Protein AF-A0A7S2XRQ2-F1 (afdb_monomer)

Sequence (479 aa):
PCLMNPASAMLLVVMCGLSLVGMILHLPEMLIGLLMAPVLRRGIWLVEFLYPTGIARWGHFYLLKWSDKSKNKLNPRHGIMESHSRSIEQRTEVIKGRVYIHPIPQLLDNIGYLIVCCPPPEQRLESANPPSTVCVLVDCGDANAALYQLRKINMTHYPGDTLELHAVLCTHKHHDHTAGNKGLLASPKVNQTLKHIYGGVVEKVPYANRFVRNGDIIDLPKVNGNDMNDFIAIEAISVPSHTRGSIVYALHNKQVHVVNYENADVRWDVPSSKPVTYLFTGDTIFSAGGGVPFESDLQTKSDQQETNKRSTTLIKAAAGTNSVERCFAEVLVRAAEQVGNHFADCSRMLIFPGHEYTSELMSRQFQSGENATQWHKMTPAVFFESVSQLYISNHRRTLPKGGRLLTVPSTMTRELKINPHYRSLVKRGEHIRAAIRLWYKHFAQGVMEQKQQEPTIENNNGISPAPSFVTASPAPSFV

pLDDT: mean 79.93, std 19.62, range [33.44, 98.88]

Mean predicted aligned error: 12.3 Å

Secondary structure (DSSP, 8-state):
-----HHHHHHHHHHHHHHHHHHHHHHHHHHHHHHHHHHHHSHHHHHHHHTTSHHHHHHHHHHHHHHHHHH----TTT-----SS--TT--EEEETTTEEEEEEEETTTEEEEEEEEPPPHHHHHH-SSPPPEEEEEE--S-HHHHHHHHHHHHHHH-TT--EEEEEEE-SSS-HHHHTTHHHHHH-TTTTTT--EEEEETTS--TT--EEE-TTPBP---EETTEEGGGTEEEEEEE-TTSSTT-EEEEEEE--------TT-S-----------EEEEEETTEETTEE---TTTT---HHHHH-TT--GGG---SSHHHHHHHHHHHHHHHHHH--STTSPP-GGGEEEEESB--HHHHHHHHHS-STT---GGGS-HHHHHHHHHHHHHHHHHHHSPTTTPPP---EEHHHHHHH-HHHHHHHHHHHHH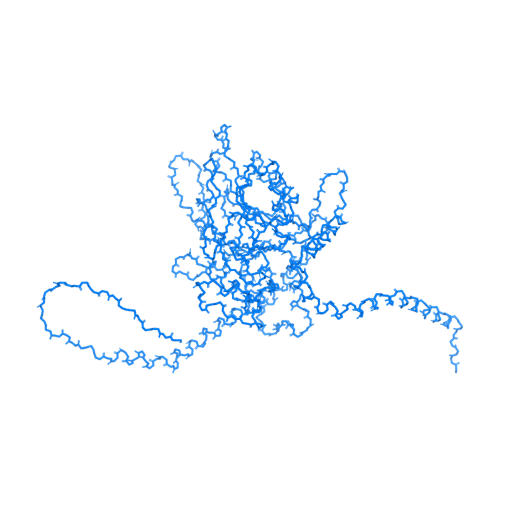HHHHHHHIIIIIHHHHHHHHSS-----------------PPPPPPP-

Foldseek 3Di:
DPDDDVVVVVVVVVVVVVVVVVCVVCVVVVVCCVVCVVCVVCVLVVCLVCVVDPVVLVVVLVVLVVVLCVVQPPPVVPNDRQALAPQLPPWDPQFPPFWIKTWQGDGNWFIKIKIWGADDPVQQPPDPDRWATEIEIEFDLAQVSVVVSQVSNCVPPPPPHDYAYAEYEYQAARNSRQVNVVVQCVDPRHVVRHDAYEFDPVDDRPPGPHHDDAFDKDCDDDTPNRHPVLFKIWGWHQQPFLHHRGTKIKIKTDQDDDPPPVPDPDPPPRPSDDIFIEIEREQLDDQLEGHQRSHQADDDPVNVVPPPDDPPNDDHDVRNLVSSLVSVVSCCVVNQDDDPPDGRDLQRYKYRYGGQCNLVSLVVQCDDDPNHDPVVPDDPVLVVLSVVLNVVSVVLSPDPRSRRHGSDTDGSVSSCRRHPSNVVVVVVVVVVVVVVVVCCVPPVPVVVVVVVPPDPPPPDDDDDDDDDDDDDDDDDDDD

Structure (mmCIF, N/CA/C/O backbone):
data_AF-A0A7S2XRQ2-F1
#
_entry.id   AF-A0A7S2XRQ2-F1
#
loop_
_atom_site.group_PDB
_atom_site.id
_atom_site.type_symbol
_atom_site.label_atom_id
_atom_site.label_alt_id
_atom_site.label_comp_id
_atom_site.label_asym_id
_atom_site.label_entity_id
_atom_site.label_seq_id
_atom_site.pdbx_PDB_ins_code
_atom_site.Cartn_x
_atom_site.Cartn_y
_atom_site.Cartn_z
_atom_site.occupancy
_atom_site.B_iso_or_equiv
_atom_site.auth_seq_id
_atom_site.auth_comp_id
_atom_site.auth_asym_id
_atom_site.auth_atom_id
_atom_site.pdbx_PDB_model_num
ATOM 1 N N . PRO A 1 1 ? 30.742 61.004 -24.848 1.00 49.81 1 PRO A N 1
ATOM 2 C CA . PRO A 1 1 ? 30.749 60.621 -23.418 1.00 49.81 1 PRO A CA 1
ATOM 3 C C . PRO A 1 1 ? 29.341 60.763 -22.822 1.00 49.81 1 PRO A C 1
ATOM 5 O O . PRO A 1 1 ? 28.951 61.837 -22.377 1.00 49.81 1 PRO A O 1
ATOM 8 N N . CYS A 1 2 ? 28.546 59.695 -22.903 1.00 47.94 2 CYS A N 1
ATOM 9 C CA . CYS A 1 2 ? 27.214 59.646 -22.305 1.00 47.94 2 CYS A CA 1
ATOM 10 C C . CYS A 1 2 ? 27.369 59.509 -20.787 1.00 47.94 2 CYS A C 1
ATOM 12 O O . CYS A 1 2 ? 27.444 58.402 -20.261 1.00 47.94 2 CYS A O 1
ATOM 14 N N . LEU A 1 3 ? 27.492 60.645 -20.099 1.00 54.97 3 LEU A N 1
ATOM 15 C CA . LEU A 1 3 ? 27.375 60.720 -18.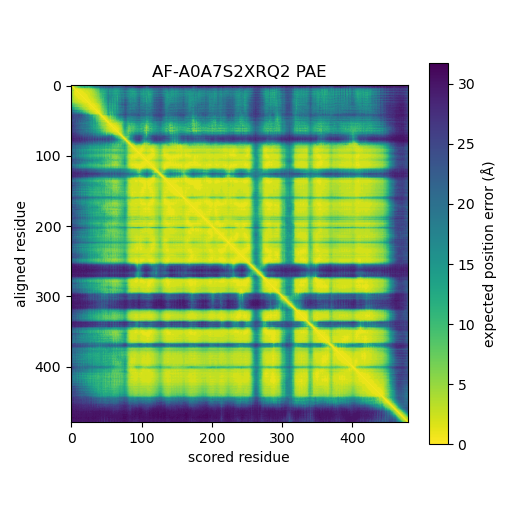647 1.00 54.97 3 LEU A CA 1
ATOM 16 C C . LEU A 1 3 ? 26.004 60.153 -18.277 1.00 54.97 3 LEU A C 1
ATOM 18 O O . LEU A 1 3 ? 24.978 60.743 -18.617 1.00 54.97 3 LEU A O 1
ATOM 22 N N . MET A 1 4 ? 25.985 58.980 -17.637 1.00 56.06 4 MET A N 1
ATOM 23 C CA . MET A 1 4 ? 24.766 58.475 -17.017 1.00 56.06 4 MET A CA 1
ATOM 24 C C . MET A 1 4 ? 24.209 59.580 -16.124 1.00 56.06 4 MET A C 1
ATOM 26 O O . MET A 1 4 ? 24.945 60.167 -15.329 1.00 56.06 4 MET A O 1
ATOM 30 N N . ASN A 1 5 ? 22.917 59.871 -16.281 1.00 80.38 5 ASN A N 1
ATOM 31 C CA . ASN A 1 5 ? 22.214 60.801 -15.412 1.00 80.38 5 ASN A CA 1
ATOM 32 C C . ASN A 1 5 ? 22.509 60.394 -13.950 1.00 80.38 5 ASN A C 1
ATOM 34 O O . ASN A 1 5 ? 22.390 59.202 -13.641 1.00 80.38 5 ASN A O 1
ATOM 38 N N . PRO A 1 6 ? 22.911 61.322 -13.062 1.00 85.88 6 PRO A N 1
ATOM 39 C CA . PRO A 1 6 ? 23.207 61.028 -11.659 1.00 85.88 6 PRO A CA 1
ATOM 40 C C . PRO A 1 6 ? 22.143 60.157 -10.974 1.00 85.88 6 PRO A C 1
ATOM 42 O O . PRO A 1 6 ? 22.474 59.297 -10.159 1.00 85.88 6 PRO A O 1
ATOM 45 N N . ALA A 1 7 ? 20.875 60.301 -11.375 1.00 78.31 7 ALA A N 1
ATOM 46 C CA . ALA A 1 7 ? 19.777 59.461 -10.906 1.00 78.31 7 ALA A CA 1
ATOM 47 C C . ALA A 1 7 ? 19.937 57.972 -11.280 1.00 78.31 7 ALA A C 1
ATOM 49 O O . ALA A 1 7 ? 19.701 57.097 -10.450 1.00 78.31 7 ALA A O 1
ATOM 50 N N . SER A 1 8 ? 20.378 57.663 -12.502 1.00 82.50 8 SER A N 1
ATOM 51 C CA . SER A 1 8 ? 20.626 56.289 -12.956 1.00 82.50 8 SER A CA 1
ATOM 52 C C . SER A 1 8 ? 21.818 55.654 -12.237 1.00 82.50 8 SER A C 1
ATOM 54 O O . SER A 1 8 ? 21.774 54.469 -11.917 1.00 82.50 8 SER A O 1
ATOM 56 N N . ALA A 1 9 ? 22.861 56.436 -11.943 1.00 85.12 9 ALA A N 1
ATOM 57 C CA . ALA A 1 9 ? 23.997 55.968 -11.150 1.00 85.12 9 ALA A CA 1
ATOM 58 C C . ALA A 1 9 ? 23.579 55.661 -9.702 1.00 85.12 9 ALA A C 1
ATOM 60 O O . ALA A 1 9 ? 23.925 54.608 -9.170 1.00 85.12 9 ALA A O 1
ATOM 61 N N . MET A 1 10 ? 22.767 56.530 -9.091 1.00 90.38 10 MET A N 1
ATOM 62 C CA . MET A 1 10 ? 22.230 56.308 -7.746 1.00 90.38 10 MET A CA 1
ATOM 63 C C . MET A 1 10 ? 21.337 55.062 -7.686 1.00 90.38 10 MET A C 1
ATOM 65 O O . MET A 1 10 ? 21.480 54.250 -6.774 1.00 90.38 10 MET A O 1
ATOM 69 N N . LEU A 1 11 ? 20.462 54.863 -8.678 1.00 89.94 11 LEU A N 1
ATOM 70 C CA . LEU A 1 11 ? 19.610 53.675 -8.762 1.00 89.94 11 LEU A CA 1
ATOM 71 C C . LEU A 1 11 ? 20.437 52.387 -8.871 1.00 89.94 11 LEU A C 1
ATOM 73 O O . LEU A 1 11 ? 20.139 51.412 -8.184 1.00 89.94 11 LEU A O 1
ATOM 77 N N . LEU A 1 12 ? 21.499 52.393 -9.681 1.00 89.50 12 LEU A N 1
ATOM 78 C CA . LEU A 1 12 ? 22.399 51.249 -9.818 1.00 89.50 12 LEU A CA 1
ATOM 79 C C . LEU A 1 12 ? 23.089 50.917 -8.486 1.00 89.50 12 LEU A C 1
ATOM 81 O O . LEU A 1 12 ? 23.140 49.753 -8.098 1.00 89.50 12 LEU A O 1
ATOM 85 N N . VAL A 1 13 ? 23.561 51.929 -7.753 1.00 93.25 13 VAL A N 1
ATOM 86 C CA . VAL A 1 13 ? 24.171 51.744 -6.426 1.00 93.25 13 VAL A CA 1
ATOM 87 C C . VAL A 1 13 ? 23.168 51.151 -5.435 1.00 93.25 13 VAL A C 1
ATOM 89 O O . VAL A 1 13 ? 23.513 50.221 -4.706 1.00 93.25 13 VAL A O 1
ATOM 92 N N . VAL A 1 14 ? 21.915 51.617 -5.441 1.00 93.81 14 VAL A N 1
ATOM 93 C CA . VAL A 1 14 ? 20.849 51.058 -4.594 1.00 93.81 14 VAL A CA 1
ATOM 94 C C . VAL A 1 14 ? 20.552 49.603 -4.963 1.00 93.81 14 VAL A C 1
ATOM 96 O O . VAL A 1 14 ? 20.467 48.760 -4.073 1.00 93.81 14 VAL A O 1
ATOM 99 N N . MET A 1 15 ? 20.453 49.271 -6.254 1.00 92.31 15 MET A N 1
ATOM 100 C CA . MET A 1 15 ? 20.236 47.890 -6.705 1.00 92.31 15 MET A CA 1
ATOM 101 C C . MET A 1 15 ? 21.392 46.965 -6.311 1.00 92.31 15 MET A C 1
ATOM 103 O O . MET A 1 15 ? 21.150 45.869 -5.806 1.00 92.31 15 MET A O 1
ATOM 107 N N . CYS A 1 16 ? 22.639 47.413 -6.472 1.00 92.56 16 CYS A N 1
ATOM 108 C CA . CYS A 1 16 ? 23.817 46.672 -6.022 1.00 92.56 16 CYS A CA 1
ATOM 109 C C . CYS A 1 16 ? 23.813 46.478 -4.500 1.00 92.56 16 CYS A C 1
ATOM 111 O O . CYS A 1 16 ? 24.099 45.380 -4.026 1.00 92.56 16 CYS A O 1
ATOM 113 N N . GLY A 1 17 ? 23.432 47.506 -3.735 1.00 95.31 17 GLY A N 1
ATOM 114 C CA . GLY A 1 17 ? 23.296 47.428 -2.280 1.00 95.31 17 GLY A CA 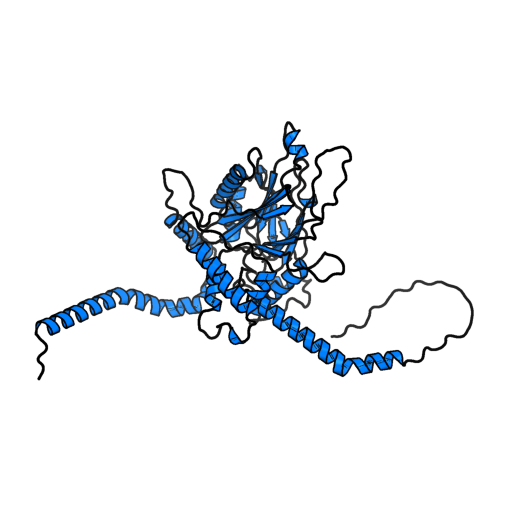1
ATOM 115 C C . GLY A 1 17 ? 22.238 46.415 -1.841 1.00 95.31 17 GLY A C 1
ATOM 116 O O . GLY A 1 17 ? 22.517 45.555 -1.009 1.00 95.31 17 GLY A O 1
ATOM 117 N N . LEU A 1 18 ? 21.047 46.448 -2.445 1.00 91.00 18 LEU A N 1
ATOM 118 C CA . LEU A 1 18 ? 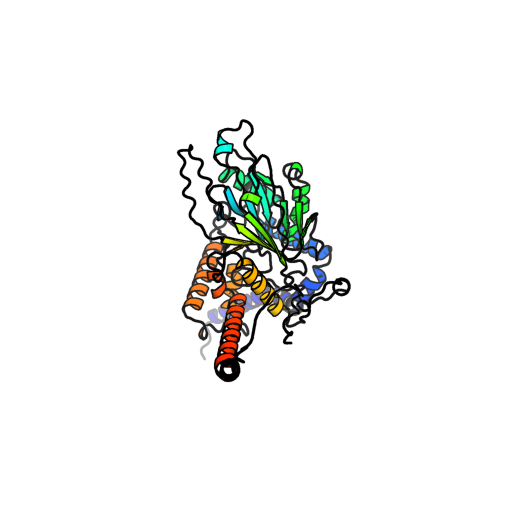19.973 45.491 -2.157 1.00 91.00 18 LEU A CA 1
ATOM 119 C C . LEU A 1 18 ? 20.356 44.060 -2.554 1.00 91.00 18 LEU A C 1
ATOM 121 O O . LEU A 1 18 ? 20.090 43.124 -1.802 1.00 91.00 18 LEU A O 1
ATOM 125 N N . SER A 1 19 ? 21.030 43.884 -3.694 1.00 86.94 19 SER A N 1
ATOM 126 C CA . SER A 1 19 ? 21.531 42.575 -4.125 1.00 86.94 19 SER A CA 1
ATOM 127 C C . SER A 1 19 ? 22.601 42.030 -3.176 1.00 86.94 19 SER A C 1
ATOM 129 O O . SER A 1 19 ? 22.612 40.833 -2.893 1.00 86.94 19 SER A O 1
ATOM 131 N N . LEU A 1 20 ? 23.487 42.890 -2.662 1.00 93.50 20 LEU A N 1
ATOM 132 C CA . LEU A 1 20 ? 24.506 42.513 -1.683 1.00 93.50 20 LEU A CA 1
ATOM 133 C C . LEU A 1 20 ? 23.872 42.098 -0.351 1.00 93.50 20 LEU A C 1
ATOM 135 O O . LEU A 1 20 ? 24.254 41.074 0.210 1.00 93.50 20 LEU A O 1
ATOM 139 N N . VAL A 1 21 ? 22.866 42.838 0.126 1.00 92.25 21 VAL A N 1
ATOM 140 C CA . VAL A 1 21 ? 22.102 42.473 1.330 1.00 92.25 21 VAL A CA 1
ATOM 141 C C . VAL A 1 21 ? 21.395 41.131 1.136 1.00 92.25 21 VAL A C 1
ATOM 143 O O . VAL A 1 21 ? 21.508 40.265 1.999 1.00 92.25 21 VAL A O 1
ATOM 146 N N . GLY A 1 22 ? 20.736 40.913 -0.006 1.00 89.44 22 GLY A N 1
ATOM 147 C CA . GLY A 1 22 ? 20.115 39.625 -0.329 1.00 89.44 22 GLY A CA 1
ATOM 148 C C . GLY A 1 22 ? 21.122 38.472 -0.305 1.00 89.44 22 GLY A C 1
ATOM 149 O O . GLY A 1 22 ? 20.876 37.443 0.319 1.00 89.44 22 GLY A O 1
ATOM 150 N N . MET A 1 23 ? 22.300 38.664 -0.901 1.00 89.62 23 MET A N 1
ATOM 151 C CA . MET A 1 23 ? 23.373 37.668 -0.883 1.00 89.62 23 MET A CA 1
ATOM 152 C C . MET A 1 23 ? 23.890 37.386 0.535 1.00 89.62 23 MET A C 1
ATOM 154 O O . MET A 1 23 ? 24.097 36.226 0.878 1.00 89.62 23 MET A O 1
ATOM 158 N N . ILE A 1 24 ? 24.058 38.411 1.377 1.00 90.25 24 ILE A N 1
ATOM 159 C CA . ILE A 1 24 ? 24.473 38.246 2.781 1.00 90.25 24 ILE A CA 1
ATOM 160 C C . ILE A 1 24 ? 23.419 37.464 3.573 1.00 90.25 24 ILE A C 1
ATOM 162 O O . ILE A 1 24 ? 23.779 36.587 4.354 1.00 90.25 24 ILE A O 1
ATOM 166 N N . LEU A 1 25 ? 22.130 37.734 3.350 1.00 88.25 25 LEU A N 1
ATOM 167 C CA . LEU A 1 25 ? 21.037 37.026 4.021 1.00 88.25 25 LEU A CA 1
ATOM 168 C C . LEU A 1 25 ? 20.930 35.554 3.590 1.00 88.25 25 LEU A C 1
ATOM 170 O O . LEU A 1 25 ? 20.587 34.715 4.418 1.00 88.25 25 LEU A O 1
ATOM 174 N N . HIS A 1 26 ? 21.276 35.225 2.341 1.00 85.44 26 HIS A N 1
ATOM 175 C CA . HIS A 1 26 ? 21.305 33.843 1.838 1.00 85.44 26 HIS A CA 1
ATOM 176 C C . HIS A 1 26 ? 22.642 33.117 2.065 1.00 85.44 26 HIS A C 1
ATOM 178 O O . HIS A 1 26 ? 22.712 31.895 1.914 1.00 85.44 26 HIS A O 1
ATOM 184 N N . LEU A 1 27 ? 23.711 33.819 2.457 1.00 89.12 27 LEU A N 1
ATOM 185 C CA . LEU A 1 27 ? 25.024 33.217 2.708 1.00 89.12 27 LEU A CA 1
ATOM 186 C C . LEU A 1 27 ? 24.979 32.094 3.767 1.00 89.12 27 LEU A C 1
ATOM 188 O O . LEU A 1 27 ? 25.591 31.053 3.524 1.00 89.12 27 LEU A O 1
ATOM 192 N N . PRO A 1 28 ? 24.244 32.216 4.895 1.00 87.00 28 PRO A N 1
ATOM 193 C CA . PRO A 1 28 ? 24.102 31.124 5.856 1.00 87.00 28 PRO A CA 1
ATOM 194 C C . PRO A 1 28 ? 23.417 29.894 5.256 1.00 87.00 28 PRO A C 1
ATOM 196 O O . PRO A 1 28 ? 23.878 28.780 5.487 1.00 87.00 28 PRO A O 1
ATOM 199 N N . GLU A 1 29 ? 22.366 30.074 4.449 1.00 72.81 29 GLU A N 1
ATOM 200 C CA . GLU A 1 29 ? 21.688 28.967 3.759 1.00 72.81 29 GLU A CA 1
ATOM 201 C C . GLU A 1 29 ? 22.628 28.273 2.772 1.00 72.81 29 GLU A C 1
ATOM 203 O O . GLU A 1 29 ? 22.673 27.046 2.724 1.00 72.81 29 GLU A O 1
ATOM 208 N N . MET A 1 30 ? 23.428 29.044 2.031 1.00 82.50 30 MET A N 1
ATOM 209 C CA . MET A 1 30 ? 24.426 28.511 1.107 1.00 82.50 30 MET A CA 1
ATOM 210 C C . MET A 1 30 ? 25.542 27.762 1.843 1.00 82.50 30 MET A C 1
ATOM 212 O O . MET A 1 30 ? 25.926 26.681 1.409 1.00 82.50 30 MET A O 1
ATOM 216 N N . LEU A 1 31 ? 26.052 28.291 2.959 1.00 82.56 31 LEU A N 1
ATOM 217 C CA . LEU A 1 31 ? 27.098 27.649 3.763 1.00 82.56 31 LEU A CA 1
ATOM 218 C C . LEU A 1 31 ? 26.589 26.377 4.443 1.00 82.56 31 LEU A C 1
ATOM 220 O O . LEU A 1 31 ? 27.259 25.346 4.385 1.00 82.56 31 LEU A O 1
ATOM 224 N N . ILE A 1 32 ? 25.388 26.416 5.027 1.00 81.56 32 ILE A N 1
ATOM 225 C CA . ILE A 1 32 ? 24.713 25.225 5.555 1.00 81.56 32 ILE A CA 1
ATOM 226 C C . ILE A 1 32 ? 24.488 24.232 4.419 1.00 81.56 32 ILE A C 1
ATOM 228 O O . ILE A 1 32 ? 24.799 23.060 4.582 1.00 81.56 32 ILE A O 1
ATOM 232 N N . GLY A 1 33 ? 24.027 24.684 3.254 1.00 71.38 33 GLY A N 1
ATOM 233 C CA . GLY A 1 33 ? 23.847 23.861 2.065 1.00 71.38 33 GLY A CA 1
ATOM 234 C C . GLY A 1 33 ? 25.148 23.216 1.590 1.00 71.38 33 GLY A C 1
ATOM 235 O O . GLY A 1 33 ? 25.151 22.028 1.305 1.00 71.38 33 GLY A O 1
ATOM 236 N N . LEU A 1 34 ? 26.267 23.941 1.564 1.00 79.50 34 LEU A N 1
ATOM 237 C CA . LEU A 1 34 ? 27.574 23.433 1.139 1.00 79.50 34 LEU A CA 1
ATOM 238 C C . LEU A 1 34 ? 28.161 22.437 2.151 1.00 79.50 34 LEU A C 1
ATOM 240 O O . LEU A 1 34 ? 28.745 21.433 1.753 1.00 79.50 34 LEU A O 1
ATOM 244 N N . LEU A 1 35 ? 27.984 22.691 3.452 1.00 77.31 35 LEU A N 1
ATOM 245 C CA . LEU A 1 35 ? 28.432 21.802 4.528 1.00 77.31 35 LEU A CA 1
ATOM 246 C C . LEU A 1 35 ? 27.547 20.558 4.647 1.00 77.31 35 LEU A C 1
ATOM 248 O O . LEU A 1 35 ? 28.042 19.455 4.882 1.00 77.31 35 LEU A O 1
ATOM 252 N N . MET A 1 36 ? 26.237 20.719 4.465 1.00 70.81 36 MET A N 1
ATOM 253 C CA . MET A 1 36 ? 25.266 19.636 4.559 1.00 70.81 36 MET A CA 1
ATOM 254 C C . MET A 1 36 ? 25.139 18.858 3.257 1.00 70.81 36 MET A C 1
ATOM 256 O O . MET A 1 36 ? 24.827 17.682 3.325 1.00 70.81 36 MET A O 1
ATOM 260 N N . ALA A 1 37 ? 25.416 19.416 2.077 1.00 66.75 37 ALA A N 1
ATOM 261 C CA . ALA A 1 37 ? 25.260 18.702 0.805 1.00 66.75 37 ALA A CA 1
ATOM 262 C C . ALA A 1 37 ? 26.094 17.412 0.714 1.00 66.75 37 ALA A C 1
ATOM 264 O O . ALA A 1 37 ? 25.539 16.407 0.271 1.00 66.75 37 ALA A O 1
ATOM 265 N N . PRO A 1 38 ? 27.367 17.355 1.154 1.00 67.69 38 PRO A N 1
ATOM 266 C CA . PRO A 1 38 ? 28.119 16.103 1.223 1.00 67.69 38 PRO A CA 1
ATOM 267 C C . PRO A 1 38 ? 27.503 15.107 2.211 1.00 67.69 38 PRO A C 1
ATOM 269 O O . PRO A 1 38 ? 27.452 13.912 1.923 1.00 67.69 38 PRO A O 1
ATOM 272 N N . VAL A 1 39 ? 27.002 15.599 3.349 1.00 62.88 39 VAL A N 1
ATOM 273 C CA . VAL A 1 39 ? 26.363 14.789 4.398 1.00 62.88 39 VAL A CA 1
ATOM 274 C C . VAL A 1 39 ? 25.004 14.263 3.944 1.00 62.88 39 VAL A C 1
ATOM 276 O O . VAL A 1 39 ? 24.698 13.113 4.207 1.00 62.88 39 VAL A O 1
ATOM 279 N N . LEU A 1 40 ? 24.221 15.055 3.212 1.00 56.19 40 LEU A N 1
ATOM 280 C CA . LEU A 1 40 ? 22.906 14.712 2.670 1.00 56.19 40 LEU A CA 1
ATOM 281 C C . LEU A 1 40 ? 23.029 13.825 1.425 1.00 56.19 40 LEU A C 1
ATOM 283 O O . LEU A 1 40 ? 22.291 12.851 1.310 1.00 56.19 40 LEU A O 1
ATOM 287 N N . ARG A 1 41 ? 24.009 14.070 0.538 1.00 56.94 41 ARG A N 1
ATOM 288 C CA . ARG A 1 41 ? 24.328 13.172 -0.593 1.00 56.94 41 ARG A CA 1
ATOM 289 C C . ARG A 1 41 ? 24.818 11.806 -0.122 1.00 56.94 41 ARG A C 1
ATOM 291 O O . ARG A 1 41 ? 24.497 10.806 -0.751 1.00 56.94 41 ARG A O 1
ATOM 298 N N . ARG A 1 42 ? 25.572 11.749 0.981 1.00 56.53 42 ARG A N 1
ATOM 299 C CA . ARG A 1 42 ? 25.939 10.492 1.660 1.00 56.53 42 ARG A CA 1
ATOM 300 C C . ARG A 1 42 ? 24.897 10.052 2.699 1.00 56.53 42 ARG A C 1
ATOM 302 O O . ARG A 1 42 ? 25.041 8.993 3.297 1.00 56.53 42 ARG A O 1
ATOM 309 N N . GLY A 1 43 ? 23.844 10.842 2.897 1.00 46.56 43 GLY A N 1
ATOM 310 C CA . GLY A 1 43 ? 22.916 10.753 4.025 1.00 46.56 43 GLY A CA 1
ATOM 311 C C . GLY A 1 43 ? 21.961 9.576 3.947 1.00 46.56 43 GLY A C 1
ATOM 312 O O . GLY A 1 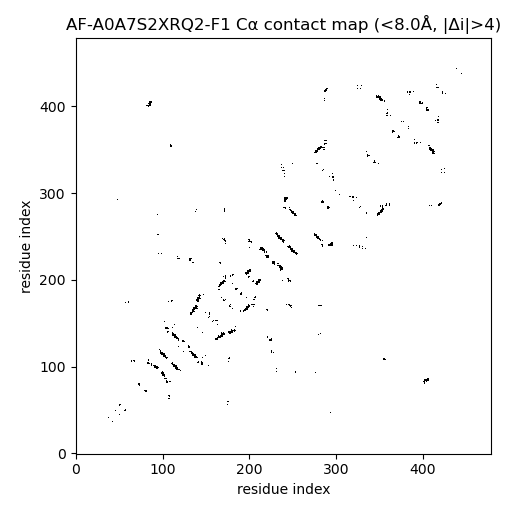43 ? 21.497 9.122 4.984 1.00 46.56 43 GLY A O 1
ATOM 313 N N . ILE A 1 44 ? 21.741 9.029 2.748 1.00 53.38 44 ILE A N 1
ATOM 314 C CA . ILE A 1 44 ? 21.007 7.769 2.558 1.00 53.38 44 ILE A CA 1
ATOM 315 C C . ILE A 1 44 ? 21.624 6.659 3.423 1.00 53.38 44 ILE A C 1
ATOM 317 O O . ILE A 1 44 ? 20.901 5.981 4.146 1.00 53.38 44 ILE A O 1
ATOM 321 N N . TRP A 1 45 ? 22.958 6.570 3.459 1.00 48.50 45 TRP A N 1
ATOM 322 C CA . TRP A 1 45 ? 23.678 5.624 4.317 1.00 48.50 45 TRP A CA 1
ATOM 323 C C . TRP A 1 45 ? 23.571 5.977 5.801 1.00 48.50 45 TRP A C 1
ATOM 325 O O . TRP A 1 45 ? 23.504 5.097 6.652 1.00 48.50 45 TRP A O 1
ATOM 335 N N . LEU A 1 46 ? 23.555 7.268 6.140 1.00 53.44 46 LEU A N 1
ATOM 336 C CA . LEU A 1 46 ? 23.441 7.706 7.532 1.00 53.44 46 LEU A CA 1
ATOM 337 C C . LEU A 1 46 ? 22.059 7.372 8.104 1.00 53.44 46 LEU A C 1
ATOM 339 O O . LEU A 1 46 ? 21.964 6.969 9.258 1.00 53.44 46 LEU A O 1
ATOM 343 N N . VAL A 1 47 ? 21.001 7.505 7.300 1.00 55.19 47 VAL A N 1
ATOM 344 C CA . VAL A 1 47 ? 19.655 7.045 7.656 1.00 55.19 47 VAL A CA 1
ATOM 345 C C . VAL A 1 47 ? 19.674 5.529 7.837 1.00 55.19 47 VAL A C 1
ATOM 347 O O . VAL A 1 47 ? 19.267 5.063 8.890 1.00 55.19 47 VAL A O 1
ATOM 350 N N . GLU A 1 48 ? 20.249 4.763 6.912 1.00 53.88 48 GLU A N 1
ATOM 351 C CA . GLU A 1 48 ? 20.362 3.299 7.028 1.00 53.88 48 GLU A CA 1
ATOM 352 C C . GLU A 1 48 ? 21.114 2.835 8.296 1.00 53.88 48 GLU A C 1
ATOM 354 O O . GLU A 1 48 ? 20.691 1.885 8.950 1.00 53.88 48 GLU A O 1
ATOM 359 N N . PHE A 1 49 ? 22.182 3.530 8.708 1.00 56.84 49 PHE A N 1
ATOM 360 C CA . PHE A 1 49 ? 22.972 3.180 9.900 1.00 56.84 49 PHE A CA 1
ATOM 361 C C . PHE A 1 49 ? 22.410 3.727 11.216 1.00 56.84 49 PHE A C 1
ATOM 363 O O . PHE A 1 49 ? 22.528 3.076 12.258 1.00 56.84 49 PHE A O 1
ATOM 370 N N . LEU A 1 50 ? 21.816 4.923 11.206 1.00 61.69 50 LEU A N 1
ATOM 371 C CA . LEU A 1 50 ? 21.285 5.545 12.417 1.00 61.69 50 LEU A CA 1
ATOM 372 C C . LEU A 1 50 ? 19.869 5.077 12.721 1.00 61.69 50 LEU A C 1
ATOM 374 O O . LEU A 1 50 ? 19.557 4.909 13.896 1.00 61.69 50 LEU A O 1
ATOM 378 N N . TYR A 1 51 ? 19.025 4.824 11.720 1.00 59.72 51 TYR A N 1
ATOM 379 C CA . TYR A 1 51 ? 17.628 4.412 11.910 1.00 59.72 51 TYR A CA 1
ATOM 380 C C . TYR A 1 51 ? 17.458 3.095 12.697 1.00 59.72 51 TYR A C 1
ATOM 382 O O . TYR A 1 51 ? 16.493 2.966 13.451 1.00 59.72 51 TYR A O 1
ATOM 390 N N . PRO A 1 52 ? 18.397 2.129 12.672 1.00 62.94 52 PRO A N 1
ATOM 391 C CA . PRO A 1 52 ? 18.387 1.005 13.603 1.00 62.94 52 PRO A CA 1
ATOM 392 C C . PRO A 1 52 ? 18.516 1.410 15.079 1.00 62.94 52 PRO A C 1
ATOM 394 O O . PRO A 1 52 ? 18.056 0.660 15.941 1.00 62.94 52 PRO A O 1
ATOM 397 N N . THR A 1 53 ? 19.089 2.571 15.405 1.00 73.06 53 THR A N 1
ATOM 398 C CA . THR A 1 53 ? 19.232 3.033 16.793 1.00 73.06 53 THR A CA 1
ATOM 399 C C . THR A 1 53 ? 17.902 3.529 17.363 1.00 73.06 53 THR A C 1
ATOM 401 O O . THR A 1 53 ? 17.131 4.220 16.697 1.00 73.06 53 THR A O 1
ATOM 404 N N . GLY A 1 54 ? 17.630 3.225 18.637 1.00 73.00 54 GLY A N 1
ATOM 405 C CA . GLY A 1 54 ? 16.399 3.673 19.302 1.00 73.00 54 GLY A CA 1
ATOM 406 C C . GLY A 1 54 ? 16.232 5.199 19.320 1.00 73.00 54 GLY A C 1
ATOM 407 O O . GLY A 1 54 ? 15.109 5.690 19.221 1.00 73.00 54 GLY A O 1
ATOM 408 N N . ILE A 1 55 ? 17.343 5.945 19.375 1.00 74.12 55 ILE A N 1
ATOM 409 C CA . ILE A 1 55 ? 17.355 7.415 19.387 1.00 74.12 55 ILE A CA 1
ATOM 410 C C . ILE A 1 55 ? 16.912 7.977 18.036 1.00 74.12 55 ILE A C 1
ATOM 412 O O . ILE A 1 55 ? 16.070 8.871 18.007 1.00 74.12 55 ILE A O 1
ATOM 416 N N . ALA A 1 56 ? 17.422 7.448 16.919 1.00 71.88 56 ALA A N 1
ATOM 417 C CA . ALA A 1 56 ? 17.025 7.932 15.600 1.00 71.88 56 ALA A CA 1
ATOM 418 C C . ALA A 1 56 ? 15.560 7.608 15.292 1.00 71.88 56 ALA A C 1
ATOM 420 O O . ALA A 1 56 ? 14.860 8.471 14.770 1.00 71.88 56 ALA A O 1
ATOM 421 N N . ARG A 1 57 ? 15.062 6.420 15.673 1.00 69.38 57 ARG A N 1
ATOM 422 C CA . ARG A 1 57 ? 13.633 6.078 15.519 1.00 69.38 57 ARG A CA 1
ATOM 423 C C . ARG A 1 57 ? 12.747 7.003 16.337 1.00 69.38 57 ARG A C 1
ATOM 425 O O . ARG A 1 57 ? 11.752 7.513 15.828 1.00 69.38 57 ARG A O 1
ATOM 432 N N . TRP A 1 58 ? 13.121 7.243 17.595 1.00 77.69 58 TRP A N 1
ATOM 433 C CA . TRP A 1 58 ? 12.412 8.174 18.467 1.00 77.69 58 TRP A CA 1
ATOM 434 C C . TRP A 1 58 ? 12.433 9.597 17.902 1.00 77.69 58 TRP A C 1
ATOM 436 O O . TRP A 1 58 ? 11.381 10.221 17.814 1.00 77.69 58 TRP A O 1
ATOM 446 N N . GLY A 1 59 ? 13.595 10.082 17.457 1.00 74.50 59 GLY A N 1
ATOM 447 C CA . GLY A 1 59 ? 13.764 11.410 16.872 1.00 74.50 59 GLY A CA 1
ATOM 448 C C . GLY A 1 59 ? 12.988 11.582 15.568 1.00 74.50 59 GLY A C 1
ATOM 449 O O . GLY A 1 59 ? 12.254 12.553 15.425 1.00 74.50 59 GLY A O 1
ATOM 450 N N . HIS A 1 60 ? 13.074 10.616 14.650 1.00 73.50 60 HIS A N 1
ATOM 451 C CA . HIS A 1 60 ? 12.322 10.607 13.395 1.00 73.50 60 HIS A CA 1
ATOM 452 C C . HIS A 1 60 ? 10.812 10.624 13.656 1.00 73.50 60 HIS A C 1
ATOM 454 O O . HIS A 1 60 ? 10.102 11.485 13.144 1.00 73.50 60 HIS A O 1
ATOM 460 N N . PHE A 1 61 ? 10.318 9.743 14.528 1.00 73.44 61 PHE A N 1
ATOM 461 C CA . PHE A 1 61 ? 8.903 9.709 14.894 1.00 73.44 61 PHE A CA 1
ATOM 462 C C . PHE A 1 61 ? 8.447 10.989 15.607 1.00 73.44 61 PHE A C 1
ATOM 464 O O . PHE A 1 61 ? 7.352 11.490 15.354 1.00 73.44 61 PHE A O 1
ATOM 471 N N . TYR A 1 62 ? 9.282 11.550 16.484 1.00 75.81 62 TYR A N 1
ATOM 472 C CA . TYR A 1 62 ? 8.998 12.815 17.153 1.00 75.81 62 TYR A CA 1
ATOM 473 C C . TYR A 1 62 ? 8.932 13.973 16.152 1.00 75.81 62 TYR A C 1
ATOM 475 O O . TYR A 1 62 ? 8.012 14.783 16.235 1.00 75.81 62 TYR A O 1
ATOM 483 N N . LEU A 1 63 ? 9.838 14.021 15.170 1.00 74.19 63 LEU A N 1
ATOM 484 C CA . LEU A 1 63 ? 9.821 15.001 14.082 1.00 74.19 63 LEU A CA 1
ATOM 485 C C . LEU A 1 63 ? 8.575 14.856 13.202 1.00 74.19 63 LEU A C 1
ATOM 487 O O . LEU A 1 63 ? 7.941 15.867 12.899 1.00 74.19 63 LEU A O 1
ATOM 491 N N . LEU A 1 64 ? 8.174 13.628 12.854 1.00 72.94 64 LEU A N 1
ATOM 492 C CA . LEU A 1 64 ? 6.927 13.369 12.126 1.00 72.94 64 LEU A CA 1
ATOM 493 C C . LEU A 1 64 ? 5.715 13.870 12.918 1.00 72.94 64 LEU A C 1
ATOM 495 O O . LEU A 1 64 ? 4.918 14.646 12.395 1.00 72.94 64 LEU A O 1
ATOM 499 N N . LYS A 1 65 ? 5.616 13.516 14.206 1.00 72.56 65 LYS A N 1
ATOM 500 C CA . LYS A 1 65 ? 4.537 13.989 15.087 1.00 72.56 65 LYS A CA 1
ATOM 501 C C . LYS A 1 65 ? 4.551 15.495 15.297 1.00 72.56 65 LYS A C 1
ATOM 503 O O . LYS A 1 65 ? 3.493 16.102 15.429 1.00 72.56 65 LYS A O 1
ATOM 508 N N . TRP A 1 66 ? 5.724 16.111 15.372 1.00 72.75 66 TRP A N 1
ATOM 509 C CA . TRP A 1 66 ? 5.846 17.553 15.542 1.00 72.75 66 TRP A CA 1
ATOM 510 C C . TRP A 1 66 ? 5.451 18.304 14.266 1.00 72.75 66 TRP A C 1
ATOM 512 O O . TRP A 1 66 ? 4.705 19.279 14.344 1.00 72.75 66 TRP A O 1
ATOM 522 N N . SER A 1 67 ? 5.859 17.803 13.096 1.00 64.88 67 SER A N 1
ATOM 523 C CA . SER A 1 67 ? 5.421 18.307 11.789 1.00 64.88 67 SER A CA 1
ATOM 524 C C . SER A 1 67 ? 3.908 18.170 11.618 1.00 64.88 67 SER A C 1
ATOM 526 O O . SER A 1 67 ? 3.249 19.115 11.181 1.00 64.88 67 SER A O 1
ATOM 528 N N . ASP A 1 68 ? 3.344 17.038 12.046 1.00 63.41 68 ASP A N 1
ATOM 529 C CA . ASP A 1 68 ? 1.903 16.806 12.025 1.00 63.41 68 ASP A CA 1
ATOM 530 C C . ASP A 1 68 ? 1.159 17.760 12.972 1.00 63.41 68 ASP A C 1
ATOM 532 O O . ASP A 1 68 ? 0.240 18.450 12.548 1.00 63.41 68 ASP A O 1
ATOM 536 N N . LYS A 1 69 ? 1.619 17.935 14.220 1.00 63.31 69 LYS A N 1
ATOM 537 C CA . LYS A 1 69 ? 1.047 18.914 15.169 1.00 63.31 69 LYS A CA 1
ATOM 538 C C . LYS A 1 69 ? 1.136 20.362 14.682 1.00 63.31 69 LYS A C 1
ATOM 540 O O . LYS A 1 69 ? 0.228 21.147 14.939 1.00 63.31 69 LYS A O 1
ATOM 545 N N . SER A 1 70 ? 2.222 20.727 14.002 1.00 56.91 70 SER A N 1
ATOM 546 C CA . SER A 1 70 ? 2.408 22.069 13.436 1.00 56.91 70 SER A CA 1
ATOM 547 C C . SER A 1 70 ? 1.413 22.347 12.301 1.00 56.91 70 SER A C 1
ATOM 549 O O . SER A 1 70 ? 0.900 23.461 12.172 1.00 56.91 70 SER A O 1
ATOM 551 N N . LYS A 1 71 ? 1.076 21.315 11.516 1.00 54.72 71 LYS A N 1
ATOM 552 C CA . LYS A 1 71 ? 0.060 21.377 10.455 1.00 54.72 71 LYS A CA 1
ATOM 553 C C . LYS A 1 71 ? -1.367 21.276 11.005 1.00 54.72 71 LYS A C 1
ATOM 555 O O . LYS A 1 71 ? -2.243 21.985 10.513 1.00 54.72 71 LYS A O 1
ATOM 560 N N . ASN A 1 72 ? -1.561 20.485 12.057 1.00 47.41 72 ASN A N 1
ATOM 561 C CA . ASN A 1 72 ? -2.829 20.205 12.726 1.00 47.41 72 ASN A CA 1
ATOM 562 C C . ASN A 1 72 ? -2.988 21.066 13.985 1.00 47.41 72 ASN A C 1
ATOM 564 O O . ASN A 1 72 ? -3.196 20.546 15.086 1.00 47.41 72 ASN A O 1
ATOM 568 N N . LYS A 1 73 ? -2.923 22.400 13.846 1.00 51.91 73 LYS A N 1
ATOM 569 C CA . LYS A 1 73 ? -3.495 23.271 14.882 1.00 51.91 73 LYS A CA 1
ATOM 570 C C . LYS A 1 73 ? -4.977 22.921 14.984 1.00 51.91 73 LYS A C 1
ATOM 572 O O . LYS A 1 73 ? -5.756 23.280 14.106 1.00 51.91 73 LYS A O 1
ATOM 577 N N . LEU A 1 74 ? -5.329 22.185 16.040 1.00 47.00 74 LEU A N 1
ATOM 578 C CA . LEU A 1 74 ? -6.699 21.881 16.438 1.00 47.00 74 LEU A CA 1
ATOM 579 C C . LEU A 1 74 ? -7.532 23.146 16.288 1.00 47.00 74 LEU A C 1
ATOM 581 O O . LEU A 1 74 ? -7.300 24.118 17.004 1.00 47.00 74 LEU A O 1
ATOM 585 N N . ASN A 1 75 ? -8.478 23.144 15.353 1.00 43.38 75 ASN A N 1
ATOM 586 C CA . ASN A 1 75 ? -9.442 24.221 15.270 1.00 43.38 75 ASN A CA 1
ATOM 587 C C . ASN A 1 75 ? -10.376 24.050 16.486 1.00 43.38 75 ASN A C 1
ATOM 589 O O . ASN A 1 75 ? -11.167 23.096 16.506 1.00 43.38 75 ASN A O 1
ATOM 593 N N . PRO A 1 76 ? -10.282 24.898 17.533 1.00 41.91 76 PRO A N 1
ATOM 594 C CA . PRO A 1 76 ? -10.903 24.620 18.834 1.00 41.91 76 PRO A CA 1
ATOM 595 C C . PRO A 1 76 ? -12.431 24.577 18.762 1.00 41.91 76 PRO A C 1
ATOM 597 O O . PRO A 1 76 ? -13.083 24.045 19.651 1.00 41.91 76 PRO A O 1
ATOM 600 N N . ARG A 1 77 ? -13.006 25.121 17.683 1.00 42.34 77 ARG A N 1
ATOM 601 C CA . ARG A 1 77 ? -14.451 25.193 17.471 1.00 42.34 77 ARG A CA 1
ATOM 602 C C . ARG A 1 77 ? -15.100 23.871 17.047 1.00 42.34 77 ARG A C 1
ATOM 604 O O . ARG A 1 77 ? -16.316 23.797 17.116 1.00 42.34 77 ARG A O 1
ATOM 611 N N . HIS A 1 78 ? -14.341 22.854 16.613 1.00 45.09 78 HIS A N 1
ATOM 612 C CA . HIS A 1 78 ? -14.937 21.616 16.072 1.00 45.09 78 HIS A CA 1
ATOM 613 C C . HIS A 1 78 ? -14.327 20.296 16.578 1.00 45.09 78 HIS A C 1
ATOM 615 O O . HIS A 1 78 ? -14.899 19.243 16.317 1.00 45.09 78 HIS A O 1
ATOM 621 N N . GLY A 1 79 ? -13.187 20.294 17.284 1.00 44.88 79 GLY A N 1
ATOM 622 C CA . GLY A 1 79 ? -12.576 19.042 17.775 1.00 44.88 79 GLY A CA 1
ATOM 623 C C . GLY A 1 79 ? -12.183 18.044 16.667 1.00 44.88 79 GLY A C 1
ATOM 624 O O . GLY A 1 79 ? -12.025 16.850 16.922 1.00 44.88 79 GLY A O 1
ATOM 625 N N . ILE A 1 80 ? -12.052 18.515 15.422 1.00 49.25 80 ILE A N 1
ATOM 626 C CA . ILE A 1 80 ? -11.730 17.703 14.245 1.00 49.25 80 ILE A CA 1
ATOM 627 C C . ILE A 1 80 ? -10.207 17.700 14.061 1.00 49.25 80 ILE A C 1
ATOM 629 O O . ILE A 1 80 ? -9.619 18.749 13.809 1.00 49.25 80 ILE A O 1
ATOM 633 N N . MET A 1 81 ? -9.565 16.528 14.160 1.00 54.62 81 MET A N 1
ATOM 634 C CA . MET A 1 81 ? -8.246 16.325 13.548 1.00 54.62 81 MET A CA 1
ATOM 635 C C . MET A 1 81 ? -8.438 16.382 12.029 1.00 54.62 81 MET A C 1
ATOM 637 O O . MET A 1 81 ? -9.115 15.524 11.452 1.00 54.62 81 MET A O 1
ATOM 641 N N . GLU A 1 82 ? -7.890 17.414 11.389 1.00 58.28 82 GLU A N 1
ATOM 642 C CA . GLU A 1 82 ? -7.816 17.479 9.932 1.00 58.28 82 GLU A CA 1
ATOM 643 C C . GLU A 1 82 ? -6.807 16.434 9.455 1.00 58.28 82 GLU A C 1
ATOM 645 O O . GLU A 1 82 ? -5.617 16.511 9.728 1.00 58.28 82 GLU A O 1
ATOM 650 N N . SER A 1 83 ? -7.304 15.406 8.774 1.00 66.00 83 SER A N 1
ATOM 651 C CA . SER A 1 83 ? -6.457 14.418 8.117 1.00 66.00 83 SER A CA 1
ATOM 652 C C . SER A 1 83 ? -5.813 15.021 6.863 1.00 66.00 83 SER A C 1
ATOM 654 O O . SER A 1 83 ? -6.406 15.885 6.212 1.00 66.00 83 SER A O 1
ATOM 656 N N . HIS A 1 84 ? -4.640 14.521 6.455 1.00 73.44 84 HIS A N 1
ATOM 657 C CA . HIS A 1 84 ? -4.000 14.938 5.204 1.00 73.44 84 HIS A CA 1
ATOM 658 C C . HIS A 1 84 ? -4.849 14.652 3.951 1.00 73.44 84 HIS A C 1
ATOM 660 O O . HIS A 1 84 ? -4.538 15.170 2.871 1.00 73.44 84 HIS A O 1
ATOM 666 N N . SER A 1 85 ? -5.892 13.815 4.046 1.00 81.31 85 SER A N 1
ATOM 667 C CA . SER A 1 85 ? -6.790 13.489 2.932 1.00 81.31 85 SER A CA 1
ATOM 668 C C . SER A 1 85 ? -8.216 13.153 3.387 1.00 81.31 85 SER A C 1
ATOM 670 O O . SER A 1 85 ? -8.440 12.603 4.464 1.00 81.31 85 SER A O 1
ATOM 672 N N . ARG A 1 86 ? -9.196 13.457 2.535 1.00 87.00 86 ARG A N 1
ATOM 673 C CA . ARG A 1 86 ? -10.620 13.133 2.688 1.00 87.00 86 ARG A CA 1
ATOM 674 C C . ARG A 1 86 ? -10.862 11.668 2.313 1.00 87.00 86 ARG A C 1
ATOM 676 O O . ARG A 1 86 ? -11.446 11.361 1.282 1.00 87.00 86 ARG A O 1
ATOM 683 N N . SER A 1 87 ? -10.363 10.754 3.142 1.00 90.31 87 SER A N 1
ATOM 684 C CA . SER A 1 87 ? -10.456 9.307 2.902 1.00 90.31 87 SER A CA 1
ATOM 685 C C . SER A 1 87 ? -11.827 8.713 3.218 1.0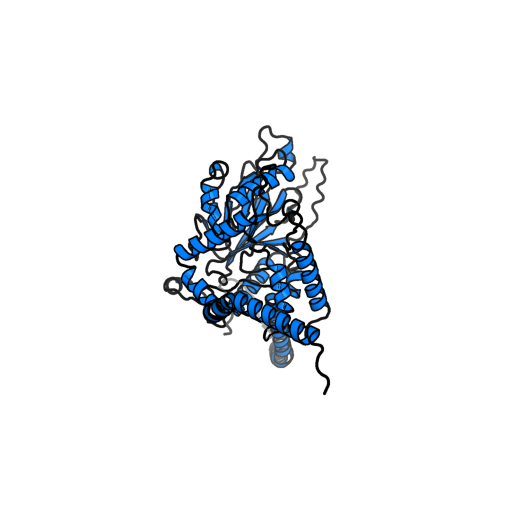0 90.31 87 SER A C 1
ATOM 687 O O . SER A 1 87 ? -12.123 7.617 2.763 1.00 90.31 87 SER A O 1
ATOM 689 N N . ILE A 1 88 ? -12.665 9.420 3.986 1.00 91.44 88 ILE A N 1
ATOM 690 C CA . ILE A 1 88 ? -13.926 8.878 4.508 1.00 91.44 88 ILE A CA 1
ATOM 691 C C . ILE A 1 88 ? -14.916 8.474 3.410 1.00 91.44 88 ILE A C 1
ATOM 693 O O . ILE A 1 88 ? -15.684 7.543 3.598 1.00 91.44 88 ILE A O 1
ATOM 697 N N . GLU A 1 89 ? -14.894 9.134 2.255 1.00 89.12 89 GLU A N 1
ATOM 698 C CA . GLU A 1 89 ? -15.738 8.774 1.104 1.00 89.12 89 GLU A CA 1
ATOM 699 C C . GLU A 1 89 ? -15.193 7.610 0.293 1.00 89.12 89 GLU A C 1
ATOM 701 O O . GLU A 1 89 ? -15.899 7.033 -0.533 1.00 89.12 89 GLU A O 1
ATOM 706 N N . GLN A 1 90 ? -13.930 7.269 0.503 1.00 92.56 90 GLN A N 1
ATOM 707 C CA . GLN A 1 90 ? -13.268 6.257 -0.274 1.00 92.56 90 GLN A CA 1
ATOM 708 C C . GLN A 1 90 ? -13.460 4.895 0.385 1.00 92.56 90 GLN A C 1
ATOM 710 O O . GLN A 1 90 ? -12.865 4.588 1.411 1.00 92.56 90 GLN A O 1
ATOM 715 N N . ARG A 1 91 ? -14.275 4.055 -0.248 1.00 94.81 91 ARG A N 1
ATOM 716 C CA . ARG A 1 91 ? -14.549 2.687 0.189 1.00 94.81 91 ARG A CA 1
ATOM 717 C C . ARG A 1 91 ? -14.427 1.749 -0.999 1.00 94.81 91 ARG A C 1
ATOM 719 O O . ARG A 1 91 ? -15.090 1.954 -2.012 1.00 94.81 91 ARG A O 1
ATOM 726 N N . THR A 1 92 ? -13.607 0.712 -0.869 1.00 96.19 92 THR A N 1
ATOM 727 C CA . THR A 1 92 ? -13.535 -0.358 -1.871 1.00 96.19 92 THR A CA 1
ATOM 728 C C . THR A 1 92 ? -14.460 -1.486 -1.446 1.00 96.19 92 THR A C 1
ATOM 730 O O . THR A 1 92 ? -14.333 -2.000 -0.338 1.00 96.19 92 THR A O 1
ATOM 733 N N . GLU A 1 93 ? -15.397 -1.860 -2.310 1.00 93.62 93 GLU A N 1
ATOM 734 C CA . GLU A 1 93 ? -16.245 -3.032 -2.105 1.00 93.62 93 GLU A CA 1
ATOM 735 C C . GLU A 1 93 ? -15.489 -4.292 -2.547 1.00 93.62 93 GLU A C 1
ATOM 737 O O . GLU A 1 93 ? -15.051 -4.396 -3.693 1.00 93.62 93 GLU A O 1
ATOM 742 N N . VAL A 1 94 ? -15.292 -5.221 -1.609 1.00 92.44 94 VAL A N 1
ATOM 743 C CA . VAL A 1 94 ? -14.653 -6.523 -1.851 1.00 92.44 94 VAL A CA 1
ATOM 744 C C . VAL A 1 94 ? -15.718 -7.565 -2.151 1.00 92.44 94 VAL A C 1
ATOM 746 O O . VAL A 1 94 ? -15.676 -8.241 -3.176 1.00 92.44 94 VAL A O 1
ATOM 749 N N . ILE A 1 95 ? -16.709 -7.654 -1.263 1.00 89.81 95 ILE A N 1
ATOM 750 C CA . ILE A 1 95 ? -17.916 -8.456 -1.448 1.00 89.81 95 ILE A CA 1
ATOM 751 C C . ILE A 1 95 ? -19.098 -7.569 -1.106 1.00 89.81 95 ILE A C 1
ATOM 753 O O . ILE A 1 95 ? -19.191 -7.042 0.005 1.00 89.81 95 ILE A O 1
ATOM 757 N N . LYS A 1 96 ? -20.001 -7.415 -2.073 1.00 86.69 96 LYS A N 1
ATOM 758 C CA . LYS A 1 96 ? -21.166 -6.544 -1.962 1.00 86.69 96 LYS A CA 1
ATOM 759 C C . LYS A 1 96 ? -21.973 -6.840 -0.703 1.00 86.69 96 LYS A C 1
ATOM 761 O O . LYS A 1 96 ? -22.324 -7.982 -0.427 1.00 86.69 96 LYS A O 1
ATOM 766 N N . GLY A 1 97 ? -22.227 -5.795 0.080 1.00 87.00 97 GLY A N 1
ATOM 767 C CA . GLY A 1 97 ? -22.976 -5.865 1.336 1.00 87.00 97 GLY A CA 1
ATOM 768 C C . GLY A 1 97 ? -22.241 -6.521 2.511 1.00 87.00 97 GLY A C 1
ATOM 769 O O . GLY A 1 97 ? -22.790 -6.521 3.614 1.00 87.00 97 GLY A O 1
ATOM 770 N N . ARG A 1 98 ? -21.035 -7.074 2.305 1.00 89.81 98 ARG A N 1
ATOM 771 C CA . ARG A 1 98 ? -20.317 -7.877 3.307 1.00 89.81 98 ARG A CA 1
ATOM 772 C C . ARG A 1 98 ? -18.933 -7.345 3.621 1.00 89.81 98 ARG A C 1
ATOM 774 O O . ARG A 1 98 ? -18.682 -7.026 4.773 1.00 89.81 98 ARG A O 1
ATOM 781 N N . VAL A 1 99 ? -18.039 -7.253 2.640 1.00 94.81 99 VAL A N 1
ATOM 782 C CA . VAL A 1 99 ? -16.623 -6.957 2.892 1.00 94.81 99 VAL A CA 1
ATOM 783 C C . VAL A 1 99 ? -16.205 -5.674 2.190 1.00 94.81 99 VAL A C 1
ATOM 785 O O . VAL A 1 99 ? -16.417 -5.515 0.986 1.00 94.81 99 VAL A O 1
ATOM 788 N N . TYR A 1 100 ? -15.578 -4.773 2.943 1.00 97.38 100 TYR A N 1
ATOM 789 C CA . TYR A 1 100 ? -15.147 -3.456 2.483 1.00 97.38 100 TYR A CA 1
ATOM 790 C C . TYR A 1 100 ? -13.728 -3.131 2.950 1.00 97.38 100 TYR A C 1
ATOM 792 O O . TYR A 1 100 ? -13.314 -3.554 4.025 1.00 97.38 100 TYR A O 1
ATOM 800 N N . ILE A 1 101 ? -13.008 -2.316 2.179 1.00 98.56 101 ILE A N 1
ATOM 801 C CA . ILE A 1 101 ? -11.699 -1.764 2.554 1.00 98.56 101 ILE A CA 1
ATOM 802 C C . ILE A 1 101 ? -11.800 -0.238 2.610 1.00 98.56 101 ILE A C 1
ATOM 804 O O . ILE A 1 101 ? -12.219 0.397 1.637 1.00 98.56 101 ILE A O 1
ATOM 808 N N . HIS A 1 102 ? -11.381 0.347 3.732 1.00 98.44 102 HIS A N 1
ATOM 809 C CA . HIS A 1 102 ? -11.320 1.794 3.960 1.00 98.44 102 HIS A CA 1
ATOM 810 C C . HIS A 1 102 ? -9.872 2.243 4.176 1.00 98.44 102 HIS A C 1
ATOM 812 O O . HIS A 1 102 ? -9.201 1.686 5.043 1.00 98.44 102 HIS A O 1
ATOM 818 N N . PRO A 1 103 ? -9.371 3.257 3.457 1.00 97.88 103 PRO A N 1
ATOM 819 C CA . PRO A 1 103 ? -8.071 3.835 3.749 1.00 97.88 103 PRO A CA 1
ATOM 820 C C . PRO A 1 103 ? -8.119 4.707 5.013 1.00 97.88 103 PRO A C 1
ATOM 822 O O . PRO A 1 103 ? -9.033 5.511 5.220 1.00 97.88 103 PRO A O 1
ATOM 825 N N . ILE A 1 104 ? -7.084 4.579 5.838 1.00 97.19 104 ILE A N 1
ATOM 826 C CA . ILE A 1 104 ? -6.859 5.309 7.085 1.00 97.19 104 ILE A CA 1
ATOM 827 C C . ILE A 1 104 ? -5.581 6.142 6.927 1.00 97.19 104 ILE A C 1
ATOM 829 O O . ILE A 1 104 ? -4.483 5.641 7.168 1.00 97.19 104 ILE A O 1
ATOM 833 N N . PRO A 1 105 ? -5.711 7.424 6.553 1.00 94.88 105 PRO A N 1
ATOM 834 C CA . PRO A 1 105 ? -4.631 8.399 6.624 1.00 94.88 105 PRO A CA 1
ATOM 835 C C . PRO A 1 105 ? -4.034 8.499 8.030 1.00 94.88 105 PRO A C 1
ATOM 837 O O . PRO A 1 105 ? -4.771 8.677 9.009 1.00 94.88 105 PRO A O 1
ATOM 840 N N . GLN A 1 106 ? -2.713 8.437 8.123 1.00 94.19 106 GLN A N 1
ATOM 841 C CA . GLN A 1 106 ? -1.945 8.536 9.360 1.00 94.19 106 GLN A CA 1
ATOM 842 C C . GLN A 1 106 ? -0.714 9.416 9.119 1.00 94.19 106 GLN A C 1
ATOM 844 O O . GLN A 1 106 ? -0.195 9.479 8.008 1.00 94.19 106 GLN A O 1
ATOM 849 N N . LEU A 1 107 ? -0.218 10.075 10.171 1.00 90.44 107 LEU A N 1
ATOM 850 C CA . LEU A 1 107 ? 1.010 10.876 10.103 1.00 90.44 107 LEU A CA 1
ATOM 851 C C . LEU A 1 107 ? 0.967 11.893 8.935 1.00 90.44 107 LEU A C 1
ATOM 853 O O . LEU A 1 107 ? -0.036 12.584 8.761 1.00 90.44 107 LEU A O 1
ATOM 857 N N . LEU A 1 108 ? 2.050 12.024 8.159 1.00 88.19 108 LEU A N 1
ATOM 858 C CA . LEU A 1 108 ? 2.152 13.015 7.082 1.00 88.19 108 LEU A CA 1
ATOM 859 C C . LEU A 1 108 ? 1.597 12.519 5.741 1.00 88.19 108 LEU A C 1
ATOM 861 O O . LEU A 1 108 ? 0.909 13.277 5.049 1.00 88.19 108 LEU A O 1
ATOM 865 N N . ASP A 1 109 ? 1.926 11.286 5.369 1.00 92.50 109 ASP A N 1
ATOM 866 C CA . ASP A 1 109 ? 1.574 10.671 4.088 1.00 92.50 109 ASP A CA 1
ATOM 867 C C . ASP A 1 109 ? 1.341 9.153 4.178 1.00 92.50 109 ASP A C 1
ATOM 869 O O . ASP A 1 109 ? 1.076 8.534 3.145 1.00 92.50 109 ASP A O 1
ATOM 873 N N . ASN A 1 110 ? 1.398 8.570 5.382 1.00 96.75 110 ASN A N 1
ATOM 874 C CA . ASN A 1 110 ? 1.169 7.148 5.601 1.00 96.75 110 ASN A CA 1
ATOM 875 C C . ASN A 1 110 ? -0.319 6.807 5.446 1.00 96.75 110 ASN A C 1
ATOM 877 O O . ASN A 1 110 ? -1.219 7.561 5.829 1.00 96.75 110 ASN A O 1
ATOM 881 N N . ILE A 1 111 ? -0.588 5.612 4.938 1.00 98.00 111 ILE A N 1
ATOM 882 C CA . ILE A 1 111 ? -1.930 5.078 4.751 1.00 98.00 111 ILE A CA 1
ATOM 883 C C . ILE A 1 111 ? -1.960 3.674 5.354 1.00 98.00 111 ILE A C 1
ATOM 885 O O . ILE A 1 111 ? -1.298 2.764 4.870 1.00 98.00 111 ILE A O 1
ATOM 889 N N . GLY A 1 112 ? -2.754 3.504 6.409 1.00 98.38 112 GLY A N 1
ATOM 890 C CA . GLY A 1 112 ? -3.204 2.181 6.845 1.00 98.38 112 GLY A CA 1
ATOM 891 C C . GLY A 1 112 ? -4.530 1.824 6.182 1.00 98.38 112 GLY A C 1
ATOM 892 O O . GLY A 1 112 ? -5.150 2.661 5.523 1.00 98.38 112 GLY A O 1
ATOM 893 N N . TYR A 1 113 ? -5.019 0.606 6.384 1.00 98.81 113 TYR A N 1
ATOM 894 C CA . TYR A 1 113 ? -6.267 0.153 5.763 1.00 98.81 113 TYR A CA 1
ATOM 895 C C . TYR A 1 113 ? -7.131 -0.636 6.735 1.00 98.81 113 TYR A C 1
ATOM 897 O O . TYR A 1 113 ? -6.661 -1.565 7.374 1.00 98.81 113 TYR A O 1
ATOM 905 N N . LEU A 1 114 ? -8.413 -0.301 6.830 1.00 98.69 114 LEU A N 1
ATOM 906 C CA . LEU A 1 114 ? -9.386 -1.059 7.603 1.00 98.69 114 LEU A CA 1
ATOM 907 C C . LEU A 1 114 ? -10.168 -1.984 6.680 1.00 98.69 114 LEU A C 1
ATOM 909 O O . LEU A 1 114 ? -10.944 -1.523 5.842 1.00 98.69 114 LEU A O 1
ATOM 913 N N . ILE A 1 115 ? -9.989 -3.282 6.869 1.00 98.69 115 ILE A N 1
ATOM 914 C CA . ILE A 1 115 ? -10.811 -4.323 6.267 1.00 98.69 115 ILE A CA 1
ATOM 915 C C . ILE A 1 115 ? -11.986 -4.555 7.213 1.00 98.69 115 ILE A C 1
ATOM 917 O O . ILE A 1 115 ? -11.788 -4.835 8.393 1.00 98.69 115 ILE A O 1
ATOM 921 N N . VAL A 1 116 ? -13.203 -4.415 6.704 1.00 97.75 116 VAL A N 1
ATOM 922 C CA . VAL A 1 116 ? -14.446 -4.528 7.467 1.00 97.75 116 VAL A CA 1
ATOM 923 C C . VAL A 1 116 ? -15.264 -5.677 6.898 1.00 97.75 116 VAL A C 1
ATOM 925 O O . VAL A 1 116 ? -15.515 -5.687 5.696 1.00 97.75 116 VAL A O 1
ATOM 928 N N . CYS A 1 117 ? -15.701 -6.611 7.744 1.00 95.75 117 CYS A N 1
ATOM 929 C CA . CYS A 1 117 ? -16.671 -7.645 7.389 1.00 95.75 117 CYS A CA 1
ATOM 930 C C . CYS A 1 117 ? -17.949 -7.445 8.201 1.00 95.75 117 CYS A C 1
ATOM 932 O O . CYS A 1 117 ? -17.985 -7.660 9.415 1.00 95.75 117 CYS A O 1
ATOM 934 N N . CYS A 1 118 ? -19.000 -7.015 7.517 1.00 93.12 118 CYS A N 1
ATOM 935 C CA . CYS A 1 118 ? -20.336 -6.882 8.062 1.00 93.12 118 CYS A CA 1
ATOM 936 C C . CYS A 1 118 ? -21.007 -8.257 8.184 1.00 93.12 118 CYS A C 1
ATOM 938 O O . CYS A 1 118 ? -20.824 -9.123 7.312 1.00 93.12 118 CYS A O 1
ATOM 940 N N . PRO A 1 119 ? -21.840 -8.448 9.214 1.00 87.81 119 PRO A N 1
ATOM 941 C CA . PRO A 1 119 ? -22.680 -9.631 9.314 1.00 87.81 119 PRO A CA 1
ATOM 942 C C . PRO A 1 119 ? -23.692 -9.727 8.160 1.00 87.81 119 PRO A C 1
ATOM 944 O O . PRO A 1 119 ? -23.961 -8.730 7.469 1.00 87.81 119 PRO A O 1
ATOM 947 N N . PRO A 1 120 ? -24.278 -10.919 7.941 1.00 78.38 120 PRO A N 1
ATOM 948 C CA . PRO A 1 120 ? -25.362 -11.092 6.981 1.00 78.38 120 PRO A CA 1
ATOM 949 C C . PRO A 1 120 ? -26.485 -10.064 7.228 1.00 78.38 120 PRO A C 1
ATOM 951 O O . PRO A 1 120 ? -26.850 -9.843 8.383 1.00 78.38 120 PRO A O 1
ATOM 954 N N . PRO A 1 121 ? -27.040 -9.416 6.184 1.00 71.31 121 PRO A N 1
ATOM 955 C CA . PRO A 1 121 ? -28.132 -8.448 6.338 1.00 71.31 121 PRO A CA 1
ATOM 956 C C . PRO A 1 121 ? -29.344 -9.004 7.098 1.00 71.31 121 PRO A C 1
ATOM 958 O O . PRO A 1 121 ? -29.896 -8.311 7.944 1.00 71.31 121 PRO A O 1
ATOM 961 N N . GLU A 1 122 ? -29.698 -10.265 6.848 1.00 68.50 122 GLU A N 1
ATOM 962 C CA . GLU A 1 122 ? -30.802 -10.979 7.509 1.00 68.50 122 GLU A CA 1
ATOM 963 C C . GLU A 1 122 ? -30.595 -11.047 9.033 1.00 68.50 122 GLU A C 1
ATOM 965 O O . GLU A 1 122 ? -31.467 -10.676 9.813 1.00 68.50 122 GLU A O 1
ATOM 970 N N . GLN A 1 123 ? -29.375 -11.374 9.470 1.00 67.88 123 GLN A N 1
ATOM 971 C CA . GLN A 1 123 ? -29.020 -11.438 10.892 1.00 67.88 123 GLN A CA 1
ATOM 972 C C . GLN A 1 123 ? -28.927 -10.060 11.569 1.00 67.88 123 GLN A C 1
ATOM 974 O O . GLN A 1 123 ? -28.937 -9.988 12.799 1.00 67.88 123 GLN A O 1
ATOM 979 N N . ARG A 1 124 ? -28.837 -8.963 10.799 1.00 68.38 124 ARG A N 1
ATOM 980 C CA . ARG A 1 124 ? -28.852 -7.593 11.346 1.00 68.38 124 ARG A CA 1
ATOM 981 C C . ARG A 1 124 ? -30.247 -7.111 11.717 1.00 68.38 124 ARG A C 1
ATOM 983 O O . ARG A 1 124 ? -30.361 -6.271 12.601 1.00 68.38 124 ARG A O 1
ATOM 990 N N . LEU A 1 125 ? -31.282 -7.605 11.040 1.00 62.50 125 LEU A N 1
ATOM 991 C CA . LEU A 1 125 ? -32.654 -7.120 11.210 1.00 62.50 125 LEU A CA 1
ATOM 992 C C . LEU A 1 125 ? -33.437 -7.890 12.285 1.00 62.50 125 LEU A C 1
ATOM 994 O O . LEU A 1 125 ? -34.372 -7.336 12.854 1.00 62.50 125 LEU A O 1
ATOM 998 N N . GLU A 1 126 ? -33.048 -9.132 12.587 1.00 58.62 126 GLU A N 1
ATOM 999 C CA . GLU A 1 126 ? -33.876 -10.060 13.377 1.00 58.62 126 GLU A CA 1
ATOM 1000 C C . GLU A 1 126 ? -33.340 -10.386 14.785 1.00 58.62 126 GLU A C 1
ATOM 1002 O O . GLU A 1 126 ? -34.031 -11.027 15.575 1.00 58.62 126 GLU A O 1
ATOM 1007 N N . SER A 1 127 ? -32.128 -9.950 15.145 1.00 57.62 127 SER A N 1
ATOM 1008 C CA . SER A 1 127 ? -31.503 -10.314 16.425 1.00 57.62 127 SER A CA 1
ATOM 1009 C C . SER A 1 127 ? -31.625 -9.217 17.487 1.00 57.62 127 SER A C 1
ATOM 1011 O O . SER A 1 127 ? -31.228 -8.076 17.263 1.00 57.62 127 SER A O 1
ATOM 1013 N N . ALA A 1 128 ? -32.058 -9.590 18.698 1.00 62.44 128 ALA A N 1
ATOM 1014 C CA . ALA A 1 128 ? -31.981 -8.731 19.888 1.00 62.44 128 ALA A CA 1
ATOM 1015 C C . ALA A 1 128 ? -30.529 -8.350 20.263 1.00 62.44 128 ALA A C 1
ATOM 1017 O O . ALA A 1 128 ? -30.317 -7.362 20.961 1.00 62.44 128 ALA A O 1
ATOM 1018 N N . ASN A 1 129 ? -29.542 -9.117 19.779 1.00 66.12 129 ASN A N 1
ATOM 1019 C CA . ASN A 1 129 ? -28.105 -8.854 19.874 1.00 66.12 129 ASN A CA 1
ATOM 1020 C C . ASN A 1 129 ? -27.483 -8.991 18.469 1.00 66.12 129 ASN A C 1
ATOM 1022 O O . ASN A 1 129 ? -27.024 -10.086 18.116 1.00 66.12 129 ASN A O 1
ATOM 1026 N N . PRO A 1 130 ? -27.531 -7.951 17.620 1.00 66.25 130 PRO A N 1
ATOM 1027 C CA . PRO A 1 130 ? -27.028 -8.041 16.252 1.00 66.25 130 PRO A CA 1
ATOM 1028 C C . PRO A 1 130 ? -25.536 -8.416 16.250 1.00 66.25 130 PRO A C 1
ATOM 1030 O O . PRO A 1 130 ? -24.795 -7.971 17.133 1.00 66.25 130 PRO A O 1
ATOM 1033 N N . PRO A 1 131 ? -25.068 -9.247 15.299 1.00 72.75 131 PRO A N 1
ATOM 1034 C CA . PRO A 1 131 ? -23.671 -9.648 15.282 1.00 72.75 131 PRO A CA 1
ATOM 1035 C C . PRO A 1 131 ? -22.767 -8.441 15.025 1.00 72.75 131 PRO A C 1
ATOM 1037 O O . PRO A 1 131 ? -23.068 -7.592 14.189 1.00 72.75 131 PRO A O 1
ATOM 1040 N N . SER A 1 132 ? -21.631 -8.379 15.714 1.00 84.19 132 SER A N 1
ATOM 1041 C CA . SER A 1 132 ? -20.692 -7.273 15.553 1.00 84.19 132 SER A CA 1
ATOM 1042 C C . SER A 1 132 ? -20.062 -7.260 14.160 1.00 84.19 132 SER A C 1
ATOM 1044 O O . SER A 1 132 ? -19.749 -8.300 13.563 1.00 84.19 132 SER A O 1
ATOM 1046 N N . THR A 1 133 ? -19.813 -6.056 13.652 1.00 92.94 133 THR A N 1
ATOM 1047 C CA . THR A 1 133 ? -19.038 -5.869 12.429 1.00 92.94 133 THR A CA 1
ATOM 1048 C C . THR A 1 133 ? -17.554 -6.001 12.777 1.00 92.94 133 THR A C 1
ATOM 1050 O O . THR A 1 133 ? -16.989 -5.195 13.521 1.00 92.94 133 THR A O 1
ATOM 1053 N N . VAL A 1 134 ? -16.912 -7.044 12.249 1.00 95.19 134 VAL A N 1
ATOM 1054 C CA . VAL A 1 134 ? -15.524 -7.387 12.580 1.00 95.19 134 VAL A CA 1
ATOM 1055 C C . VAL A 1 134 ? -14.549 -6.672 11.654 1.00 95.19 134 VAL A C 1
ATOM 1057 O O . VAL A 1 134 ? -14.785 -6.539 10.451 1.00 95.19 134 VAL A O 1
ATOM 1060 N N . CYS A 1 135 ? -13.436 -6.212 12.218 1.00 97.31 135 CYS A N 1
ATOM 1061 C CA . CYS A 1 135 ? -12.439 -5.432 11.502 1.00 97.31 135 CYS A CA 1
ATOM 1062 C C . CYS A 1 135 ? -11.023 -5.996 11.662 1.00 97.31 135 CYS A C 1
ATOM 1064 O O . CYS A 1 135 ? -10.630 -6.459 12.739 1.00 97.31 135 CYS A O 1
ATOM 1066 N N . VAL A 1 136 ? -10.234 -5.861 10.597 1.00 98.62 136 VAL A N 1
ATOM 1067 C CA . VAL A 1 136 ? -8.785 -6.085 10.568 1.00 98.62 136 VAL A CA 1
ATOM 1068 C C . VAL A 1 136 ? -8.113 -4.809 10.064 1.00 98.62 136 VAL A C 1
ATOM 1070 O O . VAL A 1 136 ? -8.519 -4.256 9.044 1.00 98.62 136 VAL A O 1
ATOM 1073 N N . LEU A 1 137 ? -7.108 -4.315 10.783 1.00 98.75 137 LEU A N 1
ATOM 1074 C CA . LEU A 1 137 ? -6.351 -3.119 10.409 1.00 98.75 137 LEU A CA 1
ATOM 1075 C C . LEU A 1 137 ? -5.022 -3.522 9.770 1.00 98.75 137 LEU A C 1
ATOM 1077 O O . LEU A 1 137 ? -4.294 -4.317 10.341 1.00 98.75 137 LEU A O 1
ATOM 1081 N N . VAL A 1 138 ? -4.669 -2.943 8.634 1.00 98.88 138 VAL A N 1
ATOM 1082 C CA . VAL A 1 138 ? -3.343 -3.056 8.029 1.00 98.88 138 VAL A CA 1
ATOM 1083 C C . VAL A 1 138 ? -2.557 -1.795 8.349 1.00 98.88 138 VAL A C 1
ATOM 1085 O O . VAL A 1 138 ? -3.034 -0.706 8.036 1.00 98.88 138 VAL A O 1
ATOM 1088 N N . ASP A 1 139 ? -1.381 -1.965 8.951 1.00 98.75 139 ASP A N 1
ATOM 1089 C CA . ASP A 1 139 ? -0.438 -0.930 9.386 1.00 98.75 139 ASP A CA 1
ATOM 1090 C C . ASP A 1 139 ? -1.031 0.171 10.295 1.00 98.75 139 ASP A C 1
ATOM 1092 O O . ASP A 1 139 ? -1.891 0.978 9.930 1.00 98.75 139 ASP A O 1
ATOM 1096 N N . CYS A 1 140 ? -0.507 0.261 11.520 1.00 98.25 140 CYS A N 1
ATOM 1097 C CA . CYS A 1 140 ? -0.858 1.291 12.492 1.00 98.25 140 CYS A CA 1
ATOM 1098 C C . CYS A 1 140 ? 0.383 2.081 12.928 1.00 98.25 140 CYS A C 1
ATOM 1100 O O . CYS A 1 140 ? 1.044 1.746 13.913 1.00 98.25 140 CYS A O 1
ATOM 1102 N N . GLY A 1 141 ? 0.666 3.179 12.229 1.00 96.62 141 GLY A N 1
ATOM 1103 C CA . GLY A 1 141 ? 1.688 4.156 12.612 1.00 96.62 141 GLY A CA 1
ATOM 1104 C C . GLY A 1 141 ? 1.266 5.079 13.755 1.00 96.62 141 GLY A C 1
ATOM 1105 O O . GLY A 1 141 ? 2.080 5.434 14.609 1.00 96.62 141 GLY A O 1
ATOM 1106 N N . ASP A 1 142 ? -0.018 5.445 13.819 1.00 96.12 142 ASP A N 1
ATOM 1107 C CA . ASP A 1 142 ? -0.570 6.311 14.863 1.00 96.12 142 ASP A CA 1
ATOM 1108 C C . ASP A 1 142 ? -1.939 5.815 15.350 1.00 96.12 142 ASP A C 1
ATOM 1110 O O . ASP A 1 142 ? -2.960 5.945 14.674 1.00 96.12 142 ASP A O 1
ATOM 1114 N N . ALA A 1 143 ? -1.966 5.294 16.581 1.00 96.50 143 ALA A N 1
ATOM 1115 C CA . ALA A 1 143 ? -3.178 4.781 17.212 1.00 96.50 143 ALA A CA 1
ATOM 1116 C C . ALA A 1 143 ? -4.291 5.829 17.323 1.00 96.50 143 ALA A C 1
ATOM 1118 O O . ALA A 1 143 ? -5.462 5.495 17.167 1.00 96.50 143 ALA A O 1
ATOM 1119 N N . ASN A 1 144 ? -3.956 7.095 17.588 1.00 94.75 144 ASN A N 1
ATOM 1120 C CA . ASN A 1 144 ? -4.969 8.134 17.764 1.00 94.75 144 ASN A CA 1
ATOM 1121 C C . ASN A 1 144 ? -5.658 8.440 16.434 1.00 94.75 144 ASN A C 1
ATOM 1123 O O . ASN A 1 144 ? -6.884 8.534 16.389 1.00 94.75 144 ASN A O 1
ATOM 1127 N N . ALA A 1 145 ? -4.878 8.539 15.354 1.00 92.38 145 ALA A N 1
ATOM 1128 C CA . ALA A 1 145 ? -5.410 8.720 14.010 1.00 92.38 145 ALA A CA 1
ATOM 1129 C C . ALA A 1 145 ? -6.263 7.513 13.589 1.00 92.38 145 ALA A C 1
ATOM 1131 O O . ALA A 1 145 ? -7.392 7.696 13.131 1.00 92.38 145 ALA A O 1
ATOM 1132 N N . ALA A 1 146 ? -5.778 6.289 13.824 1.00 95.69 146 ALA A N 1
ATOM 1133 C CA . ALA A 1 146 ? -6.508 5.063 13.511 1.00 95.69 146 ALA A CA 1
ATOM 1134 C C . ALA A 1 146 ? -7.844 4.966 14.271 1.00 95.69 146 ALA A C 1
ATOM 1136 O O . ALA A 1 146 ? -8.887 4.760 13.654 1.00 95.69 146 ALA A O 1
ATOM 1137 N N . LEU A 1 147 ? -7.852 5.188 15.591 1.00 95.31 147 LEU A N 1
ATOM 1138 C CA . LEU A 1 147 ? -9.069 5.159 16.416 1.00 95.31 147 LEU A CA 1
ATOM 1139 C C . LEU A 1 147 ? -10.061 6.266 16.035 1.00 95.31 147 LEU A C 1
ATOM 1141 O O . LEU A 1 147 ? -11.276 6.051 16.041 1.00 95.31 147 LEU A O 1
ATOM 1145 N N . TYR A 1 148 ? -9.557 7.452 15.690 1.00 93.31 148 TYR A N 1
ATOM 1146 C CA . TYR A 1 148 ? -10.384 8.554 15.211 1.00 93.31 148 TYR A CA 1
ATOM 1147 C C . TYR A 1 148 ? -11.069 8.218 13.883 1.00 93.31 148 TYR A C 1
ATOM 1149 O O . TYR A 1 148 ? -12.280 8.416 13.745 1.00 93.31 148 TYR A O 1
ATOM 1157 N N . GLN A 1 149 ? -10.318 7.672 12.923 1.00 94.06 149 GLN A N 1
ATOM 1158 C CA . GLN A 1 149 ? -10.859 7.253 11.631 1.00 94.06 149 GLN A CA 1
ATOM 1159 C C . GLN A 1 149 ? -11.826 6.081 11.778 1.00 94.06 149 GLN A C 1
ATOM 1161 O O . GLN A 1 149 ? -12.901 6.128 11.192 1.00 94.06 149 GLN A O 1
ATOM 1166 N N . LEU A 1 150 ? -11.521 5.092 12.624 1.00 94.75 150 LEU A N 1
ATOM 1167 C CA . LEU A 1 150 ? -12.428 3.984 12.934 1.00 94.75 150 LEU A CA 1
ATOM 1168 C C . LEU A 1 150 ? -13.794 4.501 13.410 1.00 94.75 150 LEU A C 1
ATOM 1170 O O . LEU A 1 150 ? -14.830 4.065 12.913 1.00 94.75 150 LEU A O 1
ATOM 1174 N N . ARG A 1 151 ? -13.809 5.491 14.315 1.00 93.44 151 ARG A N 1
ATOM 1175 C CA . ARG A 1 151 ? -15.051 6.131 14.775 1.00 93.44 151 ARG A CA 1
ATOM 1176 C C . ARG A 1 151 ? -15.794 6.827 13.634 1.00 93.44 151 ARG A C 1
ATOM 1178 O O . ARG A 1 151 ? -17.007 6.670 13.529 1.00 93.44 151 ARG A O 1
ATOM 1185 N N . LYS A 1 152 ? -15.093 7.599 12.798 1.00 93.75 152 LYS A N 1
ATOM 1186 C CA . LYS A 1 152 ? -15.702 8.290 11.649 1.00 93.75 152 LYS A CA 1
ATOM 1187 C C . LYS A 1 152 ? -16.291 7.315 10.636 1.00 93.75 152 LYS A C 1
ATOM 1189 O O . LYS A 1 152 ? -17.416 7.524 10.189 1.00 93.75 152 LYS A O 1
ATOM 1194 N N . ILE A 1 153 ? -15.548 6.263 10.301 1.00 95.81 153 ILE A N 1
ATOM 1195 C CA . ILE A 1 153 ? -15.976 5.200 9.392 1.00 95.81 153 ILE A CA 1
ATOM 1196 C C . ILE A 1 153 ? -17.221 4.518 9.952 1.00 95.81 153 ILE A C 1
ATOM 1198 O O . ILE A 1 153 ? -18.193 4.387 9.215 1.00 95.81 153 ILE A O 1
ATOM 1202 N N . ASN A 1 154 ? -17.232 4.178 11.247 1.00 93.81 154 ASN A N 1
ATOM 1203 C CA . ASN A 1 154 ? -18.406 3.596 11.895 1.00 93.81 154 ASN A CA 1
ATOM 1204 C C . ASN A 1 154 ? -19.639 4.504 11.739 1.00 93.81 154 ASN A C 1
ATOM 1206 O O . ASN A 1 154 ? -20.639 4.112 11.150 1.00 93.81 154 ASN A O 1
ATOM 1210 N N . MET A 1 155 ? -19.524 5.768 12.162 1.00 93.19 155 MET A N 1
ATOM 1211 C CA . MET A 1 155 ? -20.632 6.729 12.104 1.00 93.19 155 MET A CA 1
ATOM 1212 C C . MET A 1 155 ? -21.148 6.998 10.683 1.00 93.19 155 MET A C 1
ATOM 1214 O O . MET A 1 155 ? -22.319 7.319 10.520 1.00 93.19 155 MET A O 1
ATOM 1218 N N . THR A 1 156 ? -20.280 6.916 9.672 1.00 94.06 156 THR A N 1
ATOM 1219 C CA . THR A 1 156 ? -20.625 7.284 8.289 1.00 94.06 156 THR A CA 1
ATOM 1220 C C . THR A 1 156 ? -21.165 6.103 7.490 1.00 94.06 156 THR A C 1
ATOM 1222 O O . THR A 1 156 ? -22.118 6.261 6.735 1.00 94.06 156 THR A O 1
ATOM 1225 N N . HIS A 1 157 ? -20.547 4.927 7.624 1.00 93.75 157 HIS A N 1
ATOM 1226 C CA . HIS A 1 157 ? -20.818 3.776 6.754 1.00 93.75 157 HIS A CA 1
ATOM 1227 C C . HIS A 1 157 ? -21.581 2.651 7.436 1.00 93.75 157 HIS A C 1
ATOM 1229 O O . HIS A 1 157 ? -22.176 1.835 6.736 1.00 93.75 157 HIS A O 1
ATOM 1235 N N . TYR A 1 158 ? -21.550 2.597 8.766 1.00 91.75 158 TYR A N 1
ATOM 1236 C CA . TYR A 1 158 ? -22.087 1.484 9.547 1.00 91.75 158 TYR A CA 1
ATOM 1237 C C . TYR A 1 158 ? -22.936 1.978 10.733 1.00 91.75 158 TYR A C 1
ATOM 1239 O O . TYR A 1 158 ? -22.725 1.552 11.869 1.00 91.75 158 TYR A O 1
ATOM 1247 N N . PRO A 1 159 ? -23.889 2.908 10.514 1.00 87.06 159 PRO A N 1
ATOM 1248 C CA . PRO A 1 159 ? -24.705 3.434 11.601 1.00 87.06 159 PRO A CA 1
ATOM 1249 C C . PRO A 1 159 ? -25.515 2.310 12.257 1.00 87.06 159 PRO A C 1
ATOM 1251 O O . PRO A 1 159 ? -26.211 1.563 11.578 1.00 87.06 159 PRO A O 1
ATOM 1254 N N . GLY A 1 160 ? -25.429 2.215 13.584 1.00 80.31 160 GLY A N 1
ATOM 1255 C CA . GLY A 1 160 ? -26.103 1.176 14.369 1.00 80.31 160 GLY A CA 1
ATOM 1256 C C . GLY A 1 160 ? -25.242 -0.056 14.661 1.00 80.31 160 GLY A C 1
ATOM 1257 O O . GLY A 1 160 ? -25.547 -0.772 15.610 1.00 80.31 160 GLY A O 1
ATOM 1258 N N . ASP A 1 161 ? -24.132 -0.249 13.945 1.00 83.44 161 ASP A N 1
ATOM 1259 C CA . ASP A 1 161 ? -23.182 -1.323 14.226 1.00 83.44 161 ASP A CA 1
ATOM 1260 C C . ASP A 1 161 ? -22.059 -0.849 15.167 1.00 83.44 161 ASP A C 1
ATOM 1262 O O . ASP A 1 161 ? -21.720 0.336 15.286 1.00 83.44 161 ASP A O 1
ATOM 1266 N N . THR A 1 162 ? -21.419 -1.811 15.829 1.00 85.69 162 THR A N 1
ATOM 1267 C CA . THR A 1 162 ? -20.146 -1.584 16.520 1.00 85.69 162 THR A CA 1
ATOM 1268 C C . THR A 1 162 ? -19.027 -2.228 15.715 1.00 85.69 162 THR A C 1
ATOM 1270 O O . THR A 1 162 ? -19.034 -3.437 15.486 1.00 85.69 162 THR A O 1
ATOM 1273 N N . LEU A 1 163 ? -18.068 -1.407 15.272 1.00 92.94 163 LEU A N 1
ATOM 1274 C CA . LEU A 1 163 ? -16.838 -1.892 14.649 1.00 92.94 163 LEU A CA 1
ATOM 1275 C C . LEU A 1 163 ? -15.889 -2.419 15.724 1.00 92.94 163 LEU A C 1
ATOM 1277 O O . LEU A 1 163 ? -15.354 -1.645 16.521 1.00 92.94 163 LEU A O 1
ATOM 1281 N N . GLU A 1 164 ? -15.644 -3.722 15.709 1.00 94.88 164 GLU A N 1
ATOM 1282 C CA . GLU A 1 164 ? -14.701 -4.375 16.611 1.00 94.88 164 GLU A CA 1
ATOM 1283 C C . GLU A 1 164 ? -13.394 -4.678 15.882 1.00 94.88 164 GLU A C 1
ATOM 1285 O O . GLU A 1 164 ? -13.374 -5.410 14.892 1.00 94.88 164 GLU A O 1
ATOM 1290 N N . LEU A 1 165 ? -12.280 -4.129 16.367 1.00 97.56 165 LEU A N 1
ATOM 1291 C CA . LEU A 1 165 ? -10.961 -4.407 15.805 1.00 97.56 165 LEU A CA 1
ATOM 1292 C C . LEU A 1 165 ? -10.385 -5.673 16.449 1.00 97.56 165 LEU A C 1
ATOM 1294 O O . LEU A 1 165 ? -10.077 -5.665 17.640 1.00 97.56 165 LEU A O 1
ATOM 1298 N N . HIS A 1 166 ? -10.231 -6.741 15.664 1.00 97.94 166 HIS A N 1
ATOM 1299 C CA . HIS A 1 166 ? -9.807 -8.063 16.156 1.00 97.94 166 HIS A CA 1
ATOM 1300 C C . HIS A 1 166 ? -8.358 -8.408 15.820 1.00 97.94 166 HIS A C 1
ATOM 1302 O O . HIS A 1 166 ? -7.706 -9.129 16.581 1.00 97.94 166 HIS A O 1
ATOM 1308 N N . ALA A 1 167 ? -7.840 -7.878 14.710 1.00 98.38 167 ALA A N 1
ATOM 1309 C CA . ALA A 1 167 ? -6.463 -8.107 14.302 1.00 98.38 167 ALA A CA 1
ATOM 1310 C C . ALA A 1 167 ? -5.806 -6.876 13.664 1.00 98.38 167 ALA A C 1
ATOM 1312 O O . ALA A 1 167 ? -6.480 -6.030 13.073 1.00 98.38 167 ALA A O 1
ATOM 1313 N N . VAL A 1 168 ? -4.478 -6.814 13.758 1.00 98.69 168 VAL A N 1
ATOM 1314 C CA . VAL A 1 168 ? -3.622 -5.885 13.011 1.00 98.69 168 VAL A CA 1
ATOM 1315 C C . VAL A 1 168 ? -2.655 -6.690 12.141 1.00 98.69 168 VAL A C 1
ATOM 1317 O O . VAL A 1 168 ? -2.024 -7.619 12.636 1.00 98.69 168 VAL A O 1
ATOM 1320 N N . LEU A 1 169 ? -2.522 -6.338 10.866 1.00 98.88 169 LEU A N 1
ATOM 1321 C CA . LEU A 1 169 ? -1.542 -6.880 9.930 1.00 98.88 169 LEU A CA 1
ATOM 1322 C C . LEU A 1 169 ? -0.449 -5.832 9.722 1.00 98.88 169 LEU A C 1
ATOM 1324 O O . LEU A 1 169 ? -0.720 -4.762 9.182 1.00 98.88 169 LEU A O 1
ATOM 1328 N N . CYS A 1 170 ? 0.773 -6.112 10.162 1.00 98.75 170 CYS A N 1
ATOM 1329 C CA . CYS A 1 170 ? 1.911 -5.227 9.935 1.00 98.75 170 CYS A CA 1
ATOM 1330 C C . CYS A 1 170 ? 2.710 -5.717 8.731 1.00 98.75 170 CYS A C 1
ATOM 1332 O O . CYS A 1 170 ? 3.145 -6.873 8.702 1.00 98.75 170 CYS A O 1
ATOM 1334 N N . THR A 1 171 ? 2.895 -4.846 7.744 1.00 98.62 171 THR A N 1
ATOM 1335 C CA . THR A 1 171 ? 3.648 -5.151 6.523 1.00 98.62 171 THR A CA 1
ATOM 1336 C C . THR A 1 171 ? 5.140 -5.250 6.806 1.00 98.62 171 THR A C 1
ATOM 1338 O O . THR A 1 171 ? 5.811 -6.083 6.211 1.00 98.62 171 THR A O 1
ATOM 1341 N N . HIS A 1 172 ? 5.666 -4.438 7.726 1.00 97.75 172 HIS A N 1
ATOM 1342 C CA . HIS A 1 172 ? 7.069 -4.460 8.141 1.00 97.75 172 HIS A CA 1
ATOM 1343 C C . HIS A 1 172 ? 7.291 -3.713 9.467 1.00 97.75 172 HIS A C 1
ATOM 1345 O O . HIS A 1 172 ? 6.360 -3.158 10.051 1.00 97.75 172 HIS A O 1
ATOM 1351 N N . LYS A 1 173 ? 8.529 -3.704 9.976 1.00 95.50 173 LYS A N 1
ATOM 1352 C CA . LYS A 1 173 ? 8.877 -3.183 11.312 1.00 95.50 173 LYS A CA 1
ATOM 1353 C C . LYS A 1 173 ? 8.986 -1.662 11.465 1.00 95.50 173 LYS A C 1
ATOM 1355 O O . LYS A 1 173 ? 9.221 -1.221 12.595 1.00 95.50 173 LYS A O 1
ATOM 1360 N N . HIS A 1 174 ? 8.934 -0.858 10.401 1.00 95.69 174 HIS A N 1
ATOM 1361 C CA . HIS A 1 174 ? 9.180 0.581 10.552 1.00 95.69 174 HIS A CA 1
ATOM 1362 C C . HIS A 1 174 ? 8.123 1.251 11.437 1.00 95.69 174 HIS A C 1
ATOM 1364 O O . HIS A 1 174 ? 6.991 0.782 11.597 1.00 95.69 174 HIS A O 1
ATOM 1370 N N . HIS A 1 175 ? 8.545 2.313 12.125 1.00 94.38 175 HIS A N 1
ATOM 1371 C CA . HIS A 1 175 ? 7.756 2.915 13.200 1.00 94.38 175 HIS A CA 1
ATOM 1372 C C . HIS A 1 175 ? 6.480 3.570 12.679 1.00 94.38 175 HIS A C 1
ATOM 1374 O O . HIS A 1 175 ? 5.440 3.499 13.318 1.00 94.38 175 HIS A O 1
ATOM 1380 N N . ASP A 1 176 ? 6.532 4.176 11.513 1.00 94.12 176 ASP A N 1
ATOM 1381 C CA . ASP A 1 176 ? 5.398 4.783 10.834 1.00 94.12 176 ASP A CA 1
ATOM 1382 C C . ASP A 1 176 ? 4.350 3.766 10.334 1.00 94.12 176 ASP A C 1
ATOM 1384 O O . ASP A 1 176 ? 3.241 4.163 9.991 1.00 94.12 176 ASP A O 1
ATOM 1388 N N . HIS A 1 177 ? 4.626 2.459 10.458 1.00 98.06 177 HIS A N 1
ATOM 1389 C CA . HIS A 1 177 ? 3.673 1.361 10.228 1.00 98.06 177 HIS A CA 1
ATOM 1390 C C . HIS A 1 177 ? 3.256 0.619 11.507 1.00 98.06 177 HIS A C 1
ATOM 1392 O O . HIS A 1 177 ? 2.266 -0.111 11.503 1.00 98.06 177 HIS A O 1
ATOM 1398 N N . THR A 1 178 ? 3.994 0.773 12.613 1.00 97.94 178 THR A N 1
ATOM 1399 C CA . THR A 1 178 ? 3.838 -0.091 13.805 1.00 97.94 178 THR A CA 1
ATOM 1400 C C . THR A 1 178 ? 3.815 0.643 15.148 1.00 97.94 178 THR A C 1
ATOM 1402 O O . THR A 1 178 ? 3.462 0.053 16.172 1.00 97.94 178 THR A O 1
ATOM 1405 N N . ALA A 1 179 ? 4.164 1.933 15.202 1.00 95.75 179 ALA A N 1
ATOM 1406 C CA . ALA A 1 179 ? 4.253 2.689 16.455 1.00 95.75 179 ALA A CA 1
ATOM 1407 C C . ALA A 1 179 ? 2.892 2.872 17.145 1.00 95.75 179 ALA A C 1
ATOM 1409 O O . ALA A 1 179 ? 2.836 3.074 18.362 1.00 95.75 179 ALA A O 1
ATOM 1410 N N . GLY A 1 180 ? 1.794 2.756 16.400 1.00 97.44 180 GLY A N 1
ATOM 1411 C CA . GLY A 1 180 ? 0.433 2.763 16.915 1.00 97.44 180 GLY A CA 1
ATOM 1412 C C . GLY A 1 180 ? 0.013 1.452 17.586 1.00 97.44 180 GLY A C 1
ATOM 1413 O O . GLY A 1 180 ? -0.887 1.484 18.422 1.00 97.44 180 GLY A O 1
ATOM 1414 N N . ASN A 1 181 ? 0.697 0.326 17.352 1.00 98.12 181 ASN A N 1
ATOM 1415 C CA . ASN A 1 181 ? 0.319 -0.976 17.924 1.00 98.12 181 ASN A CA 1
ATOM 1416 C C . ASN A 1 181 ? 0.204 -0.934 19.457 1.00 98.12 181 ASN A C 1
ATOM 1418 O O . ASN A 1 181 ? -0.783 -1.397 20.029 1.00 98.12 181 ASN A O 1
ATOM 1422 N N . LYS A 1 182 ? 1.168 -0.291 20.135 1.00 96.81 182 LYS A N 1
ATOM 1423 C CA . LYS A 1 182 ? 1.122 -0.093 21.596 1.00 96.81 182 LYS A CA 1
ATOM 1424 C C . LYS A 1 182 ? -0.118 0.690 22.029 1.00 96.81 182 LYS A C 1
ATOM 1426 O O . LYS A 1 182 ? -0.742 0.362 23.032 1.00 96.81 182 LYS A O 1
ATOM 1431 N N . GLY A 1 183 ? -0.438 1.757 21.297 1.00 96.75 183 GLY A N 1
ATOM 1432 C CA . GLY A 1 183 ? -1.567 2.631 21.606 1.00 96.75 183 GLY A CA 1
ATOM 1433 C C . GLY A 1 183 ? -2.911 1.932 21.407 1.00 96.75 183 GLY A C 1
ATOM 1434 O O . GLY A 1 183 ? -3.818 2.140 22.207 1.00 96.75 183 GLY A O 1
ATOM 1435 N N . LEU A 1 184 ? -3.019 1.053 20.406 1.00 97.44 184 LEU A N 1
ATOM 1436 C CA . LEU A 1 184 ? -4.200 0.210 20.209 1.00 97.44 184 LEU A CA 1
ATOM 1437 C C . LEU A 1 184 ? -4.393 -0.774 21.367 1.00 97.44 184 LEU A C 1
ATOM 1439 O O . LEU A 1 184 ? -5.489 -0.853 21.913 1.00 97.44 184 LEU A O 1
ATOM 1443 N N . LEU A 1 185 ? -3.326 -1.453 21.800 1.00 96.75 185 LEU A N 1
ATOM 1444 C CA . LEU A 1 185 ? -3.365 -2.375 22.944 1.00 96.75 185 LEU A CA 1
ATOM 1445 C C . LEU A 1 185 ? -3.666 -1.674 24.279 1.00 96.75 185 LEU A C 1
ATOM 1447 O O . LEU A 1 185 ? -4.224 -2.284 25.186 1.00 96.75 185 LEU A O 1
ATOM 1451 N N . ALA A 1 186 ? -3.304 -0.398 24.415 1.00 96.25 186 ALA A N 1
ATOM 1452 C CA . ALA A 1 186 ? -3.614 0.400 25.600 1.00 96.25 186 ALA A CA 1
ATOM 1453 C C . ALA A 1 186 ? -5.030 1.007 25.575 1.00 96.25 186 ALA A C 1
ATOM 1455 O O . ALA A 1 186 ? -5.499 1.498 26.600 1.00 96.25 186 ALA A O 1
ATOM 1456 N N . SER A 1 187 ? -5.710 1.006 24.424 1.00 95.25 187 SER A N 1
ATOM 1457 C CA . SER A 1 187 ? -7.043 1.594 24.271 1.00 95.25 187 SER A CA 1
ATOM 1458 C C . SER A 1 187 ? -8.110 0.695 24.902 1.00 95.25 187 SER A C 1
ATOM 1460 O O . SER A 1 187 ? -8.311 -0.412 24.404 1.00 95.25 187 SER A O 1
ATOM 1462 N N . PRO A 1 188 ? -8.882 1.163 25.903 1.00 90.94 188 PRO A N 1
ATOM 1463 C CA . PRO A 1 188 ? -9.928 0.356 26.544 1.00 90.94 188 PRO A CA 1
ATOM 1464 C C . PRO A 1 188 ? -11.029 -0.134 25.595 1.00 90.94 188 PRO A C 1
ATOM 1466 O O . PRO A 1 188 ? -11.740 -1.081 25.906 1.00 90.94 188 PRO A O 1
ATOM 1469 N N . LYS A 1 189 ? -11.203 0.536 24.447 1.00 85.44 189 LYS A N 1
ATOM 1470 C CA . LYS A 1 189 ? -12.211 0.174 23.439 1.00 85.44 189 LYS A CA 1
ATOM 1471 C C . LYS A 1 189 ? -11.767 -0.958 22.520 1.00 85.44 189 LYS A C 1
ATOM 1473 O O . LYS A 1 189 ? -12.608 -1.630 21.946 1.00 85.44 189 LYS A O 1
ATOM 1478 N N . VAL A 1 190 ? -10.459 -1.096 22.318 1.00 93.19 190 VAL A N 1
ATOM 1479 C CA . VAL A 1 190 ? -9.877 -2.027 21.341 1.00 93.19 190 VAL A CA 1
ATOM 1480 C C . VAL A 1 190 ? -9.182 -3.186 22.037 1.00 93.19 190 VAL A C 1
ATOM 1482 O O . VAL A 1 190 ? -9.188 -4.293 21.516 1.00 93.19 190 VAL A O 1
ATOM 1485 N N . ASN A 1 191 ? -8.616 -2.976 23.223 1.00 91.00 191 ASN A N 1
ATOM 1486 C CA . ASN A 1 191 ? -7.859 -3.999 23.940 1.00 91.00 191 ASN A CA 1
ATOM 1487 C C . ASN A 1 191 ? -8.691 -5.232 24.333 1.00 91.00 191 ASN A C 1
ATOM 1489 O O . ASN A 1 191 ? -8.124 -6.301 24.523 1.00 91.00 191 ASN A O 1
ATOM 1493 N N . GLN A 1 192 ? -10.015 -5.095 24.430 1.00 91.44 192 GLN A N 1
ATOM 1494 C CA . GLN A 1 192 ? -10.932 -6.199 24.716 1.00 91.44 192 GLN A CA 1
ATOM 1495 C C . GLN A 1 192 ? -11.133 -7.115 23.500 1.00 91.44 192 GLN A C 1
ATOM 1497 O O . GLN A 1 192 ? -11.383 -8.307 23.669 1.00 91.44 192 GLN A O 1
ATOM 1502 N N . THR A 1 193 ? -11.013 -6.578 22.281 1.00 95.12 193 THR A N 1
ATOM 1503 C CA . THR A 1 193 ? -11.293 -7.303 21.031 1.00 95.12 193 THR A CA 1
ATOM 1504 C C . THR A 1 193 ? -10.032 -7.651 20.247 1.00 95.12 193 THR A C 1
ATOM 1506 O O . THR A 1 193 ? -10.004 -8.673 19.570 1.00 95.12 193 THR A O 1
ATOM 1509 N N . LEU A 1 194 ? -8.973 -6.842 20.335 1.00 97.25 194 LEU A N 1
ATOM 1510 C CA . LEU A 1 194 ? -7.732 -7.033 19.588 1.00 97.25 194 LEU A CA 1
ATOM 1511 C C . LEU A 1 194 ? -6.945 -8.223 20.142 1.00 97.25 194 LEU A C 1
ATOM 1513 O O . LEU A 1 194 ? -6.264 -8.121 21.161 1.00 97.25 194 LEU A O 1
ATOM 1517 N N . LYS A 1 195 ? -7.010 -9.352 19.434 1.00 95.06 195 LYS A N 1
ATOM 1518 C CA . LYS A 1 195 ? -6.355 -10.607 19.828 1.00 95.06 195 LYS A CA 1
ATOM 1519 C C . LYS A 1 195 ? -5.000 -10.788 19.161 1.00 95.06 195 LYS A C 1
ATOM 1521 O O . LYS A 1 195 ? -4.080 -11.350 19.765 1.00 95.06 195 LYS A O 1
ATOM 1526 N N . HIS A 1 196 ? -4.872 -10.354 17.909 1.00 97.69 196 HIS A N 1
ATOM 1527 C CA . HIS A 1 196 ? -3.732 -10.714 17.072 1.00 97.69 196 HIS A CA 1
ATOM 1528 C C . HIS A 1 196 ? -3.080 -9.500 16.416 1.00 97.69 196 HIS A C 1
ATOM 1530 O O . HIS A 1 196 ? -3.740 -8.662 15.815 1.00 97.69 196 HIS A O 1
ATOM 1536 N N . ILE A 1 197 ? -1.758 -9.428 16.512 1.00 98.44 197 ILE A N 1
ATOM 1537 C CA . ILE A 1 197 ? -0.922 -8.526 15.728 1.00 98.44 197 ILE A CA 1
ATOM 1538 C C . ILE A 1 197 ? 0.025 -9.423 14.938 1.00 98.44 197 ILE A C 1
ATOM 1540 O O . ILE A 1 197 ? 0.869 -10.110 15.522 1.00 98.44 197 ILE A O 1
ATOM 1544 N N . TYR A 1 198 ? -0.169 -9.447 13.625 1.00 98.56 198 TYR A N 1
ATOM 1545 C CA . TYR A 1 198 ? 0.603 -10.238 12.680 1.00 98.56 198 TYR A CA 1
ATOM 1546 C C . TYR A 1 198 ? 1.804 -9.440 12.177 1.00 98.56 198 TYR A C 1
ATOM 1548 O O . TYR A 1 198 ? 1.703 -8.241 11.920 1.00 98.56 198 TYR A O 1
ATOM 1556 N N . GLY A 1 199 ? 2.936 -10.114 12.009 1.00 97.06 199 GLY A N 1
ATOM 1557 C CA . GLY A 1 199 ? 4.129 -9.564 11.374 1.00 97.06 199 GLY A CA 1
ATOM 1558 C C . GLY A 1 199 ? 4.988 -10.663 10.755 1.00 97.06 199 GLY A C 1
ATOM 1559 O O . GLY A 1 199 ? 4.861 -11.834 11.119 1.00 97.06 199 GLY A O 1
ATOM 1560 N N . GLY A 1 200 ? 5.862 -10.303 9.815 1.00 92.25 200 GLY A N 1
ATOM 1561 C CA . GLY A 1 200 ? 6.778 -11.260 9.196 1.00 92.25 200 GLY A CA 1
ATOM 1562 C C . GLY A 1 200 ? 7.697 -11.923 10.227 1.00 92.25 200 GLY A C 1
ATOM 1563 O O . GLY A 1 200 ? 8.240 -11.255 11.104 1.00 92.25 200 GLY A O 1
ATOM 1564 N N . VAL A 1 201 ? 7.898 -13.240 10.123 1.00 92.06 201 VAL A N 1
ATOM 1565 C CA . VAL A 1 201 ? 8.714 -14.017 11.082 1.00 92.06 201 VAL A CA 1
ATOM 1566 C C . VAL A 1 201 ? 10.189 -13.598 11.121 1.00 92.06 201 VAL A C 1
ATOM 1568 O O . VAL A 1 201 ? 10.868 -13.799 12.124 1.00 92.06 201 VAL A O 1
ATOM 1571 N N . VAL A 1 202 ? 10.688 -13.027 10.023 1.00 85.50 202 VAL A N 1
ATOM 1572 C CA . VAL A 1 202 ? 12.114 -12.732 9.813 1.00 85.50 202 VAL A CA 1
ATOM 1573 C C . VAL A 1 202 ? 12.585 -11.552 10.667 1.00 85.50 202 VAL A C 1
ATOM 1575 O O . VAL A 1 202 ? 13.775 -11.430 10.957 1.00 85.50 202 VAL A O 1
ATOM 1578 N N . GLU A 1 203 ? 11.674 -10.684 11.110 1.00 83.44 203 GLU A N 1
ATOM 1579 C CA . GLU A 1 203 ? 12.027 -9.528 11.923 1.00 83.44 203 GLU A CA 1
ATOM 1580 C C . GLU A 1 203 ? 11.108 -9.337 13.125 1.00 83.44 203 GLU A C 1
ATOM 1582 O O . GLU A 1 203 ? 9.951 -9.746 13.157 1.00 83.44 203 GLU A O 1
ATOM 1587 N N . LYS A 1 204 ? 11.637 -8.665 14.149 1.00 87.44 204 LYS A N 1
ATOM 1588 C CA . LYS A 1 204 ? 10.881 -8.365 15.362 1.00 87.44 204 LYS A CA 1
ATOM 1589 C C . LYS A 1 204 ? 9.953 -7.174 15.124 1.00 87.44 204 LYS A C 1
ATOM 1591 O O . LYS A 1 204 ? 10.258 -6.054 15.540 1.00 87.44 204 LYS A O 1
ATOM 1596 N N . VAL A 1 205 ? 8.827 -7.427 14.465 1.00 94.75 205 VAL A N 1
ATOM 1597 C CA . VAL A 1 205 ? 7.746 -6.449 14.306 1.00 94.75 205 VAL A CA 1
ATOM 1598 C C . VAL A 1 205 ? 7.223 -6.043 15.697 1.00 94.75 205 VAL A C 1
ATOM 1600 O O . VAL A 1 205 ? 6.879 -6.914 16.504 1.00 94.75 205 VAL A O 1
ATOM 1603 N N . PRO A 1 206 ? 7.176 -4.739 16.032 1.00 96.31 206 PRO A N 1
ATOM 1604 C CA . PRO A 1 206 ? 6.741 -4.282 17.347 1.00 96.31 206 PRO A CA 1
ATOM 1605 C C . PRO A 1 206 ? 5.341 -4.780 17.728 1.00 96.31 206 PRO A C 1
ATOM 1607 O O . PRO A 1 206 ? 4.364 -4.528 17.025 1.00 96.31 206 PRO A O 1
ATOM 1610 N N . TYR A 1 207 ? 5.253 -5.428 18.894 1.00 97.56 207 TYR A N 1
ATOM 1611 C CA . TYR A 1 207 ? 4.024 -5.990 19.477 1.00 97.56 207 TYR A CA 1
ATOM 1612 C C . TYR A 1 207 ? 3.372 -7.132 18.685 1.00 97.56 207 TYR A C 1
ATOM 1614 O O . TYR A 1 207 ? 2.304 -7.589 19.087 1.00 97.56 207 TYR A O 1
ATOM 1622 N N . ALA A 1 208 ? 4.003 -7.633 17.617 1.00 97.31 208 ALA A N 1
ATOM 1623 C CA . ALA A 1 208 ? 3.510 -8.818 16.929 1.00 97.31 208 ALA A CA 1
ATOM 1624 C C . ALA A 1 208 ? 3.505 -10.029 17.877 1.00 97.31 208 ALA A C 1
ATOM 1626 O O . ALA A 1 208 ? 4.495 -10.316 18.554 1.00 97.31 208 ALA A O 1
ATOM 1627 N N . ASN A 1 209 ? 2.369 -10.721 17.933 1.00 97.12 209 ASN A N 1
ATOM 1628 C CA . ASN A 1 209 ? 2.160 -11.942 18.716 1.00 97.12 209 ASN A CA 1
ATOM 1629 C C . ASN A 1 209 ? 1.773 -13.145 17.835 1.00 97.12 209 ASN A C 1
ATOM 1631 O O . ASN A 1 209 ? 1.657 -14.267 18.329 1.00 97.12 209 ASN A O 1
ATOM 1635 N N . ARG A 1 210 ? 1.605 -12.917 16.528 1.00 97.69 210 ARG A N 1
ATOM 1636 C CA . ARG A 1 210 ? 1.473 -13.929 15.483 1.00 97.69 210 ARG A CA 1
ATOM 1637 C C . ARG A 1 210 ? 2.511 -13.634 14.405 1.00 97.69 210 ARG A C 1
ATOM 1639 O O . ARG A 1 210 ? 2.606 -12.509 13.929 1.00 97.69 210 ARG A O 1
ATOM 1646 N N . PHE A 1 211 ? 3.299 -14.636 14.038 1.00 96.06 211 PHE A N 1
ATOM 1647 C CA . PHE A 1 211 ? 4.344 -14.488 13.028 1.00 96.06 211 PHE A CA 1
ATOM 1648 C C . PHE A 1 211 ? 3.981 -15.289 11.791 1.00 96.06 211 PHE A C 1
ATOM 1650 O O . PHE A 1 211 ? 3.548 -16.432 11.921 1.00 96.06 211 PHE A O 1
ATOM 1657 N N . VAL A 1 212 ? 4.164 -14.683 10.621 1.00 94.75 212 VAL A N 1
ATOM 1658 C CA . VAL A 1 212 ? 3.777 -15.270 9.334 1.00 94.75 212 VAL A CA 1
ATOM 1659 C C . VAL A 1 212 ? 4.987 -15.475 8.435 1.00 94.75 212 VAL A C 1
ATOM 1661 O O . VAL A 1 212 ? 5.964 -14.716 8.477 1.00 94.75 212 VAL A O 1
ATOM 1664 N N . ARG A 1 213 ? 4.921 -16.532 7.634 1.00 93.50 213 ARG A N 1
ATOM 1665 C CA . ARG A 1 213 ? 5.890 -16.936 6.617 1.00 93.50 213 ARG A CA 1
ATOM 1666 C C . ARG A 1 213 ? 5.296 -16.748 5.226 1.00 93.50 213 ARG A C 1
ATOM 1668 O O . ARG A 1 213 ? 4.103 -16.511 5.061 1.00 93.50 213 ARG A O 1
ATOM 1675 N N . ASN A 1 214 ? 6.154 -16.871 4.218 1.00 94.62 214 ASN A N 1
ATOM 1676 C CA . ASN A 1 214 ? 5.720 -16.855 2.827 1.00 94.62 214 ASN A CA 1
ATOM 1677 C C . ASN A 1 214 ? 4.704 -17.976 2.553 1.00 94.62 214 ASN A C 1
ATOM 1679 O O . ASN A 1 214 ? 5.015 -19.144 2.785 1.00 94.62 214 ASN A O 1
ATOM 1683 N N . GLY A 1 215 ? 3.542 -17.618 2.012 1.00 91.50 215 GLY A N 1
ATOM 1684 C CA . GLY A 1 215 ? 2.452 -18.527 1.671 1.00 91.50 215 GLY A CA 1
ATOM 1685 C C . GLY A 1 215 ? 1.523 -18.902 2.820 1.00 91.50 215 GLY A C 1
ATOM 1686 O O . GLY A 1 215 ? 0.581 -19.655 2.581 1.00 91.50 215 GLY A O 1
ATOM 1687 N N . ASP A 1 216 ? 1.741 -18.388 4.034 1.00 95.25 216 ASP A N 1
ATOM 1688 C CA . ASP A 1 216 ? 0.805 -18.614 5.136 1.00 95.25 216 ASP A CA 1
ATOM 1689 C C . ASP A 1 216 ? -0.540 -17.936 4.834 1.00 95.25 216 ASP A C 1
ATOM 1691 O O . ASP A 1 216 ? -0.589 -16.775 4.419 1.00 95.25 216 ASP A O 1
ATOM 1695 N N . ILE A 1 217 ? -1.636 -18.651 5.096 1.00 96.56 217 ILE A N 1
ATOM 1696 C CA . ILE A 1 217 ? -2.988 -18.086 5.088 1.00 96.56 217 ILE A CA 1
ATOM 1697 C C . ILE A 1 217 ? -3.321 -17.600 6.497 1.00 96.56 217 ILE A C 1
ATOM 1699 O O . ILE A 1 217 ? -3.209 -18.349 7.469 1.00 96.56 217 ILE A O 1
ATOM 1703 N N . ILE A 1 218 ? -3.720 -16.336 6.606 1.00 96.69 218 ILE A N 1
ATOM 1704 C CA . ILE A 1 218 ? -4.078 -15.706 7.875 1.00 96.69 218 ILE A CA 1
ATOM 1705 C C . ILE A 1 218 ? -5.420 -16.253 8.358 1.00 96.69 218 ILE A C 1
ATOM 1707 O O . ILE A 1 218 ? -6.407 -16.202 7.629 1.00 96.69 218 ILE A O 1
ATOM 1711 N N . ASP A 1 219 ? -5.458 -16.710 9.607 1.00 94.69 219 ASP A N 1
ATOM 1712 C CA . ASP A 1 219 ? -6.703 -17.038 10.302 1.00 94.69 219 ASP A CA 1
ATOM 1713 C C . ASP A 1 219 ? -7.453 -15.744 10.656 1.00 94.69 219 ASP A C 1
ATOM 1715 O O . ASP A 1 219 ? -6.989 -14.954 11.488 1.00 94.69 219 ASP A O 1
ATOM 1719 N N . LEU A 1 220 ? -8.561 -15.474 9.961 1.00 96.25 220 LEU A N 1
ATOM 1720 C CA . LEU A 1 220 ? -9.307 -14.223 10.099 1.00 96.25 220 LEU A CA 1
ATOM 1721 C C . LEU A 1 220 ? -10.349 -14.293 11.225 1.00 96.25 220 LEU A C 1
ATOM 1723 O O . LEU A 1 220 ? -10.784 -15.377 11.614 1.00 96.25 220 LEU A O 1
ATOM 1727 N N . PRO A 1 221 ? -10.793 -13.139 11.760 1.00 95.00 221 PRO A N 1
ATOM 1728 C CA . PRO A 1 221 ? -11.741 -13.116 12.865 1.00 95.00 221 PRO A CA 1
ATOM 1729 C C . PRO A 1 221 ? -13.079 -13.792 12.539 1.00 95.00 221 PRO A C 1
ATOM 1731 O O . PRO A 1 221 ? -13.698 -13.524 11.506 1.00 95.00 221 PRO A O 1
ATOM 1734 N N . LYS A 1 222 ? -13.557 -14.587 13.501 1.00 92.00 222 LYS A N 1
ATOM 1735 C CA . LYS A 1 222 ? -14.893 -15.187 13.541 1.00 92.00 222 LYS A CA 1
ATOM 1736 C C . LYS A 1 222 ? -15.588 -14.795 14.839 1.00 92.00 222 LYS A C 1
ATOM 1738 O O . LYS A 1 222 ? -15.127 -15.165 15.920 1.00 92.00 222 LYS A O 1
ATOM 1743 N N . VAL A 1 223 ? -16.687 -14.048 14.748 1.00 89.38 223 VAL A N 1
ATOM 1744 C CA . VAL A 1 223 ? -17.403 -13.518 15.923 1.00 89.38 223 VAL A CA 1
ATOM 1745 C C . VAL A 1 223 ? -18.906 -13.593 15.701 1.00 89.38 223 VAL A C 1
ATOM 1747 O O . VAL A 1 223 ? -19.397 -13.094 14.698 1.00 89.38 223 VAL A O 1
ATOM 1750 N N . ASN A 1 224 ? -19.642 -14.193 16.642 1.00 84.00 224 ASN A N 1
ATOM 1751 C CA . ASN A 1 224 ? -21.114 -14.197 16.676 1.00 84.00 224 ASN A CA 1
ATOM 1752 C C . ASN A 1 224 ? -21.791 -14.576 15.338 1.00 84.00 224 ASN A C 1
ATOM 1754 O O . ASN A 1 224 ? -22.786 -13.978 14.954 1.00 84.00 224 ASN A O 1
ATOM 1758 N N . GLY A 1 225 ? -21.241 -15.554 14.606 1.00 81.75 225 GLY A N 1
ATOM 1759 C CA . GLY A 1 225 ? -21.773 -15.986 13.302 1.00 81.75 225 GLY A CA 1
ATOM 1760 C C . GLY A 1 225 ? -21.294 -15.167 12.094 1.00 81.75 225 GLY A C 1
ATOM 1761 O O . GLY A 1 225 ? -21.564 -15.543 10.958 1.00 81.75 225 GLY A O 1
ATOM 1762 N N . ASN A 1 226 ? -20.528 -14.097 12.311 1.00 89.38 226 ASN A N 1
ATOM 1763 C CA . ASN A 1 226 ? -19.825 -13.352 11.273 1.00 89.38 226 ASN A CA 1
ATOM 1764 C C . ASN A 1 226 ? -18.388 -13.890 11.137 1.00 89.38 226 ASN A C 1
ATOM 1766 O O . ASN A 1 226 ? -17.483 -13.478 11.869 1.00 89.38 226 ASN A O 1
ATOM 1770 N N . ASP A 1 227 ? -18.202 -14.869 10.249 1.00 92.12 227 ASP A N 1
ATOM 1771 C CA . ASP A 1 227 ? -16.901 -15.471 9.936 1.00 92.12 227 ASP A CA 1
ATOM 1772 C C . ASP A 1 227 ? -16.296 -14.821 8.688 1.00 92.12 227 ASP A C 1
ATOM 1774 O O . ASP A 1 227 ? -16.793 -14.991 7.575 1.00 92.12 227 ASP A O 1
ATOM 1778 N N . MET A 1 228 ? -15.214 -14.059 8.856 1.00 93.44 228 MET A N 1
ATOM 1779 C CA . MET A 1 228 ? -14.559 -13.389 7.731 1.00 93.44 228 MET A CA 1
ATOM 1780 C C . MET A 1 228 ? -13.927 -14.398 6.750 1.00 93.44 228 MET A C 1
ATOM 1782 O O . MET A 1 228 ? -13.829 -14.106 5.554 1.00 93.44 228 MET A O 1
ATOM 1786 N N . ASN A 1 229 ? -13.561 -15.598 7.222 1.00 93.19 229 ASN A N 1
ATOM 1787 C CA . ASN A 1 229 ? -12.962 -16.644 6.391 1.00 93.19 229 ASN A CA 1
ATOM 1788 C C . ASN A 1 229 ? -13.953 -17.242 5.387 1.00 93.19 229 ASN A C 1
ATOM 1790 O O . ASN A 1 229 ? -13.515 -17.817 4.394 1.00 93.19 229 ASN A O 1
ATOM 1794 N N . ASP A 1 230 ? -15.265 -17.105 5.580 1.00 89.81 230 ASP A N 1
ATOM 1795 C CA . ASP A 1 230 ? -16.258 -17.594 4.610 1.00 89.81 230 ASP A CA 1
ATOM 1796 C C . ASP A 1 230 ? -16.236 -16.777 3.308 1.00 89.81 230 ASP A C 1
ATOM 1798 O O . ASP A 1 230 ? -16.609 -17.261 2.240 1.00 89.81 230 ASP A O 1
ATOM 1802 N N . PHE A 1 231 ? -15.749 -15.537 3.382 1.00 88.94 231 PHE A N 1
ATOM 1803 C CA . PHE A 1 231 ? -15.848 -14.550 2.310 1.00 88.94 231 PHE A CA 1
ATOM 1804 C C . PHE A 1 231 ? -14.504 -14.254 1.664 1.00 88.94 231 PHE A C 1
ATOM 1806 O O . PHE A 1 231 ? -14.431 -14.024 0.459 1.00 88.94 231 PHE A O 1
ATOM 1813 N N . ILE A 1 232 ? -13.431 -14.239 2.447 1.00 93.25 232 ILE A N 1
ATOM 1814 C CA . ILE A 1 232 ? -12.108 -13.852 1.967 1.00 93.25 232 ILE A CA 1
ATOM 1815 C C . ILE A 1 232 ? -11.028 -14.781 2.522 1.00 93.25 232 ILE A C 1
ATOM 1817 O O . ILE A 1 232 ? -11.229 -15.484 3.510 1.00 93.25 232 ILE A O 1
ATOM 1821 N N . ALA A 1 233 ? -9.870 -14.785 1.874 1.00 94.44 233 ALA A N 1
ATOM 1822 C CA . ALA A 1 233 ? -8.635 -15.356 2.393 1.00 94.44 233 ALA A CA 1
ATOM 1823 C C . ALA A 1 233 ? -7.531 -14.308 2.264 1.00 94.44 233 ALA A C 1
ATOM 1825 O O . ALA A 1 233 ? -7.503 -13.574 1.277 1.00 94.44 233 ALA A O 1
ATOM 1826 N N . ILE A 1 234 ? -6.636 -14.224 3.246 1.00 97.06 234 ILE A N 1
ATOM 1827 C CA . ILE A 1 234 ? -5.462 -13.352 3.166 1.00 97.06 234 ILE A CA 1
ATOM 1828 C C . ILE A 1 234 ? -4.218 -14.229 3.175 1.00 97.06 234 ILE A C 1
ATOM 1830 O O . ILE A 1 234 ? -3.999 -14.968 4.130 1.00 97.06 234 ILE A O 1
ATOM 1834 N N . GLU A 1 235 ? -3.413 -14.136 2.125 1.00 96.62 235 GLU A N 1
ATOM 1835 C CA . GLU A 1 235 ? -2.116 -14.793 2.017 1.00 96.62 235 GLU A CA 1
ATOM 1836 C C . GLU A 1 235 ? -0.987 -13.812 2.370 1.00 96.62 235 GLU A C 1
ATOM 1838 O O . GLU A 1 235 ? -0.997 -12.657 1.940 1.00 96.62 235 GLU A O 1
ATOM 1843 N N . ALA A 1 236 ? 0.003 -14.263 3.139 1.00 97.12 236 ALA A N 1
ATOM 1844 C CA . ALA A 1 236 ? 1.238 -13.528 3.389 1.00 97.12 236 ALA A CA 1
ATOM 1845 C C . ALA A 1 236 ? 2.297 -13.847 2.319 1.00 97.12 236 ALA A C 1
ATOM 1847 O O . ALA A 1 236 ? 2.825 -14.956 2.263 1.00 97.12 236 ALA A O 1
ATOM 1848 N N . ILE A 1 237 ? 2.673 -12.860 1.507 1.00 96.62 237 ILE A N 1
ATOM 1849 C CA . ILE A 1 237 ? 3.721 -12.977 0.485 1.00 96.62 237 ILE A CA 1
ATOM 1850 C C . ILE A 1 237 ? 4.978 -12.274 0.995 1.00 96.62 237 ILE A C 1
ATOM 1852 O O . ILE A 1 237 ? 4.972 -11.071 1.256 1.00 96.62 237 ILE A O 1
ATOM 1856 N N . SER A 1 238 ? 6.076 -13.011 1.136 1.00 95.31 238 SER A N 1
ATOM 1857 C CA . SER A 1 238 ? 7.346 -12.443 1.582 1.00 95.31 238 SER A CA 1
ATOM 1858 C C . SER A 1 238 ? 7.995 -11.622 0.473 1.00 95.31 238 SER A C 1
ATOM 1860 O O . SER A 1 238 ? 8.227 -12.112 -0.631 1.00 95.31 238 SER A O 1
ATOM 1862 N N . VAL A 1 239 ? 8.323 -10.371 0.790 1.00 95.25 239 VAL A N 1
ATOM 1863 C CA . VAL A 1 239 ? 8.930 -9.405 -0.131 1.00 95.25 239 VAL A CA 1
ATOM 1864 C C . VAL A 1 239 ? 10.162 -8.738 0.500 1.00 95.25 239 VAL A C 1
ATOM 1866 O O . VAL A 1 239 ? 10.165 -7.532 0.754 1.00 95.25 239 VAL A O 1
ATOM 1869 N N . PRO A 1 240 ? 11.224 -9.516 0.786 1.00 92.44 240 PRO A N 1
ATOM 1870 C CA . PRO A 1 240 ? 12.399 -9.049 1.515 1.00 92.44 240 PRO A CA 1
ATOM 1871 C C . PRO A 1 240 ? 13.225 -8.075 0.663 1.00 92.44 240 PRO A C 1
ATOM 1873 O O . PRO A 1 240 ? 14.110 -8.470 -0.096 1.00 92.44 240 PRO A O 1
ATOM 1876 N N . SER A 1 241 ? 12.932 -6.783 0.779 1.00 90.06 241 SER A N 1
ATOM 1877 C CA . SER A 1 241 ? 13.626 -5.735 0.030 1.00 90.06 241 SER A CA 1
ATOM 1878 C C . SER A 1 241 ? 13.686 -4.434 0.819 1.00 90.06 241 SER A C 1
ATOM 1880 O O . SER A 1 241 ? 14.765 -4.037 1.256 1.00 90.06 241 SER A O 1
ATOM 1882 N N . HIS A 1 242 ? 12.537 -3.782 1.032 1.00 92.94 242 HIS A N 1
ATOM 1883 C CA . HIS A 1 242 ? 12.482 -2.547 1.816 1.00 92.94 242 HIS A CA 1
ATOM 1884 C C . HIS A 1 242 ? 12.962 -2.786 3.251 1.00 92.94 242 HIS A C 1
ATOM 1886 O O . HIS A 1 242 ? 13.892 -2.136 3.714 1.00 92.94 242 HIS A O 1
ATOM 1892 N N . THR A 1 243 ? 12.401 -3.804 3.900 1.00 91.25 243 THR A N 1
ATOM 1893 C CA . THR A 1 243 ? 13.009 -4.468 5.055 1.00 91.25 243 THR A CA 1
ATOM 1894 C C . THR A 1 243 ? 13.115 -5.959 4.768 1.00 91.25 243 THR A C 1
ATOM 1896 O O . THR A 1 243 ? 12.457 -6.478 3.860 1.00 91.25 243 THR A O 1
ATOM 1899 N N . ARG A 1 244 ? 13.911 -6.683 5.552 1.00 88.25 244 ARG A N 1
ATOM 1900 C CA . ARG A 1 244 ? 14.053 -8.138 5.379 1.00 88.25 244 ARG A CA 1
ATOM 1901 C C . ARG A 1 244 ? 12.790 -8.913 5.702 1.00 88.25 244 ARG A C 1
ATOM 1903 O O . ARG A 1 244 ? 12.560 -9.964 5.117 1.00 88.25 244 ARG A O 1
ATOM 1910 N N . GLY A 1 245 ? 12.011 -8.430 6.665 1.00 90.25 245 GLY A N 1
ATOM 1911 C CA . GLY A 1 245 ? 10.774 -9.078 7.084 1.00 90.25 245 GLY A CA 1
ATOM 1912 C C . GLY A 1 245 ? 9.529 -8.531 6.408 1.00 90.25 245 GLY A C 1
ATOM 1913 O O . GLY A 1 245 ? 8.438 -8.874 6.854 1.00 90.25 245 GLY A O 1
ATOM 1914 N N . SER A 1 246 ? 9.677 -7.712 5.358 1.00 95.62 246 SER A N 1
ATOM 1915 C CA . SER A 1 246 ? 8.548 -7.138 4.631 1.00 95.62 246 SER A CA 1
ATOM 1916 C C . SER A 1 246 ? 7.632 -8.230 4.060 1.00 95.62 246 SER A C 1
ATOM 1918 O O . SER A 1 246 ? 8.083 -9.179 3.411 1.00 95.62 246 SER A O 1
ATOM 1920 N N . ILE A 1 247 ? 6.331 -8.062 4.294 1.00 97.38 247 ILE A N 1
ATOM 1921 C CA . ILE A 1 247 ? 5.235 -8.909 3.826 1.00 97.38 247 ILE A CA 1
ATOM 1922 C C . ILE A 1 247 ? 4.249 -8.047 3.032 1.00 97.38 247 ILE A C 1
ATOM 1924 O O . ILE A 1 247 ? 3.865 -6.959 3.466 1.00 97.38 247 ILE A O 1
ATOM 1928 N N . VAL A 1 248 ? 3.798 -8.568 1.895 1.00 98.50 248 VAL A N 1
ATOM 1929 C CA . VAL A 1 248 ? 2.569 -8.134 1.229 1.00 98.50 248 VAL A CA 1
ATOM 1930 C C . VAL A 1 248 ? 1.445 -9.056 1.678 1.00 98.50 248 VAL A C 1
ATOM 1932 O O . VAL A 1 248 ? 1.571 -10.273 1.572 1.00 98.50 248 VAL A O 1
ATOM 1935 N N . TYR A 1 249 ? 0.339 -8.489 2.151 1.00 98.56 249 TYR A N 1
ATOM 1936 C CA . TYR A 1 249 ? -0.869 -9.267 2.425 1.00 98.56 249 TYR A CA 1
ATOM 1937 C C . TYR A 1 249 ? -1.765 -9.231 1.186 1.00 98.56 249 TYR A C 1
ATOM 1939 O O . TYR A 1 249 ? -2.265 -8.169 0.809 1.00 98.56 249 TYR A O 1
ATOM 1947 N N . ALA A 1 250 ? -1.945 -10.378 0.535 1.00 97.25 250 ALA A N 1
ATOM 1948 C CA . ALA A 1 250 ? -2.818 -10.536 -0.619 1.00 97.25 250 ALA A CA 1
ATOM 1949 C C . ALA A 1 250 ? -4.181 -11.052 -0.163 1.00 97.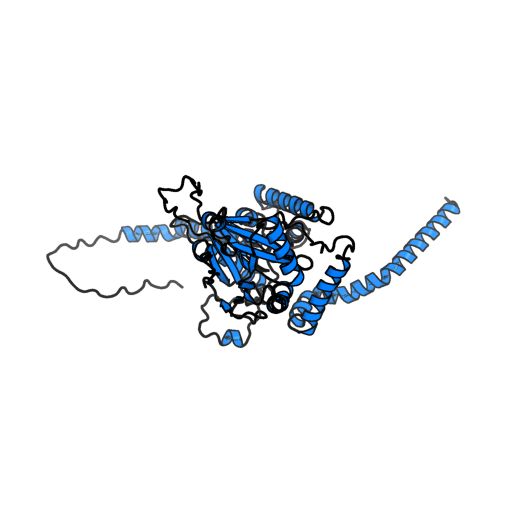25 250 ALA A C 1
ATOM 1951 O O . ALA A 1 250 ? -4.324 -12.200 0.249 1.00 97.25 250 ALA A O 1
ATOM 1952 N N . LEU A 1 251 ? -5.190 -10.187 -0.209 1.00 96.06 251 LEU A N 1
ATOM 1953 C CA . LEU A 1 251 ? -6.570 -10.561 0.062 1.00 96.06 251 LEU A CA 1
ATOM 1954 C C . LEU A 1 251 ? -7.219 -11.051 -1.230 1.00 96.06 251 LEU A C 1
ATOM 1956 O O . LEU A 1 251 ? -7.293 -10.314 -2.212 1.00 96.06 251 LEU A O 1
ATOM 1960 N N . HIS A 1 252 ? -7.756 -12.263 -1.191 1.00 91.38 252 HIS A N 1
ATOM 1961 C CA . HIS A 1 252 ? -8.543 -12.876 -2.253 1.00 91.38 252 HIS A CA 1
ATOM 1962 C C . HIS A 1 252 ? -9.998 -12.980 -1.799 1.00 91.38 252 HIS A C 1
ATOM 1964 O O . HIS A 1 252 ? -10.275 -13.462 -0.697 1.00 91.38 252 HIS A O 1
ATOM 1970 N N . ASN A 1 253 ? -10.945 -12.547 -2.630 1.00 88.06 253 ASN A N 1
ATOM 1971 C CA . ASN A 1 253 ? -12.353 -12.848 -2.387 1.00 88.06 253 ASN A CA 1
ATOM 1972 C C . ASN A 1 253 ? -12.669 -14.290 -2.810 1.00 88.06 253 ASN A C 1
ATOM 1974 O O . ASN A 1 253 ? -12.232 -14.771 -3.856 1.00 88.06 253 ASN A O 1
ATOM 1978 N N . LYS A 1 254 ? -13.457 -14.989 -1.996 1.00 84.31 254 LYS A N 1
ATOM 1979 C CA . LYS A 1 254 ? -13.968 -16.316 -2.331 1.00 84.31 254 LYS A CA 1
ATOM 1980 C C . LYS A 1 254 ? -15.170 -16.163 -3.255 1.00 84.31 254 LYS A C 1
ATOM 1982 O O . LYS A 1 254 ? -16.000 -15.270 -3.071 1.00 84.31 254 LYS A O 1
ATOM 1987 N N . GLN A 1 255 ? -15.273 -17.036 -4.256 1.00 65.38 255 GLN A N 1
ATOM 1988 C CA . GLN A 1 255 ? -16.507 -17.154 -5.025 1.00 65.38 255 GLN A CA 1
ATOM 1989 C C . GLN A 1 255 ? -17.591 -17.693 -4.094 1.00 65.38 255 GLN A C 1
ATOM 1991 O O . GLN A 1 255 ? -17.559 -18.854 -3.695 1.00 65.38 255 GLN A O 1
ATOM 1996 N N . VAL A 1 256 ? -18.536 -16.837 -3.716 1.00 56.34 256 VAL A N 1
ATOM 1997 C CA . VAL A 1 256 ? -19.690 -17.261 -2.927 1.00 56.34 256 VAL A CA 1
ATOM 1998 C C . VAL A 1 256 ? -20.664 -17.942 -3.885 1.00 56.34 256 VAL A C 1
ATOM 2000 O O . VAL A 1 256 ? -21.302 -17.279 -4.703 1.00 56.34 256 VAL A O 1
ATOM 2003 N N . HIS A 1 257 ? -20.756 -19.272 -3.816 1.00 46.22 257 HIS A N 1
ATOM 2004 C CA . HIS A 1 257 ? -21.855 -19.998 -4.443 1.00 46.22 257 HIS A CA 1
ATOM 2005 C C . HIS A 1 257 ? -23.150 -19.604 -3.731 1.00 46.22 257 HIS A C 1
ATOM 2007 O O . HIS A 1 257 ? -23.271 -19.763 -2.517 1.00 46.22 257 HIS A O 1
ATOM 2013 N N . VAL A 1 258 ? -24.101 -19.056 -4.486 1.00 46.41 258 VAL A N 1
ATOM 2014 C CA . VAL A 1 258 ? -25.444 -18.762 -3.984 1.00 46.41 258 VAL A CA 1
ATOM 2015 C C . VAL A 1 258 ? -26.069 -20.084 -3.550 1.00 46.41 258 VAL A C 1
ATOM 2017 O O . VAL A 1 258 ? -26.347 -20.948 -4.380 1.00 46.41 258 VAL A O 1
ATOM 2020 N N . VAL A 1 259 ? -26.276 -20.255 -2.247 1.00 40.62 259 VAL A N 1
ATOM 2021 C CA . VAL A 1 259 ? -27.227 -21.249 -1.757 1.00 40.62 259 VAL A CA 1
ATOM 2022 C C . VAL A 1 259 ? -28.600 -20.657 -2.054 1.00 40.62 259 VAL A C 1
ATOM 2024 O O . VAL A 1 259 ? -28.957 -19.625 -1.489 1.00 40.62 259 VAL A O 1
ATOM 2027 N N . ASN A 1 260 ? -29.331 -21.255 -2.997 1.00 36.69 260 ASN A N 1
ATOM 2028 C CA . ASN A 1 260 ? -30.737 -20.934 -3.224 1.00 36.69 260 ASN A CA 1
ATOM 2029 C C . ASN A 1 260 ? -31.502 -21.244 -1.931 1.00 36.69 260 ASN A C 1
ATOM 2031 O O . ASN A 1 260 ? -31.857 -22.391 -1.677 1.00 36.69 260 ASN A O 1
ATOM 2035 N N . TYR A 1 261 ? -31.741 -20.235 -1.100 1.00 41.62 261 TYR A N 1
ATOM 2036 C CA . TYR A 1 261 ? -32.775 -20.321 -0.082 1.00 41.62 261 TYR A CA 1
ATOM 2037 C C . TYR A 1 261 ? -34.110 -20.117 -0.799 1.00 41.62 261 TYR A C 1
ATOM 2039 O O . TYR A 1 261 ? -34.475 -18.994 -1.131 1.00 41.62 261 TYR A O 1
ATOM 2047 N N . GLU A 1 262 ? -34.820 -21.212 -1.076 1.00 40.66 262 GLU A N 1
ATOM 2048 C CA . GLU A 1 262 ? -36.069 -21.236 -1.859 1.00 40.66 262 GLU A CA 1
ATOM 2049 C C . GLU A 1 262 ? -37.244 -20.442 -1.246 1.00 40.66 262 GLU A C 1
ATOM 2051 O O . GLU A 1 262 ? -38.311 -20.410 -1.843 1.00 40.66 262 GLU A O 1
ATOM 2056 N N . ASN A 1 263 ? -37.073 -19.757 -0.107 1.00 41.53 263 ASN A N 1
ATOM 2057 C CA . ASN A 1 263 ? -38.163 -19.073 0.605 1.00 41.53 263 ASN A CA 1
ATOM 2058 C C . ASN A 1 263 ? -37.887 -17.607 0.996 1.00 41.53 263 ASN A C 1
ATOM 2060 O O . ASN A 1 263 ? -38.601 -17.066 1.836 1.00 41.53 263 ASN A O 1
ATOM 2064 N N . ALA A 1 264 ? -36.891 -16.939 0.406 1.00 41.66 264 ALA A N 1
ATOM 2065 C CA . ALA A 1 264 ? -36.699 -15.501 0.605 1.00 41.66 264 ALA A CA 1
ATOM 2066 C C . ALA A 1 264 ? -36.814 -14.755 -0.731 1.00 41.66 264 ALA A C 1
ATOM 2068 O O . ALA A 1 264 ? -35.962 -14.901 -1.604 1.00 41.66 264 ALA A O 1
ATOM 2069 N N . ASP A 1 265 ? -37.831 -13.899 -0.861 1.00 39.53 265 ASP A N 1
ATOM 2070 C CA . ASP A 1 265 ? -38.088 -12.984 -1.992 1.00 39.53 265 ASP A CA 1
ATOM 2071 C C . ASP A 1 265 ? -36.970 -11.939 -2.242 1.00 39.53 265 ASP A C 1
ATOM 2073 O O . ASP A 1 265 ? -37.137 -10.975 -2.991 1.00 39.53 265 ASP A O 1
ATOM 2077 N N . VAL A 1 266 ? -35.790 -12.114 -1.642 1.00 42.03 266 VAL A N 1
ATOM 2078 C CA . VAL A 1 266 ? -34.629 -11.245 -1.825 1.00 42.03 266 VAL A CA 1
ATOM 2079 C C . VAL A 1 266 ? -33.631 -11.938 -2.742 1.00 42.03 266 VAL A C 1
ATOM 2081 O O . VAL A 1 266 ? -32.696 -12.621 -2.325 1.00 42.03 266 VAL A O 1
ATOM 2084 N N . ARG A 1 267 ? -33.838 -11.744 -4.044 1.00 37.00 267 ARG A N 1
ATOM 2085 C CA . ARG A 1 267 ? -32.909 -12.182 -5.084 1.00 37.00 267 ARG A CA 1
ATOM 2086 C C . ARG A 1 267 ? -31.645 -11.321 -5.014 1.00 37.00 267 ARG A C 1
ATOM 2088 O O . ARG A 1 267 ? -31.597 -10.215 -5.552 1.00 37.00 267 ARG A O 1
ATOM 2095 N N . TRP A 1 268 ? -30.611 -11.803 -4.332 1.00 48.72 268 TRP A N 1
ATOM 2096 C CA . TRP A 1 268 ? -29.291 -11.189 -4.424 1.00 48.72 268 TRP A CA 1
ATOM 2097 C C . TRP A 1 268 ? -28.686 -11.561 -5.777 1.00 48.72 268 TRP A C 1
ATOM 2099 O O . TRP A 1 268 ? -28.142 -12.651 -5.941 1.00 48.72 268 TRP A O 1
ATOM 2109 N N . ASP A 1 269 ? -28.773 -10.653 -6.751 1.00 38.78 269 ASP A N 1
ATOM 2110 C CA . ASP A 1 269 ? -27.944 -10.715 -7.955 1.00 38.78 269 ASP A CA 1
ATOM 2111 C C . ASP A 1 269 ? -26.477 -10.568 -7.527 1.00 38.78 269 ASP A C 1
ATOM 2113 O O . ASP A 1 269 ? -25.923 -9.467 -7.444 1.00 38.78 269 ASP A O 1
ATOM 2117 N N . VAL A 1 270 ? -25.849 -11.690 -7.177 1.00 46.84 270 VAL A N 1
ATOM 2118 C CA . VAL A 1 270 ? -24.405 -11.785 -7.006 1.00 46.84 270 VAL A CA 1
ATOM 2119 C C . VAL A 1 270 ? -23.850 -11.909 -8.418 1.00 46.84 270 VAL A C 1
ATOM 2121 O O . VAL A 1 270 ? -24.112 -12.915 -9.084 1.00 46.84 270 VAL A O 1
ATOM 2124 N N . PRO A 1 271 ? -23.101 -10.915 -8.929 1.00 44.12 271 PRO A N 1
ATOM 2125 C CA . PRO A 1 271 ? -22.422 -11.101 -10.193 1.00 44.12 271 PRO A CA 1
ATOM 2126 C C . PRO A 1 271 ? -21.550 -12.341 -10.039 1.00 44.12 271 PRO A C 1
ATOM 2128 O O . PRO A 1 271 ? -20.826 -12.453 -9.045 1.00 44.12 271 PRO A O 1
ATOM 2131 N N . SER A 1 272 ? -21.621 -13.245 -11.017 1.00 43.38 272 SER A N 1
ATOM 2132 C CA . SER A 1 272 ? -20.623 -14.284 -11.280 1.00 43.38 272 SER A CA 1
ATOM 2133 C C . SER A 1 272 ? -19.252 -13.611 -11.414 1.00 43.38 272 SER A C 1
ATOM 2135 O O . SER A 1 272 ? -18.766 -13.288 -12.497 1.00 43.38 272 SER A O 1
ATOM 2137 N N . SER A 1 273 ? -18.672 -13.224 -10.286 1.00 58.28 273 SER A N 1
ATOM 2138 C CA . SER A 1 273 ? -17.513 -12.359 -10.249 1.00 58.28 273 SER A CA 1
ATOM 2139 C C . SER A 1 273 ? -16.327 -13.284 -10.088 1.00 58.28 273 SER A C 1
ATOM 2141 O O . SER A 1 273 ? -16.162 -13.971 -9.082 1.00 58.28 273 SER A O 1
ATOM 2143 N N . LYS A 1 274 ? -15.500 -13.354 -11.136 1.00 68.81 274 LYS A N 1
ATOM 2144 C CA . LYS A 1 274 ? -14.157 -13.940 -11.032 1.00 68.81 274 LYS A CA 1
ATOM 2145 C C . LYS A 1 274 ? -13.459 -13.334 -9.797 1.00 68.81 274 LYS A C 1
ATOM 2147 O O . LYS A 1 274 ? -13.822 -12.226 -9.391 1.00 68.81 274 LYS A O 1
ATOM 2152 N N . PRO A 1 275 ? -12.495 -14.001 -9.172 1.00 76.81 275 PRO A N 1
ATOM 2153 C CA . PRO A 1 275 ? -11.844 -13.415 -8.013 1.00 76.81 275 PRO A CA 1
ATOM 2154 C C . PRO A 1 275 ? -11.099 -12.116 -8.379 1.00 76.81 275 PRO A C 1
ATOM 2156 O O . PRO A 1 275 ? -10.715 -11.878 -9.528 1.00 76.81 275 PRO A O 1
ATOM 2159 N N . VAL A 1 276 ? -11.000 -11.226 -7.401 1.00 86.94 276 VAL A N 1
ATOM 2160 C CA . VAL A 1 276 ? -10.272 -9.957 -7.392 1.00 86.94 276 VAL A CA 1
ATOM 2161 C C . VAL A 1 276 ? -9.265 -10.057 -6.253 1.00 86.94 276 VAL A C 1
ATOM 2163 O O . VAL A 1 276 ? -9.621 -10.473 -5.149 1.00 86.94 276 VAL A O 1
ATOM 2166 N N . THR A 1 277 ? -8.026 -9.655 -6.514 1.00 92.56 277 THR A N 1
ATOM 2167 C CA . THR A 1 277 ? -6.957 -9.659 -5.511 1.00 92.56 277 THR A CA 1
ATOM 2168 C C . THR A 1 277 ? -6.676 -8.231 -5.043 1.00 92.56 277 THR A C 1
ATOM 2170 O O . THR A 1 277 ? -6.495 -7.318 -5.850 1.00 92.56 277 THR A O 1
ATOM 2173 N N . TYR A 1 278 ? -6.623 -8.023 -3.732 1.00 96.69 278 TYR A N 1
ATOM 2174 C CA . TYR A 1 278 ? -6.372 -6.731 -3.093 1.00 96.69 278 TYR A CA 1
ATOM 2175 C C . TYR A 1 278 ? -5.042 -6.829 -2.340 1.00 96.69 278 TYR A C 1
ATOM 2177 O O . TYR A 1 278 ? -4.909 -7.609 -1.401 1.00 96.69 278 TYR A O 1
ATOM 2185 N N . LEU A 1 279 ? -4.037 -6.080 -2.787 1.00 98.12 279 LEU A N 1
ATOM 2186 C CA . LEU A 1 279 ? -2.649 -6.209 -2.354 1.00 98.12 279 LEU A CA 1
ATOM 2187 C C . LEU A 1 279 ? -2.287 -5.082 -1.395 1.00 98.12 279 LEU A C 1
ATOM 2189 O O . LEU A 1 279 ? -2.164 -3.935 -1.820 1.00 98.12 279 LEU A O 1
ATOM 2193 N N . PHE A 1 280 ? -2.074 -5.405 -0.123 1.00 98.81 280 PHE A N 1
ATOM 2194 C CA . PHE A 1 280 ? -1.544 -4.460 0.855 1.00 98.81 280 PHE A CA 1
ATOM 2195 C C . PHE A 1 280 ? -0.025 -4.537 0.867 1.00 98.81 280 PHE A C 1
ATOM 2197 O O . PHE A 1 280 ? 0.553 -5.492 1.387 1.00 98.81 280 PHE A O 1
ATOM 2204 N N . THR A 1 281 ? 0.623 -3.561 0.239 1.00 98.69 281 THR A N 1
ATOM 2205 C CA . THR A 1 281 ? 2.022 -3.693 -0.188 1.00 98.69 281 THR A CA 1
ATOM 2206 C C . THR A 1 281 ? 3.030 -3.014 0.732 1.00 98.69 281 THR A C 1
ATOM 2208 O O . THR A 1 281 ? 4.236 -3.148 0.498 1.00 98.69 281 THR A O 1
ATOM 2211 N N . GLY A 1 282 ? 2.551 -2.301 1.759 1.00 98.38 282 GLY A N 1
ATOM 2212 C CA . GLY A 1 282 ? 3.384 -1.487 2.642 1.00 98.38 282 GLY A CA 1
ATOM 2213 C C . GLY A 1 282 ? 4.322 -0.618 1.814 1.00 98.38 282 GLY A C 1
ATOM 2214 O O . GLY A 1 282 ? 3.902 0.014 0.842 1.00 98.38 282 GLY A O 1
ATOM 2215 N N . ASP A 1 283 ? 5.607 -0.709 2.125 1.00 98.25 283 ASP A N 1
ATOM 2216 C CA . ASP A 1 283 ? 6.638 0.089 1.467 1.00 98.25 283 ASP A CA 1
ATOM 2217 C C . ASP A 1 283 ? 7.344 -0.643 0.334 1.00 98.25 283 ASP A C 1
ATOM 2219 O O . ASP A 1 283 ? 8.335 -0.164 -0.199 1.00 98.25 283 ASP A O 1
ATOM 2223 N N . THR A 1 284 ? 6.859 -1.818 -0.066 1.00 97.00 284 THR A N 1
ATOM 2224 C CA . THR A 1 284 ? 7.497 -2.583 -1.144 1.00 97.00 284 THR A CA 1
ATOM 2225 C C . THR A 1 284 ? 7.101 -2.032 -2.509 1.00 97.00 284 THR A C 1
ATOM 2227 O O . THR A 1 284 ? 7.964 -1.717 -3.329 1.00 97.00 284 THR A O 1
ATOM 2230 N N . ILE A 1 285 ? 5.796 -1.911 -2.759 1.00 98.25 285 ILE A N 1
ATOM 2231 C CA . ILE A 1 285 ? 5.229 -1.469 -4.039 1.00 98.25 285 ILE A CA 1
ATOM 2232 C C . ILE A 1 285 ? 4.406 -0.212 -3.775 1.00 98.25 285 ILE A C 1
ATOM 2234 O O . ILE A 1 285 ? 3.480 -0.250 -2.966 1.00 98.25 285 ILE A O 1
ATOM 2238 N N . PHE A 1 286 ? 4.700 0.864 -4.500 1.00 98.25 286 PHE A N 1
ATOM 2239 C CA . PHE A 1 286 ? 3.892 2.082 -4.540 1.00 98.25 286 PHE A CA 1
ATOM 2240 C C . PHE A 1 286 ? 3.220 2.214 -5.905 1.00 98.25 286 PHE A C 1
ATOM 2242 O O . PHE A 1 286 ? 3.645 1.594 -6.883 1.00 98.25 286 PHE A O 1
ATOM 2249 N N . SER A 1 287 ? 2.213 3.082 -6.012 1.00 97.81 287 SER A N 1
ATOM 2250 C CA . SER A 1 287 ? 1.773 3.493 -7.344 1.00 97.81 287 SER A CA 1
ATOM 2251 C C . SER A 1 287 ? 2.904 4.267 -8.022 1.00 97.81 287 SER A C 1
ATOM 2253 O O . SER A 1 287 ? 3.454 5.209 -7.448 1.00 97.81 287 SER A O 1
ATOM 2255 N N . ALA A 1 288 ? 3.266 3.844 -9.234 1.00 97.00 288 ALA A N 1
ATOM 2256 C CA . ALA A 1 288 ? 4.336 4.414 -10.049 1.00 97.00 288 ALA A CA 1
ATOM 2257 C C . ALA A 1 288 ? 5.783 4.268 -9.531 1.00 97.00 288 ALA A C 1
ATOM 2259 O O . ALA A 1 288 ? 6.686 4.917 -10.066 1.00 97.00 288 ALA A O 1
ATOM 2260 N N . GLY A 1 289 ? 6.042 3.405 -8.548 1.00 95.75 289 GLY A N 1
ATOM 2261 C CA . GLY A 1 289 ? 7.401 3.115 -8.085 1.00 95.75 289 GLY A CA 1
ATOM 2262 C C . GLY A 1 289 ? 7.474 1.967 -7.084 1.00 95.75 289 GLY A C 1
ATOM 2263 O O . GLY A 1 289 ? 6.532 1.190 -6.942 1.00 95.75 289 GLY A O 1
ATOM 2264 N N . GLY A 1 290 ? 8.611 1.847 -6.406 1.00 95.56 290 GLY A N 1
ATOM 2265 C CA . GLY A 1 290 ? 8.860 0.845 -5.374 1.00 95.56 290 GLY A CA 1
ATOM 2266 C C . GLY A 1 290 ? 9.606 1.437 -4.184 1.00 95.56 290 GLY A C 1
ATOM 2267 O O . GLY A 1 290 ? 10.109 2.562 -4.249 1.00 95.56 290 GLY A O 1
ATOM 2268 N N . GLY A 1 291 ? 9.645 0.674 -3.098 1.00 93.75 291 GLY A N 1
ATOM 2269 C CA . GLY A 1 291 ? 10.399 1.001 -1.895 1.00 93.75 291 GLY A CA 1
ATOM 2270 C C . GLY A 1 291 ? 11.882 1.162 -2.128 1.00 93.75 291 GLY A C 1
ATOM 2271 O O . GLY A 1 291 ? 12.479 0.461 -2.946 1.00 93.75 291 GLY A O 1
ATOM 2272 N N . VAL A 1 292 ? 12.497 2.031 -1.328 1.00 90.38 292 VAL A N 1
ATOM 2273 C CA . VAL A 1 292 ? 13.952 2.018 -1.175 1.00 90.38 292 VAL A CA 1
ATOM 2274 C C . VAL A 1 292 ? 14.337 0.684 -0.523 1.00 90.38 292 VAL A C 1
ATOM 2276 O O . VAL A 1 292 ? 13.782 0.361 0.529 1.00 90.38 292 VAL A O 1
ATOM 2279 N N . PRO A 1 293 ? 15.242 -0.107 -1.122 1.00 89.50 293 PRO A N 1
ATOM 2280 C CA . PRO A 1 293 ? 15.607 -1.422 -0.613 1.00 89.50 293 PRO A CA 1
ATOM 2281 C C . PRO A 1 293 ? 16.641 -1.305 0.522 1.00 89.50 293 PRO A C 1
ATOM 2283 O O . PRO A 1 293 ? 17.815 -1.603 0.326 1.00 89.50 293 PRO A O 1
ATOM 2286 N N . PHE A 1 294 ? 16.228 -0.821 1.701 1.00 83.88 294 PHE A N 1
ATOM 2287 C CA . PHE A 1 294 ? 17.155 -0.527 2.806 1.00 83.88 294 PHE A CA 1
ATOM 2288 C C . PHE A 1 294 ? 17.883 -1.759 3.346 1.00 83.88 294 PHE A C 1
ATOM 2290 O O . PHE A 1 294 ? 18.990 -1.633 3.854 1.00 83.88 294 PHE A O 1
ATOM 2297 N N . GLU A 1 295 ? 17.280 -2.947 3.271 1.00 83.50 295 GLU A N 1
ATOM 2298 C CA . GLU A 1 295 ? 17.858 -4.148 3.884 1.00 83.50 295 GLU A CA 1
ATOM 2299 C C . GLU A 1 295 ? 18.035 -5.317 2.905 1.00 83.50 295 GLU A C 1
ATOM 2301 O O . GLU A 1 295 ? 18.238 -6.452 3.342 1.00 83.50 295 GLU A O 1
ATOM 2306 N N . SER A 1 296 ? 17.993 -5.061 1.593 1.00 75.62 296 SER A N 1
ATOM 2307 C CA . SER A 1 296 ? 18.107 -6.097 0.554 1.00 75.62 296 SER A CA 1
ATOM 2308 C C . SER A 1 296 ? 19.478 -6.773 0.483 1.00 75.62 296 SER A C 1
ATOM 2310 O O . SER A 1 296 ? 19.585 -7.862 -0.073 1.00 75.62 296 SER A O 1
ATOM 2312 N N . ASP A 1 297 ? 20.522 -6.135 1.021 1.00 61.12 297 ASP A N 1
ATOM 2313 C CA . ASP A 1 297 ? 21.924 -6.530 0.822 1.00 61.12 297 ASP A CA 1
ATOM 2314 C C . ASP A 1 297 ? 22.661 -6.982 2.087 1.00 61.12 297 ASP A C 1
ATOM 2316 O O . ASP A 1 297 ? 23.819 -7.408 2.038 1.00 61.12 297 ASP A O 1
ATOM 2320 N N . LEU A 1 298 ? 22.006 -6.915 3.242 1.00 55.06 298 LEU A N 1
ATOM 2321 C CA . LEU A 1 298 ? 22.664 -7.175 4.511 1.00 55.06 298 LEU A CA 1
ATOM 2322 C C . LEU A 1 298 ? 22.534 -8.667 4.875 1.00 55.06 298 LEU A C 1
ATOM 2324 O O . LEU A 1 298 ? 21.485 -9.102 5.329 1.00 55.06 298 LEU A O 1
ATOM 2328 N N . GLN A 1 299 ? 23.607 -9.452 4.730 1.00 52.00 299 GLN A N 1
ATOM 2329 C CA . GLN A 1 299 ? 23.695 -10.792 5.332 1.00 52.00 299 GLN A CA 1
ATOM 2330 C C . GLN A 1 299 ? 24.021 -10.667 6.830 1.00 52.00 299 GLN A C 1
ATOM 2332 O O . GLN A 1 299 ? 25.057 -10.111 7.193 1.00 52.00 299 GLN A O 1
ATOM 2337 N N . THR A 1 300 ? 23.187 -11.197 7.727 1.00 54.72 300 THR A N 1
ATOM 2338 C CA . THR A 1 300 ? 23.529 -11.359 9.158 1.00 54.72 300 THR A CA 1
ATOM 2339 C C . THR A 1 300 ? 23.940 -12.787 9.497 1.00 54.72 300 THR A C 1
ATOM 2341 O O . THR A 1 300 ? 23.651 -13.740 8.779 1.00 54.72 300 THR A O 1
ATOM 2344 N N . LYS A 1 301 ? 24.580 -12.958 10.662 1.00 50.94 301 LYS A N 1
ATOM 2345 C CA . LYS A 1 301 ? 24.873 -14.281 11.241 1.00 50.94 301 LYS A CA 1
ATOM 2346 C C . LYS A 1 301 ? 23.613 -15.146 11.410 1.00 50.94 301 LYS A C 1
ATOM 2348 O O . LYS A 1 301 ? 23.703 -16.354 11.250 1.00 50.94 301 LYS A O 1
ATOM 2353 N N . SER A 1 302 ? 22.448 -14.539 11.665 1.00 49.41 302 SER A N 1
ATOM 2354 C CA . SER A 1 302 ? 21.153 -15.240 11.711 1.00 49.41 302 SER A CA 1
ATOM 2355 C C . SER A 1 302 ? 20.746 -15.814 10.356 1.00 49.41 302 SER A C 1
ATOM 2357 O O . SER A 1 302 ? 20.218 -16.918 10.297 1.00 49.41 302 SER A O 1
ATOM 2359 N N . ASP A 1 303 ? 21.066 -15.122 9.258 1.00 48.47 303 ASP A N 1
ATOM 2360 C CA . ASP A 1 303 ? 20.776 -15.621 7.919 1.00 48.47 303 ASP A CA 1
ATOM 2361 C C . ASP A 1 303 ? 21.584 -16.903 7.670 1.00 48.47 303 ASP A C 1
ATOM 2363 O O . ASP A 1 303 ? 21.101 -17.833 7.045 1.00 48.47 303 ASP A O 1
ATOM 2367 N N . GLN A 1 304 ? 22.807 -17.028 8.178 1.00 46.81 304 GLN A N 1
ATOM 2368 C CA . GLN A 1 304 ? 23.595 -18.259 8.019 1.00 46.81 304 GLN A CA 1
ATOM 2369 C C . GLN A 1 304 ? 23.047 -19.456 8.819 1.00 46.81 304 GLN A C 1
ATOM 2371 O O . GLN A 1 304 ? 23.385 -20.591 8.500 1.00 46.81 304 GLN A O 1
ATOM 2376 N N . GLN A 1 305 ? 22.214 -19.212 9.835 1.00 45.81 305 GLN A N 1
ATOM 2377 C CA . GLN A 1 305 ? 21.688 -20.239 10.743 1.00 45.81 305 GLN A CA 1
ATOM 2378 C C . GLN A 1 305 ? 20.317 -20.798 10.327 1.00 45.81 305 GLN A C 1
ATOM 2380 O O . GLN A 1 305 ? 19.885 -21.809 10.875 1.00 45.81 305 GLN A O 1
ATOM 2385 N N . GLU A 1 306 ? 19.647 -20.194 9.344 1.00 51.75 306 GLU A N 1
ATOM 2386 C CA . GLU A 1 306 ? 18.445 -20.756 8.719 1.00 51.75 306 GLU A CA 1
ATOM 2387 C C . GLU A 1 306 ? 18.830 -21.993 7.882 1.00 51.75 306 GLU A C 1
ATOM 2389 O O . GLU A 1 306 ? 19.315 -21.887 6.753 1.00 51.75 306 GLU A O 1
ATOM 2394 N N . THR A 1 307 ? 18.616 -23.187 8.439 1.00 43.22 307 THR A N 1
ATOM 2395 C CA . THR A 1 307 ? 18.988 -24.487 7.844 1.00 43.22 307 THR A CA 1
ATOM 2396 C C . THR A 1 307 ? 18.164 -24.879 6.610 1.00 43.22 307 THR A C 1
ATOM 2398 O O . THR A 1 307 ? 18.509 -25.843 5.934 1.00 43.22 307 THR A O 1
ATOM 2401 N N . ASN A 1 308 ? 17.122 -24.113 6.263 1.00 48.78 308 ASN A N 1
ATOM 2402 C CA . ASN A 1 308 ? 16.222 -24.357 5.126 1.00 48.78 308 ASN A CA 1
ATOM 2403 C C . ASN A 1 308 ? 16.330 -23.295 4.018 1.00 48.78 308 ASN A C 1
ATOM 2405 O O . ASN A 1 308 ? 15.348 -22.940 3.358 1.00 48.78 308 ASN A O 1
ATOM 2409 N N . LYS A 1 309 ? 17.532 -22.772 3.776 1.00 41.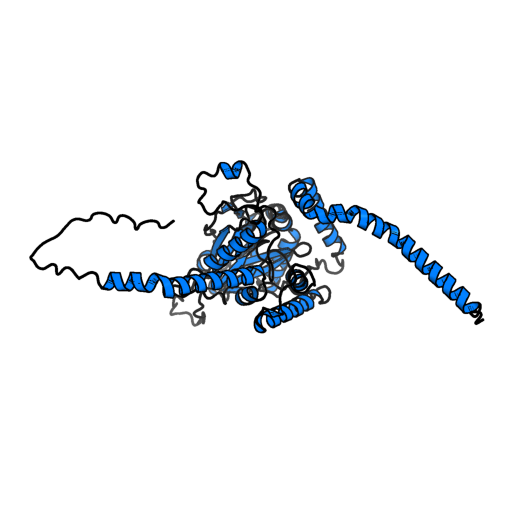56 309 LYS A N 1
ATOM 2410 C CA . LYS A 1 309 ? 17.764 -21.829 2.680 1.00 41.56 309 LYS A CA 1
ATOM 2411 C C . LYS A 1 309 ? 17.769 -22.533 1.324 1.00 41.56 309 LYS A C 1
ATOM 2413 O O . LYS A 1 309 ? 18.717 -23.224 0.970 1.00 41.56 309 LYS A O 1
ATOM 2418 N N . ARG A 1 310 ? 16.708 -22.319 0.541 1.00 43.03 310 ARG A N 1
ATOM 2419 C CA . ARG A 1 310 ? 16.648 -22.705 -0.880 1.00 43.03 310 ARG A CA 1
ATOM 2420 C C . ARG A 1 310 ? 17.553 -21.795 -1.724 1.00 43.03 310 ARG A C 1
ATOM 2422 O O . ARG A 1 310 ? 17.844 -20.666 -1.339 1.00 43.03 310 ARG A O 1
ATOM 2429 N N . SER A 1 311 ? 17.975 -22.270 -2.896 1.00 39.16 311 SER A N 1
ATOM 2430 C CA . SER A 1 311 ? 18.890 -21.580 -3.831 1.00 39.16 311 SER A CA 1
ATOM 2431 C C . SER A 1 311 ? 18.433 -20.183 -4.281 1.00 39.16 311 SER A C 1
ATOM 2433 O O . SER A 1 311 ? 19.221 -19.407 -4.814 1.00 39.16 311 SER A O 1
ATOM 2435 N N . THR A 1 312 ? 17.180 -19.816 -4.027 1.00 44.53 312 THR A N 1
ATOM 2436 C CA . THR A 1 312 ? 16.597 -18.528 -4.399 1.00 44.53 312 THR A CA 1
ATOM 2437 C C . THR A 1 312 ? 17.080 -17.335 -3.560 1.00 44.53 312 THR A C 1
ATOM 2439 O O . THR A 1 312 ? 16.668 -16.218 -3.851 1.00 44.53 312 THR A O 1
ATOM 2442 N N . THR A 1 313 ? 17.909 -17.522 -2.529 1.00 43.19 313 THR A N 1
ATOM 2443 C CA . THR A 1 313 ? 18.185 -16.502 -1.488 1.00 43.19 313 THR A CA 1
ATOM 2444 C C . THR A 1 313 ? 19.585 -15.854 -1.569 1.00 43.19 313 THR A C 1
ATOM 2446 O O . THR A 1 313 ? 20.050 -15.279 -0.588 1.00 43.19 313 THR A O 1
ATOM 2449 N N . LEU A 1 314 ? 20.293 -15.952 -2.705 1.00 42.88 314 LEU A N 1
ATOM 2450 C CA . LEU A 1 314 ? 21.707 -15.546 -2.855 1.00 42.88 314 LEU A CA 1
ATOM 2451 C C . LEU A 1 314 ? 21.951 -14.504 -3.976 1.00 42.88 314 LEU A C 1
ATOM 2453 O O . LEU A 1 314 ? 22.546 -14.842 -4.996 1.00 42.88 314 LEU A O 1
ATOM 2457 N N . ILE A 1 315 ? 21.556 -13.230 -3.822 1.00 42.62 315 ILE A N 1
ATOM 2458 C CA . ILE A 1 315 ? 21.908 -12.162 -4.797 1.00 42.62 315 ILE A CA 1
ATOM 2459 C C . ILE A 1 315 ? 22.459 -10.909 -4.073 1.00 42.62 315 ILE A C 1
ATOM 2461 O O . ILE A 1 315 ? 21.903 -10.513 -3.058 1.00 42.62 315 ILE A O 1
ATOM 2465 N N . LYS A 1 316 ? 23.570 -10.327 -4.582 1.00 38.81 316 LYS A N 1
ATOM 2466 C CA . LYS A 1 316 ? 24.388 -9.207 -4.025 1.00 38.81 316 LYS A CA 1
ATOM 2467 C C . LYS A 1 316 ? 24.222 -7.846 -4.751 1.00 38.81 316 LYS A C 1
ATOM 2469 O O . LYS A 1 316 ? 24.198 -7.830 -5.979 1.00 38.81 316 LYS A O 1
ATOM 2474 N N . ALA A 1 317 ? 24.254 -6.739 -3.994 1.00 35.69 317 ALA A N 1
ATOM 2475 C CA . ALA A 1 317 ? 24.651 -5.312 -4.161 1.00 35.69 317 ALA A CA 1
ATOM 2476 C C . ALA A 1 317 ? 24.343 -4.507 -5.450 1.00 35.69 317 ALA A C 1
ATOM 2478 O O . ALA A 1 317 ? 24.127 -3.303 -5.380 1.00 35.69 317 ALA A O 1
ATOM 2479 N N . ALA A 1 318 ? 24.212 -5.143 -6.616 1.00 48.66 318 ALA A N 1
ATOM 2480 C CA . ALA A 1 318 ? 23.246 -4.708 -7.637 1.00 48.66 318 ALA A CA 1
ATOM 2481 C C . ALA A 1 318 ? 21.836 -5.250 -7.303 1.00 48.66 318 ALA A C 1
ATOM 2483 O O . ALA A 1 318 ? 20.901 -5.174 -8.104 1.00 48.66 318 ALA A O 1
ATOM 2484 N N . ALA A 1 319 ? 21.707 -5.861 -6.121 1.00 58.22 319 ALA A N 1
ATOM 2485 C CA . ALA A 1 319 ? 20.540 -6.582 -5.674 1.00 58.22 319 ALA A CA 1
ATOM 2486 C C . ALA A 1 319 ? 19.441 -5.679 -5.140 1.00 58.22 319 ALA A C 1
ATOM 2488 O O . ALA A 1 319 ? 18.336 -6.174 -5.063 1.00 58.22 319 ALA A O 1
ATOM 2489 N N . GLY A 1 320 ? 19.655 -4.387 -4.869 1.00 70.69 320 GLY A N 1
ATOM 2490 C CA . GLY A 1 320 ? 18.553 -3.494 -4.491 1.00 70.69 320 GLY A CA 1
ATOM 2491 C C . GLY A 1 320 ? 17.428 -3.492 -5.534 1.00 70.69 320 GLY A C 1
ATOM 2492 O O . GLY A 1 320 ? 16.335 -3.997 -5.287 1.00 70.69 320 GLY A O 1
ATOM 2493 N N . THR A 1 321 ? 17.710 -3.014 -6.752 1.00 74.31 321 THR A N 1
ATOM 2494 C CA . THR A 1 321 ? 16.713 -2.981 -7.839 1.00 74.31 321 THR A CA 1
ATOM 2495 C C . THR A 1 321 ? 16.248 -4.379 -8.243 1.00 74.31 321 THR A C 1
ATOM 2497 O O . THR A 1 321 ? 15.058 -4.577 -8.469 1.00 74.31 321 THR A O 1
ATOM 2500 N N . ASN A 1 322 ? 17.155 -5.360 -8.308 1.00 82.44 322 ASN A N 1
ATOM 2501 C CA . ASN A 1 322 ? 16.783 -6.733 -8.663 1.00 82.44 322 ASN A CA 1
ATOM 2502 C C . ASN A 1 322 ? 15.953 -7.419 -7.561 1.00 82.44 322 ASN A C 1
ATOM 2504 O O . ASN A 1 322 ? 15.113 -8.253 -7.881 1.00 82.44 322 ASN A O 1
ATOM 2508 N N . SER A 1 323 ? 16.153 -7.075 -6.286 1.00 85.62 323 SER A N 1
ATOM 2509 C CA . SER A 1 323 ? 15.356 -7.564 -5.157 1.00 85.62 323 SER A CA 1
ATOM 2510 C C . SER A 1 323 ? 13.965 -6.951 -5.193 1.00 85.62 323 SER A C 1
ATOM 2512 O O . SER A 1 323 ? 12.984 -7.685 -5.102 1.00 85.62 323 SER A O 1
ATOM 2514 N N . VAL A 1 324 ? 13.855 -5.641 -5.449 1.00 90.00 324 VAL A N 1
ATOM 2515 C CA . VAL A 1 324 ? 12.559 -4.987 -5.681 1.00 90.00 324 VAL A CA 1
ATOM 2516 C C . VAL A 1 324 ? 11.844 -5.639 -6.868 1.00 90.00 324 VAL A C 1
ATOM 2518 O O . VAL A 1 324 ? 10.711 -6.083 -6.722 1.00 90.00 324 VAL A O 1
ATOM 2521 N N . GLU A 1 325 ? 12.499 -5.783 -8.025 1.00 90.19 325 GLU A N 1
ATOM 2522 C CA . GLU A 1 325 ? 11.908 -6.435 -9.206 1.00 90.19 325 GLU A CA 1
ATOM 2523 C C . GLU A 1 325 ? 11.509 -7.893 -8.925 1.00 90.19 325 GLU A C 1
ATOM 2525 O O . GLU A 1 325 ? 10.436 -8.324 -9.344 1.00 90.19 325 GLU A O 1
ATOM 2530 N N . ARG A 1 326 ? 12.311 -8.646 -8.163 1.00 91.25 326 ARG A N 1
ATOM 2531 C CA . ARG A 1 326 ? 11.953 -9.995 -7.706 1.00 91.25 326 ARG A CA 1
ATOM 2532 C C . ARG A 1 326 ? 10.697 -9.968 -6.836 1.00 91.25 326 ARG A C 1
ATOM 2534 O O . ARG A 1 326 ? 9.806 -10.776 -7.068 1.00 91.25 326 ARG A O 1
ATOM 2541 N N . CYS A 1 327 ? 10.609 -9.061 -5.864 1.00 94.50 327 CYS A N 1
ATOM 2542 C CA . CYS A 1 327 ? 9.431 -8.917 -5.006 1.00 94.50 327 CYS A CA 1
ATOM 2543 C C . CYS A 1 327 ? 8.183 -8.578 -5.831 1.00 94.50 327 CYS A C 1
ATOM 2545 O O . CYS A 1 327 ? 7.117 -9.140 -5.605 1.00 94.50 327 CYS A O 1
ATOM 2547 N N . PHE A 1 328 ? 8.319 -7.705 -6.831 1.00 95.44 328 PHE A N 1
ATOM 2548 C CA . PHE A 1 328 ? 7.234 -7.354 -7.747 1.00 95.44 328 PHE A CA 1
ATOM 2549 C C . PHE A 1 328 ? 6.790 -8.555 -8.586 1.00 95.44 328 PHE A C 1
ATOM 2551 O O . PHE A 1 328 ? 5.591 -8.744 -8.776 1.00 95.44 328 PHE A O 1
ATOM 2558 N N . ALA A 1 329 ? 7.738 -9.356 -9.082 1.00 93.50 329 ALA A N 1
ATOM 2559 C CA . ALA A 1 329 ? 7.448 -10.571 -9.833 1.00 93.50 329 ALA A CA 1
ATOM 2560 C C . ALA A 1 329 ? 6.761 -11.628 -8.956 1.00 93.50 329 ALA A C 1
ATOM 2562 O O . ALA A 1 329 ? 5.758 -12.187 -9.381 1.00 93.50 329 ALA A O 1
ATOM 2563 N N . GLU A 1 330 ? 7.249 -11.847 -7.732 1.00 92.81 330 GLU A N 1
ATOM 2564 C CA . GLU A 1 330 ? 6.644 -12.767 -6.761 1.00 92.81 330 GLU A CA 1
ATOM 2565 C C . GLU A 1 330 ? 5.196 -12.364 -6.465 1.00 92.81 330 GLU A C 1
ATOM 2567 O O . GLU A 1 330 ? 4.282 -13.167 -6.637 1.00 92.81 330 GLU A O 1
ATOM 2572 N N . VAL A 1 331 ? 4.963 -11.095 -6.109 1.00 94.00 331 VAL A N 1
ATOM 2573 C CA . VAL A 1 331 ? 3.611 -10.579 -5.856 1.00 94.00 331 VAL A CA 1
ATOM 2574 C C . VAL A 1 331 ? 2.734 -10.728 -7.091 1.00 94.00 331 VAL A C 1
ATOM 2576 O O . VAL A 1 331 ? 1.593 -11.154 -6.962 1.00 94.00 331 VAL A O 1
ATOM 2579 N N . LEU A 1 332 ? 3.246 -10.416 -8.286 1.00 91.56 332 LEU A N 1
ATOM 2580 C CA . LEU A 1 332 ? 2.480 -10.552 -9.521 1.00 91.56 332 LEU A CA 1
ATOM 2581 C C . LEU A 1 332 ? 2.077 -12.006 -9.774 1.00 91.56 332 LEU A C 1
ATOM 2583 O O . LEU A 1 332 ? 0.915 -12.236 -10.079 1.00 91.56 332 LEU A O 1
ATOM 2587 N N . VAL A 1 333 ? 3.001 -12.961 -9.632 1.00 88.62 333 VAL A N 1
ATOM 2588 C CA . VAL A 1 333 ? 2.752 -14.396 -9.848 1.00 88.62 333 VAL A CA 1
ATOM 2589 C C . VAL A 1 333 ? 1.757 -14.936 -8.828 1.00 88.62 333 VAL A C 1
ATOM 2591 O O . VAL A 1 333 ? 0.775 -15.563 -9.211 1.00 88.62 333 VAL A O 1
ATOM 2594 N N . ARG A 1 334 ? 1.941 -14.640 -7.540 1.00 86.94 334 ARG A N 1
ATOM 2595 C CA . ARG A 1 334 ? 1.055 -15.168 -6.494 1.00 86.94 334 ARG A CA 1
ATOM 2596 C C . ARG A 1 334 ? -0.322 -14.513 -6.504 1.00 86.94 334 ARG A C 1
ATOM 2598 O O . ARG A 1 334 ? -1.324 -15.188 -6.315 1.00 86.94 334 ARG A O 1
ATOM 2605 N N . ALA A 1 335 ? -0.397 -13.217 -6.809 1.00 82.50 335 ALA A N 1
ATOM 2606 C CA . ALA A 1 335 ? -1.674 -12.521 -6.959 1.00 82.50 335 ALA A CA 1
ATOM 2607 C C . ALA A 1 335 ? -2.458 -12.977 -8.197 1.00 82.50 335 ALA A C 1
ATOM 2609 O O . ALA A 1 335 ? -3.685 -12.856 -8.221 1.00 82.50 335 ALA A O 1
ATOM 2610 N N . ALA A 1 336 ? -1.735 -13.435 -9.224 1.00 78.12 336 ALA A N 1
ATOM 2611 C CA . ALA A 1 336 ? -2.252 -13.947 -10.486 1.00 78.12 336 ALA A CA 1
ATOM 2612 C C . ALA A 1 336 ? -2.878 -15.342 -10.354 1.00 78.12 336 ALA A C 1
ATOM 2614 O O . ALA A 1 336 ? -3.763 -15.699 -11.135 1.00 78.12 336 ALA A O 1
ATOM 2615 N N . GLU A 1 337 ? -2.439 -16.135 -9.383 1.00 62.47 337 GLU A N 1
ATOM 2616 C CA . GLU A 1 337 ? -2.840 -17.529 -9.248 1.00 62.47 337 GLU A CA 1
ATOM 2617 C C . GLU A 1 337 ? -4.222 -17.713 -8.582 1.00 62.47 337 GLU A C 1
ATOM 2619 O O . GLU A 1 337 ? -4.626 -16.963 -7.699 1.00 62.47 337 GLU A O 1
ATOM 2624 N N . GLN A 1 338 ? -4.918 -18.774 -9.029 1.00 50.69 338 GLN A N 1
ATOM 2625 C CA . GLN A 1 338 ? -6.245 -19.292 -8.627 1.00 50.69 338 GLN A CA 1
ATOM 2626 C C . GLN A 1 338 ? -7.508 -18.823 -9.392 1.00 50.69 338 GLN A C 1
ATOM 2628 O O . GLN A 1 338 ? -8.557 -18.600 -8.792 1.00 50.69 338 GLN A O 1
ATOM 2633 N N . VAL A 1 339 ? -7.483 -18.813 -10.737 1.00 44.69 339 VAL A N 1
ATOM 2634 C CA . VAL A 1 339 ? -8.716 -18.895 -11.571 1.00 44.69 339 VAL A CA 1
ATOM 2635 C C . VAL A 1 339 ? -8.604 -19.972 -12.663 1.00 44.69 339 VAL A C 1
ATOM 2637 O O . VAL A 1 339 ? -8.699 -19.691 -13.856 1.00 44.69 339 VAL A O 1
ATOM 2640 N N . GLY A 1 340 ? -8.392 -21.231 -12.271 1.00 46.94 340 GLY A N 1
ATOM 2641 C CA . GLY A 1 340 ? -8.345 -22.368 -13.206 1.00 46.94 340 GLY A CA 1
ATOM 2642 C C . GLY A 1 340 ? -7.181 -22.335 -14.217 1.00 46.94 340 GLY A C 1
ATOM 2643 O O . GLY A 1 340 ? -6.167 -21.687 -13.990 1.00 46.94 340 GLY A O 1
ATOM 2644 N N . ASN A 1 341 ? -7.333 -23.050 -15.343 1.00 40.38 341 ASN A N 1
ATOM 2645 C CA . ASN A 1 341 ? -6.314 -23.230 -16.400 1.00 40.38 341 ASN A CA 1
ATOM 2646 C C . ASN A 1 341 ? -6.107 -22.006 -17.327 1.00 40.38 341 ASN A C 1
ATOM 2648 O O . ASN A 1 341 ? -5.444 -22.124 -18.360 1.00 40.38 341 ASN A O 1
ATOM 2652 N N . HIS A 1 342 ? -6.680 -20.840 -17.019 1.00 46.31 342 HIS A N 1
ATOM 2653 C CA . HIS A 1 342 ? -6.516 -19.635 -17.835 1.00 46.31 342 HIS A CA 1
ATOM 2654 C C . HIS A 1 342 ? -5.501 -18.681 -17.202 1.00 46.31 342 HIS A C 1
ATOM 2656 O O . HIS A 1 342 ? -5.541 -18.431 -16.002 1.00 46.31 342 HIS A O 1
ATOM 2662 N N . PHE A 1 343 ? -4.598 -18.139 -18.030 1.00 51.16 343 PHE A N 1
ATOM 2663 C CA . PHE A 1 343 ? -3.636 -17.115 -17.619 1.00 51.16 343 PHE A CA 1
ATOM 2664 C C . PHE A 1 343 ? -4.327 -15.983 -16.848 1.00 51.16 343 PHE A C 1
ATOM 2666 O O . PHE A 1 343 ? -5.391 -15.497 -17.235 1.00 51.16 343 PHE A O 1
ATOM 2673 N N . ALA A 1 344 ? -3.681 -15.578 -15.762 1.00 55.41 344 ALA A N 1
ATOM 2674 C CA . ALA A 1 344 ? -4.203 -14.661 -14.773 1.00 55.41 344 ALA A CA 1
ATOM 2675 C C . ALA A 1 344 ? -4.622 -13.298 -15.323 1.00 55.41 344 ALA A C 1
ATOM 2677 O O . ALA A 1 344 ? -3.835 -12.559 -15.922 1.00 55.41 344 ALA A O 1
ATOM 2678 N N . ASP A 1 345 ? -5.865 -12.930 -15.037 1.00 71.69 345 ASP A N 1
ATOM 2679 C CA . ASP A 1 345 ? -6.408 -11.623 -15.361 1.00 71.69 345 ASP A CA 1
ATOM 2680 C C . ASP A 1 345 ? -5.919 -10.565 -14.355 1.00 71.69 345 ASP A C 1
ATOM 2682 O O . ASP A 1 345 ? -6.559 -10.275 -13.343 1.00 71.69 345 ASP A O 1
ATOM 2686 N N . CYS A 1 346 ? -4.775 -9.946 -14.660 1.00 80.75 346 CYS A N 1
ATOM 2687 C CA . CYS A 1 346 ? -4.215 -8.840 -13.876 1.00 80.75 346 CYS A CA 1
ATOM 2688 C C . CYS A 1 346 ? -5.105 -7.583 -13.871 1.00 80.75 346 CYS A C 1
ATOM 2690 O O . CYS A 1 346 ? -4.821 -6.635 -13.137 1.00 80.75 346 CYS A O 1
ATOM 2692 N N . SER A 1 347 ? -6.183 -7.519 -14.663 1.00 82.00 347 SER A N 1
ATOM 2693 C CA . SER A 1 347 ? -7.131 -6.396 -14.594 1.00 82.00 347 SER A CA 1
ATOM 2694 C C . SER A 1 347 ? -7.906 -6.347 -13.282 1.00 82.00 347 SER A C 1
ATOM 2696 O O . SER A 1 347 ? -8.437 -5.299 -12.917 1.00 82.00 347 SER A O 1
ATOM 2698 N N . ARG A 1 348 ? -7.889 -7.449 -12.528 1.00 86.25 348 ARG A N 1
ATOM 2699 C CA . ARG A 1 348 ? -8.632 -7.631 -11.282 1.00 86.25 348 ARG A CA 1
ATOM 2700 C C . ARG A 1 348 ? -7.745 -7.583 -10.043 1.00 86.25 348 ARG A C 1
ATOM 2702 O O . ARG A 1 348 ? -8.048 -8.223 -9.044 1.00 86.25 348 ARG A O 1
ATOM 2709 N N . MET A 1 349 ? -6.652 -6.833 -10.103 1.00 92.56 349 MET A N 1
ATOM 2710 C CA . MET A 1 349 ? -5.776 -6.619 -8.955 1.00 92.56 349 MET A CA 1
ATOM 2711 C C . MET A 1 349 ? -5.729 -5.142 -8.582 1.00 92.56 349 MET A C 1
ATOM 2713 O O . MET A 1 349 ? -5.532 -4.284 -9.450 1.00 92.56 349 MET A O 1
ATOM 2717 N N . LEU A 1 350 ? -5.880 -4.858 -7.292 1.00 96.50 350 LEU A N 1
ATOM 2718 C CA . LEU A 1 350 ? -5.799 -3.518 -6.717 1.00 96.50 350 LEU A CA 1
ATOM 2719 C C . LEU A 1 350 ? -4.628 -3.430 -5.738 1.00 96.50 350 LEU A C 1
ATOM 2721 O O . LEU A 1 350 ? -4.438 -4.330 -4.927 1.00 96.50 350 LEU A O 1
ATOM 2725 N N . ILE A 1 351 ? -3.863 -2.342 -5.801 1.00 98.06 351 ILE A N 1
ATOM 2726 C CA . ILE A 1 351 ? -2.676 -2.104 -4.972 1.00 98.06 351 ILE A CA 1
ATOM 2727 C C . ILE A 1 351 ? -2.974 -1.022 -3.931 1.00 98.06 351 ILE A C 1
ATOM 2729 O O . ILE A 1 351 ? -3.420 0.076 -4.272 1.00 98.06 351 ILE A O 1
ATOM 2733 N N . PHE A 1 352 ? -2.700 -1.348 -2.669 1.00 98.62 352 PHE A N 1
ATOM 2734 C CA . PHE A 1 352 ? -2.911 -0.545 -1.466 1.00 98.62 352 PHE A CA 1
ATOM 2735 C C . PHE A 1 352 ? -1.556 -0.328 -0.763 1.00 98.62 352 PHE A C 1
ATOM 2737 O O . PHE A 1 352 ? -1.160 -1.131 0.086 1.00 98.62 352 PHE A O 1
ATOM 2744 N N . PRO A 1 353 ? -0.809 0.723 -1.140 1.00 98.56 353 PRO A N 1
ATOM 2745 C CA . PRO A 1 353 ? 0.533 0.973 -0.624 1.00 98.56 353 PRO A CA 1
ATOM 2746 C C . PRO A 1 353 ? 0.542 1.675 0.737 1.00 98.56 353 PRO A C 1
ATOM 2748 O O . PRO A 1 353 ? -0.458 2.252 1.155 1.00 98.56 353 PRO A O 1
ATOM 2751 N N . GLY A 1 354 ? 1.695 1.687 1.399 1.00 98.12 354 GLY A N 1
ATOM 2752 C CA . GLY A 1 354 ? 1.892 2.306 2.710 1.00 98.12 354 GLY A CA 1
ATOM 2753 C C . GLY A 1 354 ? 1.909 3.837 2.721 1.00 98.12 354 GLY A C 1
ATOM 2754 O O . GLY A 1 354 ? 1.657 4.429 3.765 1.00 98.12 354 GLY A O 1
ATOM 2755 N N . HIS A 1 355 ? 2.155 4.483 1.572 1.00 97.94 355 HIS A N 1
ATOM 2756 C CA . HIS A 1 355 ? 2.316 5.940 1.471 1.00 97.94 355 HIS A CA 1
ATOM 2757 C C . HIS A 1 355 ? 1.685 6.556 0.220 1.00 97.94 355 HIS A C 1
ATOM 2759 O O . HIS A 1 355 ? 1.557 5.937 -0.840 1.00 97.94 355 HIS A O 1
ATOM 2765 N N . GLU A 1 356 ? 1.383 7.849 0.325 1.00 96.06 356 GLU A N 1
ATOM 2766 C CA . GLU A 1 356 ? 0.850 8.713 -0.729 1.00 96.06 356 GLU A CA 1
ATOM 2767 C C . GLU A 1 356 ? 1.964 9.347 -1.599 1.00 96.06 356 GLU A C 1
ATOM 2769 O O . GLU A 1 356 ? 2.054 10.568 -1.741 1.00 96.06 356 GLU A O 1
ATOM 2774 N N . TYR A 1 357 ? 2.826 8.511 -2.195 1.00 96.75 357 TYR A N 1
ATOM 2775 C CA . TYR A 1 357 ? 3.995 8.938 -2.992 1.00 96.75 357 TYR A CA 1
ATOM 2776 C C . TYR A 1 357 ? 3.755 9.077 -4.499 1.00 96.75 357 TYR A C 1
ATOM 2778 O O . TYR A 1 357 ? 4.642 9.523 -5.228 1.00 96.75 357 TYR A O 1
ATOM 2786 N N . THR A 1 358 ? 2.562 8.746 -4.991 1.00 97.00 358 THR A N 1
ATOM 2787 C CA . THR A 1 358 ? 2.258 8.655 -6.428 1.00 97.00 358 THR A CA 1
ATOM 2788 C C . THR A 1 358 ? 2.663 9.900 -7.220 1.00 97.00 358 THR A C 1
ATOM 2790 O O . THR A 1 358 ? 3.347 9.788 -8.231 1.00 97.00 358 THR A O 1
ATOM 2793 N N . SER A 1 359 ? 2.277 11.098 -6.765 1.00 95.56 359 SER A N 1
ATOM 2794 C CA . SER A 1 359 ? 2.575 12.364 -7.463 1.00 95.56 359 SER A CA 1
ATOM 2795 C C . SER A 1 359 ? 4.082 12.637 -7.553 1.00 95.56 359 SER A C 1
ATOM 2797 O O . SER A 1 359 ? 4.585 13.037 -8.609 1.00 95.56 359 SER A O 1
ATOM 2799 N N . GLU A 1 360 ? 4.825 12.353 -6.483 1.00 93.88 360 GLU A N 1
ATOM 2800 C CA . GLU A 1 360 ? 6.274 12.532 -6.454 1.00 93.88 360 GLU A CA 1
ATOM 2801 C C . GLU A 1 360 ? 6.984 11.505 -7.343 1.00 93.88 360 GLU A C 1
ATOM 2803 O O . GLU A 1 360 ? 7.808 11.877 -8.180 1.00 93.88 360 GLU A O 1
ATOM 2808 N N . LEU A 1 361 ? 6.635 10.222 -7.212 1.00 95.31 361 LEU A N 1
ATOM 2809 C CA . LEU A 1 361 ? 7.220 9.138 -8.004 1.00 95.31 361 LEU A CA 1
ATOM 2810 C C . LEU A 1 361 ? 6.955 9.335 -9.495 1.00 95.31 361 LEU A C 1
ATOM 2812 O O . LEU A 1 361 ? 7.869 9.188 -10.303 1.00 95.31 361 LEU A O 1
ATOM 2816 N N . MET A 1 362 ? 5.742 9.750 -9.860 1.00 95.31 362 MET A N 1
ATOM 2817 C CA . MET A 1 362 ? 5.411 10.126 -11.231 1.00 95.31 362 MET A CA 1
ATOM 2818 C C . MET A 1 362 ? 6.250 11.314 -11.705 1.00 95.31 362 MET A C 1
ATOM 2820 O O . MET A 1 362 ? 6.820 11.250 -12.790 1.00 95.31 362 MET A O 1
ATOM 2824 N N . SER A 1 363 ? 6.386 12.370 -10.896 1.00 93.38 363 SER A N 1
ATOM 2825 C CA . SER A 1 363 ? 7.175 13.557 -11.260 1.00 93.38 363 SER A CA 1
ATOM 2826 C C . SER A 1 363 ? 8.642 13.213 -11.527 1.00 93.38 363 SER A C 1
ATOM 2828 O O . SER A 1 363 ? 9.209 13.684 -12.512 1.00 93.38 363 SER A O 1
ATOM 2830 N N . ARG A 1 364 ? 9.243 12.334 -10.712 1.00 90.88 364 ARG A N 1
ATOM 2831 C CA . ARG A 1 364 ? 10.625 11.856 -10.898 1.00 90.88 364 ARG A CA 1
ATOM 2832 C C . ARG A 1 364 ? 10.838 11.186 -12.260 1.00 90.88 364 ARG A C 1
ATOM 2834 O O . ARG A 1 364 ? 11.911 11.329 -12.833 1.00 90.88 364 ARG A O 1
ATOM 2841 N N . GLN A 1 365 ? 9.827 10.516 -12.822 1.00 92.31 365 GLN A N 1
ATOM 2842 C CA . GLN A 1 365 ? 9.944 9.877 -14.142 1.00 92.31 365 GLN A CA 1
ATOM 2843 C C . GLN A 1 365 ? 10.072 10.874 -15.309 1.00 92.31 365 GLN A C 1
ATOM 2845 O O . GLN A 1 365 ? 10.546 10.485 -16.381 1.00 92.31 365 GLN A O 1
ATOM 2850 N N . PHE A 1 366 ? 9.642 12.128 -15.119 1.00 89.38 366 PHE A N 1
ATOM 2851 C CA . PHE A 1 366 ? 9.684 13.200 -16.124 1.00 89.38 366 PHE A CA 1
ATOM 2852 C C . PHE A 1 366 ? 10.806 14.219 -15.889 1.00 89.38 366 PHE A C 1
ATOM 2854 O O . PHE A 1 366 ? 10.994 15.114 -16.710 1.00 89.38 366 PHE A O 1
ATOM 2861 N N . GLN A 1 367 ? 11.558 14.102 -14.794 1.00 88.19 367 GLN A N 1
ATOM 2862 C CA . GLN A 1 367 ? 12.716 14.955 -14.547 1.00 88.19 367 GLN A CA 1
ATOM 2863 C C . GLN A 1 367 ? 13.888 14.547 -15.452 1.00 88.19 367 GLN A C 1
ATOM 2865 O O . GLN A 1 367 ? 14.182 13.363 -15.624 1.00 88.19 367 GLN A O 1
ATOM 2870 N N . SER A 1 368 ? 14.564 15.538 -16.033 1.00 63.88 368 SER A N 1
ATOM 2871 C CA . SER A 1 368 ? 15.764 15.334 -16.850 1.00 63.88 368 SER A CA 1
ATOM 2872 C C . SER A 1 368 ? 16.935 14.851 -15.982 1.00 63.88 368 SER A C 1
ATOM 2874 O O . SER A 1 368 ? 17.249 15.470 -14.968 1.00 63.88 368 SER A O 1
ATOM 2876 N N . GLY A 1 369 ? 17.600 13.763 -16.381 1.00 67.12 369 GLY A N 1
ATOM 2877 C CA . GLY A 1 369 ? 18.756 13.186 -15.684 1.00 67.12 369 GLY A CA 1
ATOM 2878 C C . GLY A 1 369 ? 19.185 11.842 -16.284 1.00 67.12 369 GLY A C 1
ATOM 2879 O O . GLY A 1 369 ? 18.540 11.344 -17.203 1.00 67.12 369 GLY A O 1
ATOM 2880 N N . GLU A 1 370 ? 20.249 11.225 -15.757 1.00 55.03 370 GLU A N 1
ATOM 2881 C CA . GLU A 1 370 ? 20.728 9.895 -16.202 1.00 55.03 370 GLU A CA 1
ATOM 2882 C C . GLU A 1 370 ? 19.666 8.791 -16.047 1.00 55.03 370 GLU A C 1
ATOM 2884 O O . GLU A 1 370 ? 19.656 7.819 -16.798 1.00 55.03 370 GLU A O 1
ATOM 2889 N N . ASN A 1 371 ? 18.716 8.993 -15.128 1.00 54.09 371 ASN A N 1
ATOM 2890 C CA . ASN A 1 371 ? 17.570 8.114 -14.895 1.00 54.09 371 ASN A CA 1
ATOM 2891 C C . ASN A 1 371 ? 16.295 8.559 -15.635 1.00 54.09 371 ASN A C 1
ATOM 2893 O O . ASN A 1 371 ? 15.217 8.028 -15.361 1.00 54.09 371 ASN A O 1
ATOM 2897 N N . ALA A 1 372 ? 16.382 9.543 -16.539 1.00 65.81 372 ALA A N 1
ATOM 2898 C CA . ALA A 1 372 ? 15.224 10.004 -17.289 1.00 65.81 372 ALA A CA 1
ATOM 2899 C C . ALA A 1 372 ? 14.663 8.861 -18.132 1.00 65.81 372 ALA A C 1
ATOM 2901 O O . ALA A 1 372 ? 15.366 8.185 -18.892 1.00 65.81 372 ALA A O 1
ATOM 2902 N N . THR A 1 373 ? 13.357 8.661 -18.007 1.00 74.56 373 THR A N 1
ATOM 2903 C CA . THR A 1 373 ? 12.652 7.652 -18.780 1.00 74.56 373 THR A CA 1
ATOM 2904 C C . THR A 1 373 ? 12.842 7.943 -20.270 1.00 74.56 373 THR A C 1
ATOM 2906 O O . THR A 1 373 ? 12.595 9.054 -20.740 1.00 74.56 373 THR A O 1
ATOM 2909 N N . GLN A 1 374 ? 13.278 6.944 -21.041 1.00 86.19 374 GLN A N 1
ATOM 2910 C CA . GLN A 1 374 ? 13.442 7.058 -22.494 1.00 86.19 374 GLN A CA 1
ATOM 2911 C C . GLN A 1 374 ? 12.069 7.027 -23.183 1.00 86.19 374 GLN A C 1
ATOM 2913 O O . GLN A 1 374 ? 11.730 6.063 -23.866 1.00 86.19 374 GLN A O 1
ATOM 2918 N N . TRP A 1 375 ? 11.263 8.074 -22.985 1.00 89.56 375 TRP A N 1
ATOM 2919 C CA . TRP A 1 375 ? 9.864 8.149 -23.422 1.00 89.56 375 TRP A CA 1
ATOM 2920 C C . TRP A 1 375 ? 9.688 7.922 -24.928 1.00 89.56 375 TRP A C 1
ATOM 2922 O O . TRP A 1 375 ? 8.721 7.289 -25.334 1.00 89.56 375 TRP A O 1
ATOM 2932 N N . HIS A 1 376 ? 10.662 8.330 -25.749 1.00 89.62 376 HIS A N 1
ATOM 2933 C CA . HIS A 1 376 ? 10.669 8.083 -27.198 1.00 89.62 376 HIS A CA 1
ATOM 2934 C C . HIS A 1 376 ? 10.742 6.592 -27.583 1.00 89.62 376 HIS A C 1
ATOM 2936 O O . HIS A 1 376 ? 10.446 6.241 -28.720 1.00 89.62 376 HIS A O 1
ATOM 2942 N N . LYS A 1 377 ? 11.147 5.709 -26.659 1.00 88.50 377 LYS A N 1
ATOM 2943 C CA . LYS A 1 377 ? 11.167 4.248 -26.853 1.00 88.50 377 LYS A CA 1
ATOM 2944 C C . LYS A 1 377 ? 9.919 3.556 -26.310 1.00 88.50 377 LYS A C 1
ATOM 2946 O O . LYS A 1 377 ? 9.816 2.335 -26.403 1.00 88.50 377 LYS A O 1
ATOM 2951 N N . MET A 1 378 ? 9.011 4.300 -25.683 1.00 89.62 378 MET A N 1
ATOM 2952 C CA . MET A 1 378 ? 7.771 3.761 -25.136 1.00 89.62 378 MET A CA 1
ATOM 2953 C C . MET A 1 378 ? 6.639 3.893 -26.147 1.00 89.62 378 MET A C 1
ATOM 2955 O O . MET A 1 378 ? 6.656 4.756 -27.021 1.00 89.62 378 MET A O 1
ATOM 2959 N N . THR A 1 379 ? 5.629 3.034 -26.021 1.00 92.88 379 THR A N 1
ATOM 2960 C CA . THR A 1 379 ? 4.422 3.176 -26.834 1.00 92.88 379 THR A CA 1
ATOM 2961 C C . THR A 1 379 ? 3.678 4.456 -26.433 1.00 92.88 379 THR A C 1
ATOM 2963 O O . THR A 1 379 ? 3.680 4.813 -25.247 1.00 92.88 379 THR A O 1
ATOM 2966 N N . PRO A 1 380 ? 2.980 5.128 -27.369 1.00 94.75 380 PRO A N 1
ATOM 2967 C CA . PRO A 1 380 ? 2.172 6.301 -27.038 1.00 94.75 380 PRO A CA 1
ATOM 2968 C C . PRO A 1 380 ? 1.183 6.038 -25.893 1.00 94.75 380 PRO A C 1
ATOM 2970 O O . PRO A 1 380 ? 1.018 6.876 -25.015 1.00 94.75 380 PRO A O 1
ATOM 2973 N N . ALA A 1 381 ? 0.591 4.839 -25.841 1.00 93.38 381 ALA A N 1
ATOM 2974 C CA . ALA A 1 381 ? -0.320 4.434 -24.770 1.00 93.38 381 ALA A CA 1
ATOM 2975 C C . ALA A 1 381 ? 0.319 4.469 -23.367 1.00 93.38 381 ALA A C 1
ATOM 2977 O O . ALA A 1 381 ? -0.335 4.893 -22.417 1.00 93.38 381 ALA A O 1
ATOM 2978 N N . VAL A 1 382 ? 1.584 4.053 -23.224 1.00 94.00 382 VAL A N 1
ATOM 2979 C CA . VAL A 1 382 ? 2.307 4.128 -21.942 1.00 94.00 382 VAL A CA 1
ATOM 2980 C C . VAL A 1 382 ? 2.566 5.581 -21.555 1.00 94.00 382 VAL A C 1
ATOM 2982 O O . VAL A 1 382 ? 2.307 5.960 -20.416 1.00 94.00 382 VAL A O 1
ATOM 2985 N N . PHE A 1 383 ? 3.017 6.406 -22.504 1.00 95.12 383 PHE A N 1
ATOM 2986 C CA . PHE A 1 383 ? 3.264 7.826 -22.258 1.00 95.12 383 PHE A CA 1
ATOM 2987 C C . PHE A 1 383 ? 1.988 8.563 -21.824 1.00 95.12 383 PHE A C 1
ATOM 2989 O O . PHE A 1 383 ? 1.996 9.240 -20.797 1.00 95.12 383 PHE A O 1
ATOM 2996 N N . PHE A 1 384 ? 0.881 8.393 -22.554 1.00 96.62 384 PHE A N 1
ATOM 2997 C CA . PHE A 1 384 ? -0.384 9.055 -22.231 1.00 96.62 384 PHE A CA 1
ATOM 2998 C C . PHE A 1 384 ? -0.965 8.599 -20.890 1.00 96.62 384 PHE A C 1
ATOM 3000 O O . PHE A 1 384 ? -1.439 9.442 -20.131 1.00 96.62 384 PHE A O 1
ATOM 3007 N N . GLU A 1 385 ? -0.886 7.306 -20.554 1.00 96.88 385 GLU A N 1
ATOM 3008 C CA . GLU A 1 385 ? -1.299 6.826 -19.227 1.00 96.88 385 GLU A CA 1
ATOM 3009 C C . GLU A 1 385 ? -0.438 7.459 -18.122 1.00 96.88 385 GLU A C 1
ATOM 3011 O O . GLU A 1 385 ? -0.975 7.939 -17.124 1.00 96.88 385 GLU A O 1
ATOM 3016 N N . SER A 1 386 ? 0.887 7.520 -18.306 1.00 96.25 386 SER A N 1
ATOM 3017 C CA . SER A 1 386 ? 1.787 8.145 -17.336 1.00 96.25 386 SER A CA 1
ATOM 3018 C C . SER A 1 386 ? 1.493 9.640 -17.159 1.00 96.25 386 SER A C 1
ATOM 3020 O O . SER A 1 386 ? 1.316 10.102 -16.036 1.00 96.25 386 SER A O 1
ATOM 3022 N N . VAL A 1 387 ? 1.373 10.418 -18.235 1.00 96.38 387 VAL A N 1
ATOM 3023 C CA . VAL A 1 387 ? 1.053 11.855 -18.124 1.00 96.38 387 VAL A CA 1
ATOM 3024 C C . VAL A 1 387 ? -0.323 12.070 -17.485 1.00 96.38 387 VAL A C 1
ATOM 3026 O O . VAL A 1 387 ? -0.467 12.930 -16.614 1.00 96.38 387 VAL A O 1
ATOM 3029 N N . SER A 1 388 ? -1.321 11.262 -17.856 1.00 97.50 388 SER A N 1
ATOM 3030 C CA . SER A 1 388 ? -2.663 11.322 -17.269 1.00 97.50 388 SER A CA 1
ATOM 3031 C C . SER A 1 388 ? -2.627 11.077 -15.760 1.00 97.50 388 SER A C 1
ATOM 3033 O O . SER A 1 388 ? -3.157 11.880 -14.990 1.00 97.50 388 SER A O 1
ATOM 3035 N N . GLN A 1 389 ? -1.931 10.029 -15.310 1.00 97.31 389 GLN A N 1
ATOM 3036 C CA . GLN A 1 389 ? -1.825 9.724 -13.886 1.00 97.31 389 GLN A CA 1
ATOM 3037 C C . GLN A 1 389 ? -1.032 10.790 -13.115 1.00 97.31 389 GLN A C 1
ATOM 3039 O O . GLN A 1 389 ? -1.397 11.114 -11.982 1.00 97.31 389 GLN A O 1
ATOM 3044 N N . LEU A 1 390 ? 0.014 11.378 -13.707 1.00 96.81 390 LEU A N 1
ATOM 3045 C CA . LEU A 1 390 ? 0.723 12.513 -13.107 1.00 96.81 390 LEU A CA 1
ATOM 3046 C C . LEU A 1 390 ? -0.231 13.696 -12.897 1.00 96.81 390 LEU A C 1
ATOM 3048 O O . LEU A 1 390 ? -0.284 14.261 -11.808 1.00 96.81 390 LEU A O 1
ATOM 3052 N N . TYR A 1 391 ? -1.028 14.042 -13.908 1.00 97.56 391 TYR A N 1
ATOM 3053 C CA . TYR A 1 391 ? -1.987 15.139 -13.804 1.00 97.56 391 TYR A CA 1
ATOM 3054 C C . TYR A 1 391 ? -3.068 14.864 -12.750 1.00 97.56 391 TYR A C 1
ATOM 3056 O O . TYR A 1 391 ? -3.319 15.710 -11.893 1.00 97.56 391 TYR A O 1
ATOM 3064 N N . ILE A 1 392 ? -3.666 13.666 -12.760 1.00 96.75 392 ILE A N 1
ATOM 3065 C CA . ILE A 1 392 ? -4.694 13.258 -11.789 1.00 96.75 392 ILE A CA 1
ATOM 3066 C C . ILE A 1 392 ? -4.136 13.285 -10.366 1.00 96.75 392 ILE A C 1
ATOM 3068 O O . ILE A 1 392 ? -4.772 13.834 -9.465 1.00 96.75 392 ILE A O 1
ATOM 3072 N N . SER A 1 393 ? -2.954 12.703 -10.152 1.00 96.31 393 SER A N 1
ATOM 3073 C CA . SER A 1 393 ? -2.327 12.674 -8.831 1.00 96.31 393 SER A CA 1
ATOM 3074 C C . SER A 1 393 ? -1.988 14.083 -8.351 1.00 96.31 393 SER A C 1
ATOM 3076 O O . SER A 1 393 ? -2.386 14.446 -7.249 1.00 96.31 393 SER A O 1
ATOM 3078 N N . ASN A 1 394 ? -1.380 14.925 -9.190 1.00 95.75 394 ASN A N 1
ATOM 3079 C CA . ASN A 1 394 ? -1.120 16.324 -8.854 1.00 95.75 394 ASN A CA 1
ATOM 3080 C C . ASN A 1 394 ? -2.408 17.069 -8.501 1.00 95.75 394 ASN A C 1
ATOM 3082 O O . ASN A 1 394 ? -2.469 17.693 -7.446 1.00 95.75 394 ASN A O 1
ATOM 3086 N N . HIS A 1 395 ? -3.455 16.950 -9.321 1.00 95.94 395 HIS A N 1
ATOM 3087 C CA . HIS A 1 395 ? -4.738 17.601 -9.072 1.00 95.94 395 HIS A CA 1
ATOM 3088 C C . HIS A 1 395 ? -5.331 17.195 -7.717 1.00 95.94 395 HIS A C 1
ATOM 3090 O O . HIS A 1 395 ? -5.651 18.056 -6.903 1.00 95.94 395 HIS A O 1
ATOM 3096 N N . ARG A 1 396 ? -5.407 15.891 -7.419 1.00 94.31 396 ARG A N 1
ATOM 3097 C CA . ARG A 1 396 ? -5.928 15.387 -6.134 1.00 94.31 396 ARG A CA 1
ATOM 3098 C C . ARG A 1 396 ? -5.153 15.922 -4.928 1.00 94.31 396 ARG A C 1
ATOM 3100 O O . ARG A 1 396 ? -5.752 16.155 -3.875 1.00 94.31 396 ARG A O 1
ATOM 3107 N N . ARG A 1 397 ? -3.837 16.120 -5.072 1.00 90.12 397 ARG A N 1
ATOM 3108 C CA . ARG A 1 397 ? -2.948 16.607 -4.005 1.00 90.12 397 ARG A CA 1
ATOM 3109 C C . ARG A 1 397 ? -2.933 18.133 -3.870 1.00 90.12 397 ARG A C 1
ATOM 3111 O O . ARG A 1 397 ? -2.674 18.623 -2.769 1.00 90.12 397 ARG A O 1
ATOM 3118 N N . THR A 1 398 ? -3.242 18.877 -4.932 1.00 90.62 398 THR A N 1
ATOM 3119 C CA . THR A 1 398 ? -3.313 20.349 -4.921 1.00 90.62 398 THR A CA 1
ATOM 3120 C C . THR A 1 398 ? -4.677 20.901 -4.517 1.00 90.62 398 THR A C 1
ATOM 3122 O O . THR A 1 398 ? -4.793 22.110 -4.315 1.00 90.62 398 THR A O 1
ATOM 3125 N N . LEU A 1 399 ? -5.691 20.046 -4.329 1.00 90.56 399 LEU A N 1
ATOM 3126 C CA . LEU A 1 399 ? -6.974 20.463 -3.762 1.00 90.56 399 LEU A CA 1
ATOM 3127 C C . LEU A 1 399 ? -6.783 21.186 -2.408 1.00 90.56 399 LEU A C 1
ATOM 3129 O O . LEU A 1 399 ? -5.833 20.884 -1.666 1.00 90.56 399 LEU A O 1
ATOM 3133 N N . PRO A 1 400 ? -7.686 22.129 -2.060 1.00 86.88 400 PRO A N 1
ATOM 3134 C CA . PRO A 1 400 ? -7.632 22.860 -0.797 1.00 86.88 400 PRO A CA 1
ATOM 3135 C C . PRO A 1 400 ? -7.527 21.938 0.425 1.00 86.88 400 PRO A C 1
ATOM 3137 O O . PRO A 1 400 ? -7.915 20.766 0.383 1.00 86.88 400 PRO A O 1
ATOM 3140 N N . LYS A 1 401 ? -7.018 22.471 1.544 1.00 75.50 401 LYS A N 1
ATOM 3141 C CA . LYS A 1 401 ? -6.979 21.732 2.819 1.00 75.50 401 LYS A CA 1
ATOM 3142 C C . LYS A 1 401 ? -8.3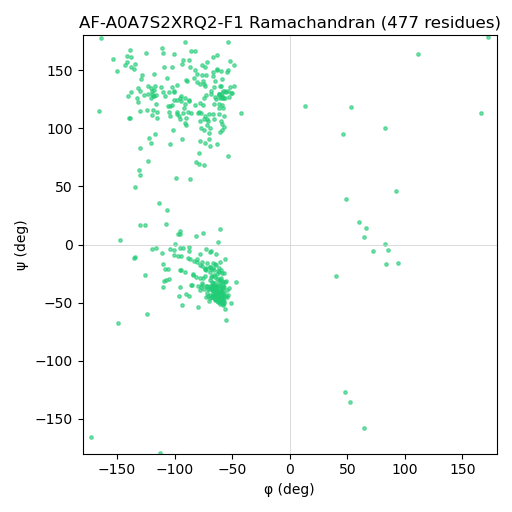83 21.211 3.161 1.00 75.50 401 LYS A C 1
ATOM 3144 O O . LYS A 1 401 ? -9.360 21.936 3.014 1.00 75.50 401 LYS A O 1
ATOM 3149 N N . GLY A 1 402 ? -8.476 19.933 3.533 1.00 74.94 402 GLY A N 1
ATOM 3150 C CA . GLY A 1 402 ? -9.746 19.222 3.744 1.00 74.94 402 GLY A CA 1
ATOM 3151 C C . GLY A 1 402 ? -10.400 18.635 2.481 1.00 74.94 402 GLY A C 1
ATOM 3152 O O . GLY A 1 402 ? -11.234 17.744 2.598 1.00 74.94 402 GLY A O 1
ATOM 3153 N N . GLY A 1 403 ? -9.998 19.065 1.280 1.00 83.12 403 GLY A N 1
ATOM 3154 C CA . GLY A 1 403 ? -10.483 18.538 -0.004 1.00 83.12 403 GLY A CA 1
ATOM 3155 C C . GLY A 1 403 ? -9.539 17.548 -0.691 1.00 83.12 403 GLY A C 1
ATOM 3156 O O . GLY A 1 403 ? -9.929 16.931 -1.674 1.00 83.12 403 GLY A O 1
ATOM 3157 N N . ARG A 1 404 ? -8.305 17.388 -0.198 1.00 90.69 404 ARG A N 1
ATOM 3158 C CA . ARG A 1 404 ? -7.299 16.492 -0.793 1.00 90.69 404 ARG A CA 1
ATOM 3159 C C . ARG A 1 404 ? -7.788 15.053 -0.848 1.00 90.69 404 ARG A C 1
ATOM 3161 O O . ARG A 1 404 ? -8.210 14.509 0.169 1.00 90.69 404 ARG A O 1
ATOM 3168 N N . LEU A 1 405 ? -7.661 14.429 -2.011 1.00 93.19 405 LEU A N 1
ATOM 3169 C CA . LEU A 1 405 ? -8.044 13.036 -2.230 1.00 93.19 405 LEU A CA 1
ATOM 3170 C C . LEU A 1 405 ? -6.801 12.142 -2.249 1.00 93.19 405 LEU A C 1
ATOM 3172 O O . LEU A 1 405 ? -5.704 12.595 -2.589 1.00 93.19 405 LEU A O 1
ATOM 3176 N N . LEU A 1 406 ? -6.983 10.874 -1.886 1.00 94.75 406 LEU A N 1
ATOM 3177 C CA . LEU A 1 406 ? -5.936 9.864 -2.018 1.00 94.75 406 LEU A CA 1
ATOM 3178 C C . LEU A 1 406 ? -5.794 9.435 -3.483 1.00 94.75 406 LEU A C 1
ATOM 3180 O O . LEU A 1 406 ? -6.737 9.534 -4.278 1.00 94.75 406 LEU A O 1
ATOM 3184 N N . THR A 1 407 ? -4.614 8.960 -3.865 1.00 96.06 407 THR A N 1
ATOM 3185 C CA . THR A 1 407 ? -4.372 8.409 -5.213 1.00 96.06 407 THR A CA 1
ATOM 3186 C C . THR A 1 407 ? -4.474 6.889 -5.274 1.00 96.06 407 THR A C 1
ATOM 3188 O O . THR A 1 407 ? -4.521 6.331 -6.368 1.00 96.06 407 THR A O 1
ATOM 3191 N N . VAL A 1 408 ? -4.566 6.241 -4.115 1.00 95.44 408 VAL A N 1
ATOM 3192 C CA . VAL A 1 408 ? -4.760 4.795 -3.949 1.00 95.44 408 VAL A CA 1
ATOM 3193 C C . VAL A 1 408 ? -6.252 4.428 -4.005 1.00 95.44 408 VAL A C 1
ATOM 3195 O O . VAL A 1 408 ? -7.076 5.334 -3.887 1.00 95.44 408 VAL A O 1
ATOM 3198 N N . PRO A 1 409 ? -6.628 3.142 -4.147 1.00 96.94 409 PRO A N 1
ATOM 3199 C CA . PRO A 1 409 ? -5.788 2.101 -4.728 1.00 96.94 409 PRO A CA 1
ATOM 3200 C C . PRO A 1 409 ? -5.538 2.361 -6.219 1.00 96.94 409 PRO A C 1
ATOM 3202 O O . PRO A 1 409 ? -6.285 3.094 -6.873 1.00 96.94 409 PRO A O 1
ATOM 3205 N N . SER A 1 410 ? -4.511 1.724 -6.774 1.00 96.56 410 SER A N 1
ATOM 3206 C CA . SER A 1 410 ? -4.287 1.674 -8.222 1.00 96.56 410 SER A CA 1
ATOM 3207 C C . SER A 1 410 ? -4.552 0.273 -8.771 1.00 96.56 410 SER A C 1
ATOM 3209 O O . SER A 1 410 ? -4.456 -0.719 -8.051 1.00 96.56 410 SER A O 1
ATOM 3211 N N . THR A 1 411 ? -4.933 0.175 -10.047 1.00 95.81 411 THR A N 1
ATOM 3212 C CA . THR A 1 411 ? -5.116 -1.126 -10.704 1.00 95.81 411 THR A CA 1
ATOM 3213 C C . THR A 1 411 ? -3.775 -1.648 -11.207 1.00 95.81 411 THR A C 1
ATOM 3215 O O . THR A 1 411 ? -2.974 -0.884 -11.749 1.00 95.81 411 THR A O 1
ATOM 3218 N N . MET A 1 412 ? -3.546 -2.959 -11.129 1.00 94.56 412 MET A N 1
ATOM 3219 C CA . MET A 1 412 ? -2.321 -3.561 -11.671 1.00 94.56 412 MET A CA 1
ATOM 3220 C C . MET A 1 412 ? -2.178 -3.307 -13.176 1.00 94.56 412 MET A C 1
ATOM 3222 O O . MET A 1 412 ? -1.090 -3.004 -13.648 1.00 94.56 412 MET A O 1
ATOM 3226 N N . THR A 1 413 ? -3.276 -3.321 -13.941 1.00 93.19 413 THR A N 1
ATOM 3227 C CA . THR A 1 413 ? -3.243 -2.961 -15.375 1.00 93.19 413 THR A CA 1
ATOM 3228 C C . THR A 1 413 ? -2.679 -1.560 -15.620 1.00 93.19 413 THR A C 1
ATOM 3230 O O . THR A 1 413 ? -1.960 -1.349 -16.599 1.00 93.19 413 THR A O 1
ATOM 3233 N N . ARG A 1 414 ? -2.974 -0.597 -14.739 1.00 95.62 414 ARG A N 1
ATOM 3234 C CA . ARG A 1 414 ? -2.366 0.733 -14.802 1.00 95.62 414 ARG A CA 1
ATOM 3235 C C . ARG A 1 414 ? -0.902 0.685 -14.372 1.00 95.62 414 ARG A C 1
ATOM 3237 O O . ARG A 1 414 ? -0.062 1.244 -15.073 1.00 95.62 414 ARG A O 1
ATOM 3244 N N . GLU A 1 415 ? -0.579 -0.003 -13.279 1.00 96.88 415 GLU A N 1
ATOM 3245 C CA . GLU A 1 415 ? 0.801 -0.121 -12.781 1.00 96.88 415 GLU A CA 1
ATOM 3246 C C . GLU A 1 415 ? 1.754 -0.778 -13.787 1.00 96.88 415 GLU A C 1
ATOM 3248 O O . GLU A 1 415 ? 2.881 -0.311 -13.936 1.00 96.88 415 GLU A O 1
ATOM 3253 N N . LEU A 1 416 ? 1.297 -1.752 -14.580 1.00 93.94 416 LEU A N 1
ATOM 3254 C CA . LEU A 1 416 ? 2.069 -2.330 -15.690 1.00 93.94 416 LEU A CA 1
ATOM 3255 C C . LEU A 1 416 ? 2.519 -1.279 -16.725 1.00 93.94 416 LEU A C 1
ATOM 3257 O O . LEU A 1 416 ? 3.511 -1.486 -17.425 1.00 93.94 416 LEU A O 1
ATOM 3261 N N . LYS A 1 417 ? 1.813 -0.143 -16.825 1.00 95.00 417 LYS A N 1
ATOM 3262 C CA . LYS A 1 417 ? 2.157 0.978 -17.713 1.00 95.00 417 LYS A CA 1
ATOM 3263 C C . LYS A 1 417 ? 2.949 2.072 -16.997 1.00 95.00 417 LYS A C 1
ATOM 3265 O O . LYS A 1 417 ? 3.906 2.597 -17.565 1.00 95.00 417 LYS A O 1
ATOM 3270 N N . ILE A 1 418 ? 2.547 2.457 -15.786 1.00 96.38 418 ILE A N 1
ATOM 3271 C CA . ILE A 1 418 ? 3.094 3.653 -15.122 1.00 96.38 418 ILE A CA 1
ATOM 3272 C C . ILE A 1 418 ? 4.265 3.361 -14.184 1.00 96.38 418 ILE A C 1
ATOM 3274 O O . ILE A 1 418 ? 5.049 4.265 -13.902 1.00 96.38 418 ILE A O 1
ATOM 3278 N N . ASN A 1 419 ? 4.408 2.127 -13.703 1.00 97.00 419 ASN A N 1
ATOM 3279 C CA . ASN A 1 419 ? 5.444 1.764 -12.748 1.00 97.00 419 ASN A CA 1
ATOM 3280 C C . ASN A 1 419 ? 6.707 1.291 -13.484 1.00 97.00 419 ASN A C 1
ATOM 3282 O O . ASN A 1 419 ? 6.651 0.311 -14.237 1.00 97.00 419 ASN A O 1
ATOM 3286 N N . PRO A 1 420 ? 7.866 1.941 -13.288 1.00 94.00 420 PRO A N 1
ATOM 3287 C CA . PRO A 1 420 ? 9.093 1.569 -13.983 1.00 94.00 420 PRO A CA 1
ATOM 3288 C C . PRO A 1 420 ? 9.551 0.136 -13.671 1.00 94.00 420 PRO A C 1
ATOM 3290 O O . PRO A 1 420 ? 10.058 -0.524 -14.578 1.00 94.00 420 PRO A O 1
ATOM 3293 N N . HIS A 1 421 ? 9.316 -0.375 -12.455 1.00 94.12 421 HIS A N 1
ATOM 3294 C CA . HIS A 1 421 ? 9.685 -1.745 -12.085 1.00 94.12 421 HIS A CA 1
ATOM 3295 C C . HIS A 1 421 ? 8.844 -2.776 -12.846 1.00 94.12 421 HIS A C 1
ATOM 3297 O O . HIS A 1 421 ? 9.396 -3.701 -13.440 1.00 94.12 421 HIS A O 1
ATOM 3303 N N . TYR A 1 422 ? 7.524 -2.579 -12.940 1.00 94.69 422 TYR A N 1
ATOM 3304 C CA . TYR A 1 422 ? 6.678 -3.462 -13.748 1.00 94.69 422 TYR A CA 1
ATOM 3305 C C . TYR A 1 422 ? 6.980 -3.358 -15.246 1.00 94.69 422 TYR A C 1
ATOM 3307 O O . TYR A 1 422 ? 7.046 -4.383 -15.920 1.00 94.69 422 TYR A O 1
ATOM 3315 N N . ARG A 1 423 ? 7.243 -2.158 -15.781 1.00 92.06 423 ARG A N 1
ATOM 3316 C CA . ARG A 1 423 ? 7.668 -2.006 -17.185 1.00 92.06 423 ARG A CA 1
ATOM 3317 C C . ARG A 1 423 ? 8.960 -2.766 -17.481 1.00 92.06 423 ARG A C 1
ATOM 3319 O O . ARG A 1 423 ? 9.071 -3.402 -18.530 1.00 92.06 423 ARG A O 1
ATOM 3326 N N . SER A 1 424 ? 9.929 -2.695 -16.569 1.00 91.06 424 SER A N 1
ATOM 3327 C CA . SER A 1 424 ? 11.180 -3.451 -16.653 1.00 91.06 424 SER A CA 1
ATOM 3328 C C . SER A 1 424 ? 10.907 -4.957 -16.673 1.00 91.06 424 SER A C 1
ATOM 3330 O O . SER A 1 424 ? 11.359 -5.644 -17.592 1.00 91.06 424 SER A O 1
ATOM 3332 N N . LEU A 1 425 ? 10.076 -5.457 -15.749 1.00 91.56 425 LEU A N 1
ATOM 3333 C CA . LEU A 1 425 ? 9.667 -6.864 -15.694 1.00 91.56 425 LEU A CA 1
ATOM 3334 C C . LEU A 1 425 ? 8.979 -7.335 -16.981 1.00 91.56 425 LEU A C 1
ATOM 3336 O O . LEU A 1 425 ? 9.380 -8.355 -17.537 1.00 91.56 425 LEU A O 1
ATOM 3340 N N . VAL A 1 426 ? 8.007 -6.579 -17.501 1.00 90.12 426 VAL A N 1
ATOM 3341 C CA . VAL A 1 426 ? 7.312 -6.901 -18.762 1.00 90.12 426 VAL A CA 1
ATOM 3342 C C . VAL A 1 426 ? 8.305 -6.983 -19.919 1.00 90.12 426 VAL A C 1
ATOM 3344 O O . VAL A 1 426 ? 8.301 -7.952 -20.676 1.00 90.12 426 VAL A O 1
ATOM 3347 N N . LYS A 1 427 ? 9.208 -6.002 -20.036 1.00 89.94 427 LYS A N 1
ATOM 3348 C CA . LYS A 1 427 ? 10.230 -5.986 -21.090 1.00 89.94 427 LYS A CA 1
ATOM 3349 C C . LYS A 1 427 ? 11.163 -7.197 -21.001 1.00 89.94 427 LYS A C 1
ATOM 3351 O O . LYS A 1 427 ? 11.451 -7.817 -22.022 1.00 89.94 427 LYS A O 1
ATOM 3356 N N . ARG A 1 428 ? 11.630 -7.548 -19.798 1.00 89.44 428 ARG A N 1
ATOM 3357 C CA . ARG A 1 428 ? 12.468 -8.739 -19.579 1.00 89.44 428 ARG A CA 1
ATOM 3358 C C . ARG A 1 428 ? 11.709 -10.025 -19.912 1.00 89.44 428 ARG A C 1
ATOM 3360 O O . ARG A 1 428 ? 12.265 -10.882 -20.592 1.00 89.44 428 ARG A O 1
ATOM 3367 N N . GLY A 1 429 ? 10.448 -10.134 -19.496 1.00 89.56 429 GLY A N 1
ATOM 3368 C CA . GLY A 1 429 ? 9.583 -11.273 -19.809 1.00 89.56 429 GLY A CA 1
ATOM 3369 C C . GLY A 1 429 ? 9.401 -11.471 -21.315 1.00 89.56 429 GLY A C 1
ATOM 3370 O O . GLY A 1 429 ? 9.578 -12.580 -21.815 1.00 89.56 429 GLY A O 1
ATOM 3371 N N . GLU A 1 430 ? 9.147 -10.395 -22.062 1.00 89.75 430 GLU A N 1
ATOM 3372 C CA . GLU A 1 430 ? 9.040 -10.451 -23.526 1.00 89.75 430 GLU A CA 1
ATOM 3373 C C . GLU A 1 430 ? 10.365 -10.835 -24.200 1.00 89.75 430 GLU A C 1
ATOM 3375 O O . GLU A 1 430 ? 10.359 -11.627 -25.142 1.00 89.75 430 GLU A O 1
ATOM 3380 N N . HIS A 1 431 ? 11.512 -10.362 -23.700 1.00 92.62 431 HIS A N 1
ATOM 3381 C CA . HIS A 1 431 ? 12.817 -10.803 -24.207 1.00 92.62 431 HIS A CA 1
ATOM 3382 C C . HIS A 1 431 ? 13.054 -12.301 -23.982 1.00 92.62 431 HIS A C 1
ATOM 3384 O O . HIS A 1 431 ? 13.488 -12.987 -24.905 1.00 92.62 431 HIS A O 1
ATOM 3390 N N . ILE A 1 432 ? 12.745 -12.823 -22.790 1.00 93.31 432 ILE A N 1
ATOM 3391 C CA . ILE A 1 432 ? 12.876 -14.256 -22.482 1.00 93.31 432 ILE A CA 1
ATOM 3392 C C . ILE A 1 432 ? 11.953 -15.070 -23.390 1.00 93.31 432 ILE A C 1
ATOM 3394 O O . ILE A 1 432 ? 12.387 -16.025 -24.031 1.00 93.31 432 ILE A O 1
ATOM 3398 N N . ARG A 1 433 ? 10.692 -14.654 -23.523 1.00 91.81 433 ARG A N 1
ATOM 3399 C CA . ARG A 1 433 ? 9.717 -15.285 -24.417 1.00 91.81 433 ARG A CA 1
ATOM 3400 C C . ARG A 1 433 ? 10.190 -15.287 -25.874 1.00 91.81 433 ARG A C 1
ATOM 3402 O O . ARG A 1 433 ? 10.036 -16.296 -26.561 1.00 91.81 433 ARG A O 1
ATOM 3409 N N . ALA A 1 434 ? 10.757 -14.184 -26.361 1.00 94.88 434 ALA A N 1
ATOM 3410 C CA . ALA A 1 434 ? 11.310 -14.092 -27.710 1.00 94.88 434 ALA A CA 1
ATOM 3411 C C . ALA A 1 434 ? 12.525 -15.014 -27.894 1.00 94.88 434 ALA A C 1
ATOM 3413 O O . ALA A 1 434 ? 12.589 -15.736 -28.887 1.00 94.88 434 ALA A O 1
ATOM 3414 N N . ALA A 1 435 ? 13.439 -15.048 -26.921 1.00 95.88 435 ALA A N 1
ATOM 3415 C CA . ALA A 1 435 ? 14.602 -15.930 -26.932 1.00 95.88 435 ALA A CA 1
ATOM 3416 C C . ALA A 1 435 ? 14.196 -17.411 -26.947 1.00 95.88 435 ALA A C 1
ATOM 3418 O O . ALA A 1 435 ? 14.697 -18.165 -27.774 1.00 95.88 435 ALA A O 1
ATOM 3419 N N . ILE A 1 436 ? 13.226 -17.811 -26.116 1.00 95.25 436 ILE A N 1
ATOM 3420 C CA . ILE A 1 436 ? 12.673 -19.174 -26.103 1.00 95.25 436 ILE A CA 1
ATOM 3421 C C . ILE A 1 436 ? 12.069 -19.520 -27.468 1.00 95.25 436 ILE A C 1
ATOM 3423 O O . ILE A 1 436 ? 12.351 -20.582 -28.012 1.00 95.25 436 ILE A O 1
ATOM 3427 N N . ARG A 1 437 ? 11.280 -18.621 -28.071 1.00 93.69 437 ARG A N 1
ATOM 3428 C CA . ARG A 1 437 ? 10.701 -18.845 -29.408 1.00 93.69 437 ARG A CA 1
ATOM 3429 C C . ARG A 1 437 ? 11.764 -19.007 -30.490 1.00 93.69 437 ARG A C 1
ATOM 3431 O O . ARG A 1 437 ? 11.619 -19.880 -31.340 1.00 93.69 437 ARG A O 1
ATOM 3438 N N . LEU A 1 438 ? 12.813 -18.185 -30.466 1.00 95.56 438 LEU A N 1
ATOM 3439 C CA . LEU A 1 438 ? 13.941 -18.307 -31.391 1.00 95.56 438 LEU A CA 1
ATOM 3440 C C . LEU A 1 438 ? 14.689 -19.622 -31.173 1.00 95.56 438 LEU A C 1
ATOM 3442 O O . LEU A 1 438 ? 14.999 -20.303 -32.147 1.00 95.56 438 LEU A O 1
ATOM 3446 N N . TRP A 1 439 ? 14.913 -20.011 -29.915 1.00 94.81 439 TRP A N 1
ATOM 3447 C CA . TRP A 1 439 ? 15.532 -21.287 -29.580 1.00 94.81 439 TRP A CA 1
ATOM 3448 C C . TRP A 1 439 ? 14.715 -22.463 -30.127 1.00 94.81 439 TRP A C 1
ATOM 3450 O O . TRP A 1 439 ? 15.245 -23.296 -30.858 1.00 94.81 439 TRP A O 1
ATOM 3460 N N . TYR A 1 440 ? 13.402 -22.475 -29.882 1.00 92.94 440 TYR A N 1
ATOM 3461 C CA . TYR A 1 440 ? 12.513 -23.507 -30.415 1.00 92.94 440 TYR A CA 1
ATOM 3462 C C . TYR A 1 440 ? 12.535 -23.557 -31.943 1.00 92.94 440 TYR A C 1
ATOM 3464 O O . TYR A 1 440 ? 12.682 -24.633 -32.518 1.00 92.94 440 TYR A O 1
ATOM 3472 N N . LYS A 1 441 ? 12.432 -22.395 -32.598 1.00 91.50 441 LYS A N 1
ATOM 3473 C CA . LYS A 1 441 ? 12.394 -22.281 -34.060 1.00 91.50 441 LYS A CA 1
ATOM 3474 C C . LYS A 1 441 ? 13.685 -22.755 -34.731 1.00 91.50 441 LYS A C 1
ATOM 3476 O O . LYS A 1 441 ? 13.610 -23.333 -35.804 1.00 91.50 441 LYS A O 1
ATOM 3481 N N . HIS A 1 442 ? 14.847 -22.478 -34.144 1.00 93.25 442 HIS A N 1
ATOM 3482 C CA . HIS A 1 442 ? 16.134 -22.700 -34.811 1.00 93.25 442 HIS A CA 1
ATOM 3483 C C . HIS A 1 442 ? 16.919 -23.908 -34.292 1.00 93.25 442 HIS A C 1
ATOM 3485 O O . HIS A 1 442 ? 17.770 -24.413 -35.015 1.00 93.25 442 HIS A O 1
ATOM 3491 N N . PHE A 1 443 ? 16.644 -24.379 -33.073 1.00 90.38 443 PHE A N 1
ATOM 3492 C CA . PHE A 1 443 ? 17.447 -25.420 -32.422 1.00 90.38 443 PHE A CA 1
ATOM 3493 C C . PHE A 1 443 ? 16.629 -26.629 -31.950 1.00 90.38 443 PHE A C 1
ATOM 3495 O O . PHE A 1 443 ? 17.177 -27.724 -31.880 1.00 90.38 443 PHE A O 1
ATOM 3502 N N . ALA A 1 444 ? 15.330 -26.477 -31.658 1.00 87.19 444 ALA A N 1
ATOM 3503 C CA . ALA A 1 444 ? 14.518 -27.583 -31.134 1.00 87.19 444 ALA A CA 1
ATOM 3504 C C . ALA A 1 444 ? 13.728 -28.364 -32.200 1.00 87.19 444 ALA A C 1
ATOM 3506 O O . ALA A 1 444 ? 13.364 -29.512 -31.949 1.00 87.19 444 ALA A O 1
ATOM 3507 N N . GLN A 1 445 ? 13.456 -27.778 -33.377 1.00 76.25 445 GLN A N 1
ATOM 3508 C CA . GLN A 1 445 ? 12.655 -28.435 -34.426 1.00 76.25 445 GLN A CA 1
ATOM 3509 C C . GLN A 1 445 ? 13.269 -29.770 -34.886 1.00 76.25 445 GLN A C 1
ATOM 3511 O O . GLN A 1 445 ? 12.566 -30.777 -34.906 1.00 76.25 445 GLN A O 1
ATOM 3516 N N . GLY A 1 446 ? 14.588 -29.827 -35.109 1.00 69.50 446 GLY A N 1
ATOM 3517 C CA . GLY A 1 446 ? 15.266 -31.069 -35.514 1.00 69.50 446 GLY A CA 1
ATOM 3518 C C . GLY A 1 446 ? 15.290 -32.167 -34.439 1.00 69.50 446 GLY A C 1
ATOM 3519 O O . GLY A 1 446 ? 15.304 -33.349 -34.768 1.00 69.50 446 GLY A O 1
ATOM 3520 N N . VAL A 1 447 ? 15.234 -31.800 -33.153 1.00 69.75 447 VAL A N 1
ATOM 3521 C CA . VAL A 1 447 ? 15.209 -32.762 -32.033 1.00 69.75 447 VAL A CA 1
ATOM 3522 C C . VAL A 1 447 ? 13.825 -33.409 -31.887 1.00 69.75 447 VAL A C 1
ATOM 3524 O O . VAL A 1 447 ? 13.721 -34.579 -31.526 1.00 69.75 447 VAL A O 1
ATOM 3527 N N . MET A 1 448 ? 12.753 -32.669 -32.186 1.00 62.28 448 MET A N 1
ATOM 3528 C CA . MET A 1 448 ? 11.378 -33.183 -32.121 1.00 62.28 448 MET A CA 1
ATOM 3529 C C . MET A 1 448 ? 11.037 -34.070 -33.327 1.00 62.28 448 MET A C 1
ATOM 3531 O O . MET A 1 448 ? 10.368 -35.087 -33.154 1.00 62.28 448 MET A O 1
ATOM 3535 N N . GLU A 1 449 ? 11.536 -33.735 -34.520 1.00 66.00 449 GLU A N 1
ATOM 3536 C CA . GLU A 1 449 ? 11.345 -34.542 -35.735 1.00 66.00 449 GLU A CA 1
ATOM 3537 C C . GLU A 1 449 ? 12.084 -35.890 -35.660 1.00 66.00 449 GLU A C 1
ATOM 3539 O O . GLU A 1 449 ? 11.518 -36.917 -36.029 1.00 66.00 449 GLU A O 1
ATOM 3544 N N . GLN A 1 450 ? 13.292 -35.931 -35.083 1.00 59.38 450 GLN A N 1
ATOM 3545 C CA . GLN A 1 450 ? 14.015 -37.191 -34.847 1.00 59.38 450 GLN A CA 1
ATOM 3546 C C . GLN A 1 450 ? 13.299 -38.114 -33.852 1.00 59.38 450 GLN A C 1
ATOM 3548 O O . GLN A 1 450 ? 13.315 -39.330 -34.020 1.00 59.38 450 GLN A O 1
ATOM 3553 N N . LYS A 1 451 ? 12.604 -37.554 -32.855 1.00 58.88 451 LYS A N 1
ATOM 3554 C CA . LYS A 1 451 ? 11.826 -38.330 -31.876 1.00 58.88 451 LYS A CA 1
ATOM 3555 C C . LYS A 1 451 ? 10.527 -38.912 -32.443 1.00 58.88 451 LYS A C 1
ATOM 3557 O O . LYS A 1 451 ? 9.997 -39.864 -31.887 1.00 58.88 451 LYS A O 1
ATOM 3562 N N . GLN A 1 452 ? 10.009 -38.350 -33.537 1.00 55.56 452 GLN A N 1
ATOM 3563 C CA . GLN A 1 452 ? 8.872 -38.913 -34.279 1.00 55.56 452 GLN A CA 1
ATOM 3564 C C . GLN A 1 452 ? 9.293 -39.955 -35.325 1.00 55.56 452 GLN A C 1
ATOM 3566 O O . GLN A 1 452 ? 8.437 -40.673 -35.834 1.00 55.56 452 GLN A O 1
ATOM 3571 N N . GLN A 1 453 ? 10.590 -40.054 -35.633 1.00 53.09 453 GLN A N 1
ATOM 3572 C CA . GLN A 1 453 ? 11.152 -41.051 -36.548 1.00 53.09 453 GLN A CA 1
ATOM 3573 C C . GLN A 1 453 ? 11.798 -42.247 -35.834 1.00 53.09 453 GLN A C 1
ATOM 3575 O O . GLN A 1 453 ? 12.282 -43.151 -36.513 1.00 53.09 453 GLN A O 1
ATOM 3580 N N . GLU A 1 454 ? 11.788 -42.302 -34.495 1.00 50.09 454 GLU A N 1
ATOM 3581 C CA . GLU A 1 454 ? 12.090 -43.555 -33.798 1.00 50.09 454 GLU A CA 1
ATOM 3582 C C . GLU A 1 454 ? 11.031 -44.596 -34.200 1.00 50.09 454 GLU A C 1
ATOM 3584 O O . GLU A 1 454 ? 9.837 -44.374 -33.969 1.00 50.09 454 GLU A O 1
ATOM 3589 N N . PRO A 1 455 ? 11.429 -45.707 -34.851 1.00 51.69 455 PRO A N 1
ATOM 3590 C CA . PRO A 1 455 ? 10.487 -46.702 -35.324 1.00 51.69 455 PRO A CA 1
ATOM 3591 C C . PRO A 1 455 ? 9.713 -47.233 -34.128 1.00 51.69 455 PRO A C 1
ATOM 3593 O O . PRO A 1 455 ? 10.291 -47.669 -33.131 1.00 51.69 455 PRO A O 1
ATOM 3596 N N . THR A 1 456 ? 8.389 -47.192 -34.237 1.00 56.88 456 THR A N 1
ATOM 3597 C CA . THR A 1 456 ? 7.501 -47.908 -33.334 1.00 56.88 456 THR A CA 1
ATOM 3598 C C . THR A 1 456 ? 7.911 -49.372 -33.428 1.00 56.88 456 THR A C 1
ATOM 3600 O O . THR A 1 456 ? 7.635 -50.026 -34.430 1.00 56.88 456 THR A O 1
ATOM 3603 N N . ILE A 1 457 ? 8.667 -49.864 -32.444 1.00 57.00 457 ILE A N 1
ATOM 3604 C CA . ILE A 1 457 ? 8.971 -51.287 -32.338 1.00 57.00 457 ILE A CA 1
ATOM 3605 C C . ILE A 1 457 ? 7.607 -51.961 -32.210 1.00 57.00 457 ILE A C 1
ATOM 3607 O O . ILE A 1 457 ? 6.930 -51.818 -31.190 1.00 57.00 457 ILE A O 1
ATOM 3611 N N . GLU A 1 458 ? 7.171 -52.615 -33.286 1.00 49.62 458 GLU A N 1
ATOM 3612 C CA . GLU A 1 458 ? 5.994 -53.469 -33.288 1.00 49.62 458 GLU A CA 1
ATOM 3613 C C . GLU A 1 458 ? 6.225 -54.568 -32.249 1.00 49.62 458 GLU A C 1
ATOM 3615 O O . GLU A 1 458 ? 6.909 -55.562 -32.493 1.00 49.62 458 GLU A O 1
ATOM 3620 N N . ASN A 1 459 ? 5.663 -54.374 -31.057 1.00 49.69 459 ASN A N 1
ATOM 3621 C CA . ASN A 1 459 ? 5.514 -55.430 -30.071 1.00 49.69 459 ASN A CA 1
ATOM 3622 C C . ASN A 1 459 ? 4.466 -56.415 -30.591 1.00 49.69 459 ASN A C 1
ATOM 3624 O O . ASN A 1 459 ? 3.286 -56.338 -30.252 1.00 49.69 459 ASN A O 1
ATOM 3628 N N . ASN A 1 460 ? 4.920 -57.350 -31.419 1.00 51.38 460 ASN A N 1
ATOM 3629 C CA . ASN A 1 460 ? 4.168 -58.534 -31.784 1.00 51.38 460 ASN A CA 1
ATOM 3630 C C . ASN A 1 460 ? 4.707 -59.712 -30.964 1.00 51.38 460 ASN A C 1
ATOM 3632 O O . ASN A 1 460 ? 5.764 -60.253 -31.282 1.00 51.38 460 ASN A O 1
ATOM 3636 N N . ASN A 1 461 ? 4.013 -60.040 -29.863 1.00 47.72 461 ASN A N 1
ATOM 3637 C CA . ASN A 1 461 ? 3.578 -61.402 -29.498 1.00 47.72 461 ASN A CA 1
ATOM 3638 C C . ASN A 1 461 ? 3.098 -61.507 -28.028 1.00 47.72 461 ASN A C 1
ATOM 3640 O O . ASN A 1 461 ? 3.896 -61.458 -27.100 1.00 47.72 461 ASN A O 1
ATOM 3644 N N . GLY A 1 462 ? 1.791 -61.761 -27.853 1.00 44.97 462 GLY A N 1
ATOM 3645 C CA . GLY A 1 462 ? 1.261 -62.823 -26.973 1.00 44.97 462 GLY A CA 1
ATOM 3646 C C . GLY A 1 462 ? 1.089 -62.603 -25.452 1.00 44.97 462 GLY A C 1
ATOM 3647 O O . GLY A 1 462 ? 2.016 -62.835 -24.694 1.00 44.97 462 GLY A O 1
ATOM 3648 N N . ILE A 1 463 ? -0.157 -62.313 -25.025 1.00 47.75 463 ILE A N 1
ATOM 3649 C CA . ILE A 1 463 ? -0.939 -62.960 -23.922 1.00 47.75 463 ILE A CA 1
ATOM 3650 C C . ILE A 1 463 ? -0.191 -63.207 -22.575 1.00 47.75 463 ILE A C 1
ATOM 3652 O O . ILE A 1 463 ? 0.507 -64.205 -22.445 1.00 47.75 463 ILE A O 1
ATOM 3656 N N . SER A 1 464 ? -0.265 -62.317 -21.560 1.00 39.28 464 SER A N 1
ATOM 3657 C CA . SER A 1 464 ? -1.192 -62.261 -20.372 1.00 39.28 464 SER A CA 1
ATOM 3658 C C . SER A 1 464 ? -0.460 -62.544 -19.032 1.00 39.28 464 SER A C 1
ATOM 3660 O O . SER A 1 464 ? 0.556 -63.227 -19.064 1.00 39.28 464 SER A O 1
ATOM 3662 N N . PRO A 1 465 ? -1.018 -62.236 -17.833 1.00 56.09 465 PRO A N 1
ATOM 3663 C CA . PRO A 1 465 ? -1.621 -61.005 -17.307 1.00 56.09 465 PRO A CA 1
ATOM 3664 C C . PRO A 1 465 ? -0.774 -60.377 -16.150 1.00 56.09 465 PRO A C 1
ATOM 3666 O O . PRO A 1 465 ? 0.280 -60.882 -15.782 1.00 56.09 465 PRO A O 1
ATOM 3669 N N . ALA A 1 466 ? -1.251 -59.250 -15.596 1.00 38.28 466 ALA A N 1
ATOM 3670 C CA . ALA A 1 466 ? -0.703 -58.446 -14.476 1.00 38.28 466 ALA A CA 1
ATOM 3671 C C . ALA A 1 466 ? -0.418 -59.245 -13.165 1.00 38.28 466 ALA A C 1
ATOM 3673 O O . ALA A 1 466 ? -0.874 -60.386 -13.090 1.00 38.28 466 ALA A O 1
ATOM 3674 N N . PRO A 1 467 ? 0.188 -58.682 -12.078 1.00 58.16 467 PRO A N 1
ATOM 3675 C CA . PRO A 1 467 ? 0.525 -57.268 -11.808 1.00 58.16 467 PRO A CA 1
ATOM 3676 C C . PRO A 1 467 ? 1.886 -57.002 -11.103 1.00 58.16 467 PRO A C 1
ATOM 3678 O O . PRO A 1 467 ? 2.404 -57.843 -10.379 1.00 58.16 467 PRO A O 1
ATOM 3681 N N . SER A 1 468 ? 2.391 -55.763 -11.167 1.00 33.44 468 SER A N 1
ATOM 3682 C CA . SER A 1 468 ? 3.194 -55.192 -10.067 1.00 33.44 468 SER A CA 1
ATOM 3683 C C . SER A 1 468 ? 3.356 -53.677 -10.202 1.00 33.44 468 SER A C 1
ATOM 3685 O O . SER A 1 468 ? 3.995 -53.180 -11.127 1.00 33.44 468 SER A O 1
ATOM 3687 N N . PHE A 1 469 ? 2.788 -52.955 -9.235 1.00 47.81 469 PHE A N 1
ATOM 3688 C CA . PHE A 1 469 ? 3.119 -51.570 -8.915 1.00 47.81 469 PHE A CA 1
ATOM 3689 C C . PHE A 1 469 ? 4.609 -51.463 -8.565 1.00 47.81 469 PHE A C 1
ATOM 3691 O O . PHE A 1 469 ? 5.026 -52.016 -7.551 1.00 47.81 469 PHE A O 1
ATOM 3698 N N . VAL A 1 470 ? 5.386 -50.711 -9.349 1.00 37.66 470 VAL A N 1
ATOM 3699 C CA . VAL A 1 470 ? 6.700 -50.196 -8.935 1.00 37.66 470 VAL A CA 1
ATOM 3700 C C . VAL A 1 470 ? 6.855 -48.757 -9.437 1.00 37.66 470 VAL A C 1
ATOM 3702 O O . VAL A 1 470 ? 6.933 -48.485 -10.629 1.00 37.66 470 VAL A O 1
ATOM 3705 N N . THR A 1 471 ? 6.806 -47.858 -8.456 1.00 36.78 471 THR A N 1
ATOM 3706 C CA . THR A 1 471 ? 7.388 -46.511 -8.337 1.00 36.78 471 THR A CA 1
ATOM 3707 C C . THR A 1 471 ? 7.958 -45.831 -9.587 1.00 36.78 471 THR A C 1
ATOM 3709 O O . THR A 1 471 ? 8.981 -46.238 -10.134 1.00 36.78 471 THR A O 1
ATOM 3712 N N . ALA A 1 472 ? 7.371 -44.679 -9.918 1.00 35.47 472 ALA A N 1
ATOM 3713 C CA . ALA A 1 472 ? 7.968 -43.673 -10.784 1.00 35.47 472 ALA A CA 1
ATOM 3714 C C . ALA A 1 472 ? 9.274 -43.125 -10.173 1.00 35.47 472 ALA A C 1
ATOM 3716 O O . ALA A 1 472 ? 9.262 -42.547 -9.085 1.00 35.47 472 ALA A O 1
ATOM 3717 N N . SER A 1 473 ? 10.386 -43.275 -10.896 1.00 33.53 473 SER A N 1
ATOM 3718 C CA . SER A 1 473 ? 11.595 -42.467 -10.699 1.00 33.53 473 SER A CA 1
ATOM 3719 C C . SER A 1 473 ? 11.510 -41.165 -11.509 1.00 33.53 473 SER A C 1
ATOM 3721 O O . SER A 1 473 ? 10.819 -41.122 -12.530 1.00 33.53 473 SER A O 1
ATOM 3723 N N . PRO A 1 474 ? 12.183 -40.088 -11.062 1.00 45.72 474 PRO A N 1
ATOM 3724 C CA . PRO A 1 474 ? 11.968 -38.744 -11.570 1.00 45.72 474 PRO A CA 1
ATOM 3725 C C . PRO A 1 474 ? 12.733 -38.484 -12.869 1.00 45.72 474 PRO A C 1
ATOM 3727 O O . PRO A 1 474 ? 13.818 -39.018 -13.098 1.00 45.72 474 PRO A O 1
ATOM 3730 N N . ALA A 1 475 ? 12.160 -37.607 -13.692 1.00 38.59 475 ALA A N 1
ATOM 3731 C CA . ALA A 1 475 ? 12.798 -37.031 -14.868 1.00 38.59 475 ALA A CA 1
ATOM 3732 C C . ALA A 1 475 ? 14.144 -36.354 -14.518 1.00 38.59 475 ALA A C 1
ATOM 3734 O O . ALA A 1 475 ? 14.288 -35.807 -13.419 1.00 38.59 475 ALA A O 1
ATOM 3735 N N . PRO A 1 476 ? 15.124 -36.357 -15.439 1.00 41.41 476 PRO A N 1
ATOM 3736 C CA . PRO A 1 476 ? 16.437 -35.784 -15.191 1.00 41.41 476 PRO A CA 1
ATOM 3737 C C . PRO A 1 476 ? 16.358 -34.261 -15.063 1.00 41.41 476 PRO A C 1
ATOM 3739 O O . PRO A 1 476 ? 15.770 -33.562 -15.889 1.00 41.41 476 PRO A O 1
ATOM 3742 N N . SER A 1 477 ? 16.998 -33.764 -14.009 1.00 38.03 477 SER A N 1
ATOM 3743 C CA . SER A 1 477 ? 17.322 -32.363 -13.784 1.00 38.03 477 SER A CA 1
ATOM 3744 C C . SER A 1 477 ? 18.192 -31.826 -14.921 1.00 38.03 477 SER A C 1
ATOM 3746 O O . SER A 1 477 ? 19.312 -32.305 -15.107 1.00 38.03 477 SER A O 1
ATOM 3748 N N . PHE A 1 478 ? 17.713 -30.808 -15.633 1.00 45.41 478 PHE A N 1
ATOM 3749 C CA . PHE A 1 478 ? 18.588 -29.932 -16.406 1.00 45.41 478 PHE A CA 1
ATOM 3750 C C . PHE A 1 478 ? 18.927 -28.698 -15.566 1.00 45.41 478 PHE A C 1
ATOM 3752 O O . PHE A 1 478 ? 18.042 -28.067 -14.986 1.00 45.41 478 PHE A O 1
ATOM 3759 N N . VAL A 1 479 ? 20.241 -28.490 -15.462 1.00 38.75 479 VAL A N 1
ATOM 3760 C CA . VAL A 1 479 ? 20.992 -27.466 -14.719 1.00 38.75 479 VAL A CA 1
ATOM 3761 C C . VAL A 1 479 ? 20.686 -26.058 -15.208 1.00 38.75 479 VAL A C 1
ATOM 3763 O O . VAL A 1 479 ? 20.547 -25.891 -16.441 1.00 38.75 479 VAL A O 1
#

Radius of gyration: 28.97 Å; Cα contacts (8 Å, |Δi|>4): 735; chains: 1; bounding box: 69×124×63 Å

Solvent-accessible surface area (backbone atoms only — not comparable to full-atom values): 26928 Å² total; per-residue (Å²): 135,87,73,72,54,70,66,58,54,51,49,51,52,50,51,51,50,54,51,49,52,52,49,60,71,44,42,60,58,50,50,51,45,62,66,41,44,64,51,56,74,53,27,67,56,51,48,64,65,40,48,78,37,71,64,42,45,50,50,53,50,49,50,49,51,49,55,39,49,69,73,44,66,68,49,85,91,71,80,52,83,74,54,79,40,50,34,86,83,48,68,46,77,72,38,87,87,34,28,36,41,32,58,35,65,27,80,81,47,32,36,20,36,40,37,36,35,46,34,60,70,70,54,58,77,74,42,99,72,50,46,52,25,41,28,38,38,32,33,36,33,36,30,66,45,50,55,52,45,51,52,51,48,32,66,70,78,37,72,92,60,54,78,42,45,32,35,37,42,31,29,42,62,53,53,73,32,28,57,7,46,63,49,41,60,69,30,84,85,33,40,84,47,46,78,42,27,35,18,25,62,78,41,88,30,64,82,43,80,38,70,44,51,70,72,38,69,58,88,57,66,69,45,79,90,30,48,43,60,78,48,34,47,36,33,30,40,65,32,51,11,35,36,63,22,19,26,28,42,39,34,36,46,50,78,76,76,81,77,83,63,94,84,57,100,70,83,76,86,69,73,93,56,75,70,42,31,41,32,37,25,28,60,47,43,41,62,33,39,64,38,71,40,75,36,34,66,70,85,50,78,68,63,75,66,52,90,81,75,58,90,87,77,80,68,68,80,73,18,39,66,53,33,46,44,47,32,52,50,50,51,50,55,62,63,38,61,89,67,76,98,52,83,53,68,50,79,40,27,37,40,41,33,29,52,76,47,40,41,60,40,38,49,56,48,73,42,89,59,97,77,35,58,66,62,92,79,50,56,69,70,37,53,53,51,36,54,50,50,35,52,54,32,42,53,32,62,67,39,57,93,73,60,12,42,73,76,68,65,41,45,41,60,54,36,50,50,45,11,60,57,44,37,50,50,53,53,52,51,51,51,52,54,50,50,52,51,50,44,43,70,76,65,42,53,69,60,55,54,55,65,70,63,58,74,78,76,79,86,81,78,81,89,86,81,88,88,80,94,75,81,88,78,81,80,84,84,81,133

Nearest PDB structures (foldseek):
  2p18-assembly1_A  TM=7.904E-01  e=5.715E-17  Leishmania infantum
  6e13-assembly1_A-2  TM=5.250E-01  e=9.097E-03  Pseudomonas putida KT2440
  4z67-assembly1_A  TM=5.494E-01  e=2.446E-02  Pseudomonas putida KT2440
  3jxp-assembly1_A  TM=5.080E-01  e=1.938E-02  Pseudomonas putida KT2440
  3ua3-assembly1_A  TM=3.825E-01  e=2.889E+00  Caenorhabditis elegans

InterPro domains:
  IPR001279 Metallo-beta-lactamase [PF00753] (135-248)
  IPR001279 Metallo-beta-lactamase [SM00849] (132-323)
  IPR036866 Ribonuclease Z/Hydroxyacylglutathione hydrolase-like [G3DSA:3.60.15.10] (89-438)
  IPR036866 Ribonuclease Z/Hydroxyacylglutathione hydrolase-like [SSF56281] (133-433)

Organism: NCBI:txid420275